Protein AF-0000000078946911 (afdb_homodimer)

Nearest PDB structures (foldseek):
  8tp8-assembly1_A  TM=5.395E-01  e=3.196E-12  Caulobacter vibrioides NA1000
  8tp8-assembly2_C  TM=5.364E-01  e=5.455E-12  Caulobacter vibrioides NA1000
  8tpk-assembly1_A  TM=5.394E-01  e=1.506E-11  Caulobacter vibrioides NA1000
  7u02-assembly1_M  TM=6.783E-01  e=4.127E-09  Caulobacter vibrioides CB15
  6sj9-assembly1_A  TM=2.594E-01  e=2.301E-10  Paenarthrobacter aurescens

Secondary structure (DSSP, 8-state):
--HHHHHHHHHHHHHHH-BTTB-EEHHHHHHHHHHHH-----HHHHHHHHHHHHHHSSS-EEEE-SSTTSPPEEEE---SS-HHHHHHHHHHHHH-TTS-HHHHHHHHHHHHTTS-HHHHGGG-S--B----S----HHHHHHHHHHHHHHHHHTEEEEEEEEEE-TT--EEEGGGGPPEEEEEEEEEEETTEEEEEEEETTT--EEEEEGGGEEEEEEEEEE-PPPTT--HHHHHHHH-SSS----EEEEEEEEGGGHHHHHHHH-SSSEEEE-SSSEEEEEEEE--SHHHHHHHHHHGGGEEEEE-HHHHHHHHHHHHHHHHHHHHHH-/--HHHHHHHHHHHHHHH-BTTB-EEHHHHHHHHHHHH-----HHHHHHHHHHHHHHSSS-EEEE-SSTTSPPEEEE---SS-HHHHHHHHHHHHH-TTS-HHHHHHHHHHHHTTS-HHHHGGG-S--B----S----HHHHHHHHHHHHHHHHHTEEEEEEEEEE-TT--EEEGGGGPPEEEEEEEEEEETTEEEEEEEETTT--EEEEEGGGEEEEEEEEEE-PPPTT--HHHHHHHH-SSS----EEEEEEEEGGGHHHHHHHH-SSSEEEE-SSSEEEEEEEE--SHHHHHHHHHHGGGEEEEESHHHHHHHHHHHHHHHHHHHHHH-

InterPro domains:
  IPR051534 CBASS antivirus and pafABC operon-associated protein [PTHR34580] (21-326)
  IPR057727 WCX domain [PF25583] (272-322)

Foldseek 3Di:
DDLVVLLVVLLVCQQAAFDPVRWAFLVRSQVVSCVVPVDGDDSVSSVVSVVCQCVVVPWNKDWDDPDVVGTITIHGPDQVDDLVRLLVVLQCLQAQLLHDPVRSVVVLVVSLSSGYVVSSVVNPDHDDDPDRPDRPPSPVLVVLVVVLVVCQVQQFKKKWWFWDADPVRDTDTPPRGDIWIWRWHDWDDDPSFIWTWTATPVPRDIDTGTSVRIHPIGTPPHGDDPDPPDDPLVCCLVPPLVNVPDWDKWKKKFFPVCVVVVCVVQNDPWDWADDDPTIIMIIDIDRPDVVVLVSVVVRPPGMATDPPVVSNVVNVVVVVVVVVVVVVVVD/DDLVVLLVVLLVCQQAAFEPVRWAFLVRSQVVSCVVPVDGDDSVSSVVSVVCQCVVVPFNKDWDDPDVPGTIIIHRYDQVDDLVRLLVVLQCLQAQLLHDPVRSVVVLVVSLSSGYVVSSVVNPDHDDDPDRPDNPPSPVLVVLVVVLVVCQVQQFKKKWWFWDADPVRDTDTPPNGDIWIWRWHDWDDDPSFIWTWTATPVPRDIDTGTSVRIHPIGTPPDGDDPDPPDDPLVCCLVPPLVNVPDWDKWKKKFFPVCVVVVCVVANDPWDWADDDPTIIMIIDIDRPDVVVLVSVVVRPPGMATDPPVVSNVVNVVVVVVVVVVVVVVVD

Radius of gyration: 29.5 Å; Cα contacts (8 Å, |Δi|>4): 1118; chains: 2; bounding box: 69×92×62 Å

pLDDT: mean 86.88, std 9.97, range [38.06, 97.88]

Solvent-accessible surface area (backbone atoms only — not comparable to full-atom values): 36090 Å² total; per-residue (Å²): 127,54,73,65,42,47,46,54,49,51,51,49,47,31,48,38,64,14,42,98,87,34,64,36,37,68,66,54,51,46,52,53,48,26,71,75,70,70,45,88,73,57,69,67,60,51,50,49,43,53,47,40,40,37,69,60,70,83,42,48,56,44,78,45,60,94,46,93,90,48,76,52,29,39,21,41,44,77,55,91,53,52,72,66,53,50,46,51,51,45,48,21,40,60,66,29,77,80,50,50,72,66,58,35,53,55,50,44,58,50,55,34,68,62,39,16,58,72,61,27,55,62,60,67,56,67,67,43,56,48,81,71,63,59,73,63,76,47,65,63,48,50,52,51,52,52,50,49,43,49,31,34,70,70,25,25,27,35,31,28,26,41,38,48,66,48,83,86,67,42,79,40,50,44,79,85,55,45,73,44,47,31,41,40,66,46,46,32,48,55,95,92,36,54,29,39,33,24,34,26,69,88,73,73,38,80,41,82,40,54,50,87,34,50,38,78,72,40,78,66,81,44,72,59,75,80,58,87,87,62,51,66,67,61,48,32,27,75,75,28,73,60,48,34,72,67,56,39,70,33,28,35,42,29,31,60,89,44,46,64,60,48,39,60,58,60,31,80,85,51,44,62,41,79,71,52,98,54,30,30,35,38,41,43,70,38,51,88,35,70,65,48,52,41,51,51,58,62,51,26,58,41,48,37,63,65,34,47,58,68,58,35,51,49,53,44,51,40,32,48,38,36,46,51,61,59,54,62,69,80,101,126,55,72,65,42,47,45,53,48,53,51,48,46,33,49,37,66,13,37,95,88,33,65,36,37,67,67,54,49,45,52,51,47,25,71,74,70,70,45,88,73,56,69,69,61,49,49,50,45,53,47,41,41,37,71,58,69,82,42,52,57,44,77,46,60,94,45,93,89,48,75,51,29,40,20,35,61,74,53,91,54,53,73,65,54,50,46,50,52,44,47,21,40,59,66,29,76,79,48,50,71,69,58,34,53,54,49,43,58,50,54,34,67,62,41,16,57,73,64,27,56,62,61,66,57,67,68,43,55,48,81,70,65,59,74,60,75,47,65,62,48,50,54,51,50,51,52,49,42,48,31,32,69,69,26,26,28,34,32,26,26,40,39,49,65,47,84,83,67,43,78,41,48,43,77,85,54,43,72,44,48,31,41,40,65,47,47,35,47,55,95,92,37,52,30,40,34,25,35,27,70,88,74,73,39,78,41,81,39,56,49,87,33,49,38,78,72,38,79,67,81,44,70,59,75,80,59,86,87,62,51,68,66,60,47,32,27,76,76,27,75,60,47,34,71,66,57,38,71,34,27,33,43,30,30,59,89,44,47,63,61,48,38,59,59,61,30,82,84,50,44,62,41,79,71,55,98,55,30,30,35,39,40,42,69,39,51,88,36,71,65,48,52,42,52,51,57,64,52,28,58,40,48,40,62,64,34,48,60,68,57,36,50,50,52,43,50,40,32,47,40,37,46,52,61,60,54,62,67,79,102

Organism: Halalkalibacterium halodurans (strain ATCC BAA-125 / DSM 18197 / FERM 7344 / JCM 9153 / C-125) (NCBI:txid272558)

Structure (mmCIF, N/CA/C/O backbone):
data_AF-0000000078946911-model_v1
#
loop_
_entity.id
_entity.type
_entity.pdbx_description
1 polymer 'BH1815 protein'
#
loop_
_atom_site.group_PDB
_atom_site.id
_atom_site.type_symbol
_atom_site.label_atom_id
_atom_site.label_alt_id
_atom_site.label_comp_id
_atom_site.label_asym_id
_atom_site.label_entity_id
_atom_site.label_seq_id
_atom_site.pdbx_PDB_ins_code
_atom_site.Cartn_x
_atom_site.Cartn_y
_atom_site.Cartn_z
_atom_site.occupancy
_atom_site.B_iso_or_equiv
_atom_site.auth_seq_id
_atom_site.auth_comp_id
_atom_site.auth_asym_id
_atom_site.auth_atom_id
_atom_site.pdbx_PDB_model_num
ATOM 1 N N . MET A 1 1 ? 8.594 -43.938 -9.258 1 67.06 1 MET A N 1
ATOM 2 C CA . MET A 1 1 ? 7.863 -42.719 -9.484 1 67.06 1 MET A CA 1
ATOM 3 C C . MET A 1 1 ? 7.109 -42.75 -10.812 1 67.06 1 MET A C 1
ATOM 5 O O . MET A 1 1 ? 7.656 -43.188 -11.82 1 67.06 1 MET A O 1
ATOM 9 N N . ASN A 1 2 ? 5.789 -42.5 -10.727 1 82.56 2 ASN A N 1
ATOM 10 C CA . ASN A 1 2 ? 5.02 -42.531 -11.961 1 82.56 2 ASN A CA 1
ATOM 11 C C . ASN A 1 2 ? 5.312 -41.312 -12.82 1 82.56 2 ASN A C 1
ATOM 13 O O . ASN A 1 2 ? 5.824 -40.312 -12.328 1 82.56 2 ASN A O 1
ATOM 17 N N . ASN A 1 3 ? 5.234 -41.531 -14.133 1 88.38 3 ASN A N 1
ATOM 18 C CA . ASN A 1 3 ? 5.547 -40.5 -15.141 1 88.38 3 ASN A CA 1
ATOM 19 C C . ASN A 1 3 ? 4.855 -39.188 -14.836 1 88.38 3 ASN A C 1
ATOM 21 O O . ASN A 1 3 ? 5.449 -38.125 -15.008 1 88.38 3 ASN A O 1
ATOM 25 N N . LYS A 1 4 ? 3.688 -39.281 -14.336 1 91.94 4 LYS A N 1
ATOM 26 C CA . LYS A 1 4 ? 2.912 -38.094 -14.039 1 91.94 4 LYS A CA 1
ATOM 27 C C . LYS A 1 4 ? 3.494 -37.344 -12.852 1 91.94 4 LYS A C 1
ATOM 29 O O . LYS A 1 4 ? 3.67 -36.125 -12.898 1 91.94 4 LYS A O 1
ATOM 34 N N . GLU A 1 5 ? 3.807 -38.031 -11.836 1 91.19 5 GLU A N 1
ATOM 35 C CA . GLU A 1 5 ? 4.395 -37.438 -10.641 1 91.19 5 GLU A CA 1
ATOM 36 C C . GLU A 1 5 ? 5.75 -36.812 -10.953 1 91.19 5 GLU A C 1
ATOM 38 O O . GLU A 1 5 ? 6.055 -35.719 -10.469 1 91.19 5 GLU A O 1
ATOM 43 N N . ARG A 1 6 ? 6.473 -37.531 -11.727 1 93.38 6 ARG A N 1
ATOM 44 C CA . ARG A 1 6 ? 7.793 -37.031 -12.094 1 93.38 6 ARG A CA 1
ATOM 45 C C . ARG A 1 6 ? 7.688 -35.719 -12.812 1 93.38 6 ARG A C 1
ATOM 47 O O . ARG A 1 6 ? 8.43 -34.781 -12.508 1 93.38 6 ARG A O 1
ATOM 54 N N . LEU A 1 7 ? 6.77 -35.625 -13.758 1 94.94 7 LEU A N 1
ATOM 55 C CA . LEU A 1 7 ? 6.559 -34.375 -14.508 1 94.94 7 LEU A CA 1
ATOM 56 C C . LEU A 1 7 ? 6.262 -33.219 -13.57 1 94.94 7 LEU A C 1
ATOM 58 O O . LEU A 1 7 ? 6.812 -32.125 -13.742 1 94.94 7 LEU A O 1
ATOM 62 N N . LEU A 1 8 ? 5.441 -33.469 -12.617 1 94.69 8 LEU A N 1
ATOM 63 C CA . LEU A 1 8 ? 5.043 -32.438 -11.664 1 94.69 8 LEU A CA 1
ATOM 64 C C . LEU A 1 8 ? 6.227 -32 -10.805 1 94.69 8 LEU A C 1
ATOM 66 O O . LEU A 1 8 ? 6.371 -30.828 -10.5 1 94.69 8 LEU A O 1
ATOM 70 N N . TYR A 1 9 ? 7.047 -32.938 -10.453 1 94.38 9 TYR A N 1
ATOM 71 C CA . TYR A 1 9 ? 8.211 -32.594 -9.633 1 94.38 9 TYR A CA 1
ATOM 72 C C . TYR A 1 9 ? 9.258 -31.859 -10.445 1 94.38 9 TYR A C 1
ATOM 74 O O . TYR A 1 9 ? 9.945 -30.969 -9.93 1 94.38 9 TYR A O 1
ATOM 82 N N . VAL A 1 10 ? 9.406 -32.25 -11.719 1 94.75 10 VAL A N 1
ATOM 83 C CA . VAL A 1 10 ? 10.305 -31.516 -12.594 1 94.75 10 VAL A CA 1
ATOM 84 C C . VAL A 1 10 ? 9.828 -30.062 -12.695 1 94.75 10 VAL A C 1
ATOM 86 O O . VAL A 1 10 ? 10.633 -29.141 -12.602 1 94.75 10 VAL A O 1
ATOM 89 N N . GLN A 1 11 ? 8.539 -29.938 -12.891 1 94.25 11 GLN A N 1
ATOM 90 C CA . GLN A 1 11 ? 7.938 -28.609 -12.922 1 94.25 11 GLN A CA 1
ATOM 91 C C . GLN A 1 11 ? 8.25 -27.844 -11.648 1 94.25 11 GLN A C 1
ATOM 93 O O . GLN A 1 11 ? 8.656 -26.672 -11.711 1 94.25 11 GLN A O 1
ATOM 98 N N . GLU A 1 12 ? 8.078 -28.469 -10.523 1 93.19 12 GLU A N 1
ATOM 99 C CA . GLU A 1 12 ? 8.32 -27.859 -9.219 1 93.19 12 GLU A CA 1
ATOM 100 C C . GLU A 1 12 ? 9.781 -27.453 -9.062 1 93.19 12 GLU A C 1
ATOM 102 O O . GLU A 1 12 ? 10.078 -26.359 -8.578 1 93.19 12 GLU A O 1
ATOM 107 N N . ILE A 1 13 ? 10.68 -28.297 -9.461 1 93.5 13 ILE A N 1
ATOM 108 C CA . ILE A 1 13 ? 12.109 -28.016 -9.352 1 93.5 13 ILE A CA 1
ATOM 109 C C . ILE A 1 13 ? 12.469 -26.797 -10.195 1 93.5 13 ILE A C 1
ATOM 111 O O . ILE A 1 13 ? 13.172 -25.906 -9.727 1 93.5 13 ILE A O 1
ATOM 115 N N . LEU A 1 14 ? 11.977 -26.766 -11.445 1 93.62 14 LEU A N 1
ATOM 116 C CA . LEU A 1 14 ? 12.289 -25.625 -12.305 1 93.62 14 LEU A CA 1
ATOM 117 C C . LEU A 1 14 ? 11.695 -24.344 -11.727 1 93.62 14 LEU A C 1
ATOM 119 O O . LEU A 1 14 ? 12.336 -23.281 -11.766 1 93.62 14 LEU A O 1
ATOM 123 N N . GLN A 1 15 ? 10.492 -24.469 -11.203 1 91.31 15 GLN A N 1
ATOM 124 C CA . GLN A 1 15 ? 9.82 -23.297 -10.641 1 91.31 15 GLN A CA 1
ATOM 125 C C . GLN A 1 15 ? 10.57 -22.766 -9.43 1 91.31 15 GLN A C 1
ATOM 127 O O . GLN A 1 15 ? 10.734 -21.547 -9.289 1 91.31 15 GLN A O 1
ATOM 132 N N . LYS A 1 16 ? 11.125 -23.641 -8.609 1 90.88 16 LYS A N 1
ATOM 133 C CA . LYS A 1 16 ? 11.688 -23.234 -7.324 1 90.88 16 LYS A CA 1
ATOM 134 C C . LYS A 1 16 ? 13.195 -23.031 -7.418 1 90.88 16 LYS A C 1
ATOM 136 O O . LYS A 1 16 ? 13.773 -22.297 -6.613 1 90.88 16 LYS A O 1
ATOM 141 N N . GLU A 1 17 ? 13.836 -23.625 -8.453 1 91.31 17 GLU A N 1
ATOM 142 C CA . GLU A 1 17 ? 15.289 -23.656 -8.43 1 91.31 17 GLU A CA 1
ATOM 143 C C . GLU A 1 17 ? 15.891 -22.922 -9.617 1 91.31 17 GLU A C 1
ATOM 145 O O . GLU A 1 17 ? 17.109 -22.812 -9.75 1 91.31 17 GLU A O 1
ATOM 150 N N . THR A 1 18 ? 15.148 -22.469 -10.516 1 91.75 18 THR A N 1
ATOM 151 C CA . THR A 1 18 ? 15.703 -21.719 -11.641 1 91.75 18 THR A CA 1
ATOM 152 C C . THR A 1 18 ? 15.078 -20.328 -11.734 1 91.75 18 THR A C 1
ATOM 154 O O . THR A 1 18 ? 13.992 -20.094 -11.203 1 91.75 18 THR A O 1
ATOM 157 N N . ASP A 1 19 ? 15.781 -19.406 -12.281 1 87.06 19 ASP A N 1
ATOM 158 C CA . ASP A 1 19 ? 15.352 -18.047 -12.562 1 87.06 19 ASP A CA 1
ATOM 159 C C . ASP A 1 19 ? 16.219 -17.406 -13.641 1 87.06 19 ASP A C 1
ATOM 161 O O . ASP A 1 19 ? 16.938 -18.094 -14.359 1 87.06 19 ASP A O 1
ATOM 165 N N . GLU A 1 20 ? 16.109 -16.141 -13.812 1 80.06 20 GLU A N 1
ATOM 166 C CA . GLU A 1 20 ? 16.781 -15.461 -14.914 1 80.06 20 GLU A CA 1
ATOM 167 C C . GLU A 1 20 ? 18.297 -15.594 -14.797 1 80.06 20 GLU A C 1
ATOM 169 O O . GLU A 1 20 ? 19 -15.539 -15.805 1 80.06 20 GLU A O 1
ATOM 174 N N . GLU A 1 21 ? 18.766 -15.82 -13.664 1 79.88 21 GLU A N 1
ATOM 175 C CA . GLU A 1 21 ? 20.203 -15.844 -13.461 1 79.88 21 GLU A CA 1
ATOM 176 C C . GLU A 1 21 ? 20.688 -17.234 -13.078 1 79.88 21 GLU A C 1
ATOM 178 O O . GLU A 1 21 ? 21.891 -17.469 -12.914 1 79.88 21 GLU A O 1
ATOM 183 N N . ASN A 1 22 ? 19.781 -18.109 -12.922 1 86.88 22 ASN A N 1
ATOM 184 C CA . ASN A 1 22 ? 20.141 -19.438 -12.461 1 86.88 22 ASN A CA 1
ATOM 185 C C . ASN A 1 22 ? 19.469 -20.531 -13.289 1 86.88 22 ASN A C 1
ATOM 187 O O . ASN A 1 22 ? 18.25 -20.734 -13.188 1 86.88 22 ASN A O 1
ATOM 191 N N . GLU A 1 23 ? 20.219 -21.172 -14.062 1 91.94 23 GLU A N 1
ATOM 192 C CA . GLU A 1 23 ? 19.734 -22.266 -14.891 1 91.94 23 GLU A CA 1
ATOM 193 C C . GLU A 1 23 ? 20.281 -23.609 -14.406 1 91.94 23 GLU A C 1
ATOM 195 O O . GLU A 1 23 ? 21.219 -23.656 -13.602 1 91.94 23 GLU A O 1
ATOM 200 N N . LEU A 1 24 ? 19.703 -24.688 -14.812 1 94.12 24 LEU A N 1
ATOM 201 C CA . LEU A 1 24 ? 20.141 -26.016 -14.414 1 94.12 24 LEU A CA 1
ATOM 202 C C . LEU A 1 24 ? 20.422 -26.891 -15.633 1 94.12 24 LEU A C 1
ATOM 204 O O . LEU A 1 24 ? 19.719 -26.812 -16.641 1 94.12 24 LEU A O 1
ATOM 208 N N . THR A 1 25 ? 21.422 -27.609 -15.492 1 94 25 THR A N 1
ATOM 209 C CA . THR A 1 25 ? 21.672 -28.625 -16.5 1 94 25 THR A CA 1
ATOM 210 C C . THR A 1 25 ? 20.781 -29.844 -16.281 1 94 25 THR A C 1
ATOM 212 O O . THR A 1 25 ? 20.125 -29.969 -15.242 1 94 25 THR A O 1
ATOM 215 N N . LEU A 1 26 ? 20.781 -30.719 -17.297 1 94.38 26 LEU A N 1
ATOM 216 C CA . LEU A 1 26 ? 20.016 -31.953 -17.172 1 94.38 26 LEU A CA 1
ATOM 217 C C . LEU A 1 26 ? 20.469 -32.781 -15.969 1 94.38 26 LEU A C 1
ATOM 219 O O . LEU A 1 26 ? 19.656 -33.312 -15.219 1 94.38 26 LEU A O 1
ATOM 223 N N . GLU A 1 27 ? 21.766 -32.812 -15.766 1 94 27 GLU A N 1
ATOM 224 C CA . GLU A 1 27 ? 22.344 -33.562 -14.664 1 94 27 GLU A CA 1
ATOM 225 C C . GLU A 1 27 ? 21.922 -32.969 -13.312 1 94 27 GLU A C 1
ATOM 227 O O . GLU A 1 27 ? 21.641 -33.719 -12.375 1 94 27 GLU A O 1
ATOM 232 N N . GLN A 1 28 ? 21.953 -31.703 -13.25 1 94.94 28 GLN A N 1
ATOM 233 C CA . GLN A 1 28 ? 21.562 -31.031 -12.016 1 94.94 28 GLN A CA 1
ATOM 234 C C . GLN A 1 28 ? 20.094 -31.281 -11.695 1 94.94 28 GLN A C 1
ATOM 236 O O . GLN A 1 28 ? 19.734 -31.484 -10.531 1 94.94 28 GLN A O 1
ATOM 241 N N . ILE A 1 29 ? 19.25 -31.25 -12.672 1 95.94 29 ILE A N 1
ATOM 242 C CA . ILE A 1 29 ? 17.828 -31.516 -12.477 1 95.94 29 ILE A CA 1
ATOM 243 C C . ILE A 1 29 ? 17.625 -32.938 -12.008 1 95.94 29 ILE A C 1
ATOM 245 O O . ILE A 1 29 ? 16.844 -33.219 -11.094 1 95.94 29 ILE A O 1
ATOM 249 N N . MET A 1 30 ? 18.391 -33.875 -12.57 1 95.06 30 MET A N 1
ATOM 250 C CA . MET A 1 30 ? 18.312 -35.281 -12.18 1 95.06 30 MET A CA 1
ATOM 251 C C . MET A 1 30 ? 18.703 -35.438 -10.719 1 95.06 30 MET A C 1
ATOM 253 O O . MET A 1 30 ? 18.062 -36.188 -9.984 1 95.06 30 MET A O 1
ATOM 257 N N . THR A 1 31 ? 19.75 -34.781 -10.359 1 94.88 31 THR A N 1
ATOM 258 C CA . THR A 1 31 ? 20.234 -34.844 -8.984 1 94.88 31 THR A CA 1
ATOM 259 C C . THR A 1 31 ? 19.172 -34.344 -8.008 1 94.88 31 THR A C 1
ATOM 261 O O . THR A 1 31 ? 18.906 -34.969 -6.984 1 94.88 31 THR A O 1
ATOM 264 N N . LYS A 1 32 ? 18.562 -33.281 -8.367 1 94.44 32 LYS A N 1
ATOM 265 C CA . LYS A 1 32 ? 17.547 -32.688 -7.5 1 94.44 32 LYS A CA 1
ATOM 266 C C . LYS A 1 32 ? 16.312 -33.594 -7.438 1 94.44 32 LYS A C 1
ATOM 268 O O . LYS A 1 32 ? 15.695 -33.719 -6.379 1 94.44 32 LYS A O 1
ATOM 273 N N . LEU A 1 33 ? 15.93 -34.156 -8.547 1 94.06 33 LEU A N 1
ATOM 274 C CA . LEU A 1 33 ? 14.797 -35.062 -8.586 1 94.06 33 LEU A CA 1
ATOM 275 C C . LEU A 1 33 ? 15.055 -36.281 -7.719 1 94.06 33 LEU A C 1
ATOM 277 O O . LEU A 1 33 ? 14.164 -36.75 -6.996 1 94.06 33 LEU A O 1
ATOM 281 N N . HIS A 1 34 ? 16.25 -36.75 -7.773 1 93.38 34 HIS A N 1
ATOM 282 C CA . HIS A 1 34 ? 16.641 -37.906 -6.961 1 93.38 34 HIS A CA 1
ATOM 283 C C . HIS A 1 34 ? 16.594 -37.594 -5.477 1 93.38 34 HIS A C 1
ATOM 285 O O . HIS A 1 34 ? 16.188 -38.406 -4.664 1 93.38 34 HIS A O 1
ATOM 291 N N . ALA A 1 35 ? 16.969 -36.406 -5.172 1 91.62 35 ALA A N 1
ATOM 292 C CA . ALA A 1 35 ? 17 -36 -3.775 1 91.62 35 ALA A CA 1
ATOM 293 C C . ALA A 1 35 ? 15.586 -35.906 -3.193 1 91.62 35 ALA A C 1
ATOM 295 O O . ALA A 1 35 ? 15.383 -36.219 -2.014 1 91.62 35 ALA A O 1
ATOM 296 N N . VAL A 1 36 ? 14.664 -35.562 -3.953 1 89 36 VAL A N 1
ATOM 297 C CA . VAL A 1 36 ? 13.305 -35.344 -3.457 1 89 36 VAL A CA 1
ATOM 298 C C . VAL A 1 36 ? 12.531 -36.656 -3.486 1 89 36 VAL A C 1
ATOM 300 O O . VAL A 1 36 ? 11.773 -36.969 -2.559 1 89 36 VAL A O 1
ATOM 303 N N . LYS A 1 37 ? 12.688 -37.5 -4.48 1 87.25 37 LYS A N 1
ATOM 304 C CA . LYS A 1 37 ? 11.805 -38.625 -4.656 1 87.25 37 LYS A CA 1
ATOM 305 C C . LYS A 1 37 ? 12.586 -39.938 -4.551 1 87.25 37 LYS A C 1
ATOM 307 O O . LYS A 1 37 ? 11.992 -41.031 -4.473 1 87.25 37 LYS A O 1
ATOM 312 N N . GLY A 1 38 ? 13.867 -39.875 -4.555 1 84.38 38 GLY A N 1
ATOM 313 C CA . GLY A 1 38 ? 14.695 -41.062 -4.398 1 84.38 38 GLY A CA 1
ATOM 314 C C . GLY A 1 38 ? 14.734 -41.938 -5.641 1 84.38 38 GLY A C 1
ATOM 315 O O . GLY A 1 38 ? 15.203 -43.062 -5.594 1 84.38 38 GLY A O 1
ATOM 316 N N . THR A 1 39 ? 14.195 -41.5 -6.656 1 81.5 39 THR A N 1
ATOM 317 C CA . THR A 1 39 ? 14.18 -42.312 -7.871 1 81.5 39 THR A CA 1
ATOM 318 C C . THR A 1 39 ? 15.148 -41.781 -8.906 1 81.5 39 THR A C 1
ATOM 320 O O . THR A 1 39 ? 15.352 -40.562 -8.992 1 81.5 39 THR A O 1
ATOM 323 N N . GLU A 1 40 ? 15.781 -42.719 -9.641 1 86.5 40 GLU A N 1
ATOM 324 C CA . GLU A 1 40 ? 16.672 -42.312 -10.727 1 86.5 40 GLU A CA 1
ATOM 325 C C . GLU A 1 40 ? 15.922 -42.25 -12.055 1 86.5 40 GLU A C 1
ATOM 327 O O . GLU A 1 40 ? 15.008 -43.031 -12.305 1 86.5 40 GLU A O 1
ATOM 332 N N . VAL A 1 41 ? 16.234 -41.188 -12.781 1 91 41 VAL A N 1
ATOM 333 C CA . VAL A 1 41 ? 15.648 -41 -14.102 1 91 41 VAL A CA 1
ATOM 334 C C . VAL A 1 41 ? 16.75 -40.844 -15.141 1 91 41 VAL A C 1
ATOM 336 O O . VAL A 1 41 ? 17.812 -40.281 -14.859 1 91 41 VAL A O 1
ATOM 339 N N . ASN A 1 42 ? 16.547 -41.469 -16.312 1 92.06 42 ASN A N 1
ATOM 340 C CA . ASN A 1 42 ? 17.562 -41.312 -17.344 1 92.06 42 ASN A CA 1
ATOM 341 C C . ASN A 1 42 ? 17.391 -39.969 -18.094 1 92.06 42 ASN A C 1
ATOM 343 O O . ASN A 1 42 ? 16.344 -39.344 -17.984 1 92.06 42 ASN A O 1
ATOM 347 N N . LYS A 1 43 ? 18.375 -39.594 -18.844 1 93.25 43 LYS A N 1
ATOM 348 C CA . LYS A 1 43 ? 18.438 -38.312 -19.516 1 93.25 43 LYS A CA 1
ATOM 349 C C . LYS A 1 43 ? 17.344 -38.188 -20.578 1 93.25 43 LYS A C 1
ATOM 351 O O . LYS A 1 43 ? 16.75 -37.125 -20.734 1 93.25 43 LYS A O 1
ATOM 356 N N . LYS A 1 44 ? 17.156 -39.219 -21.234 1 93.81 44 LYS A N 1
ATOM 357 C CA . LYS A 1 44 ? 16.156 -39.188 -22.297 1 93.81 44 LYS A CA 1
ATOM 358 C C . LYS A 1 44 ? 14.766 -38.906 -21.719 1 93.81 44 LYS A C 1
ATOM 360 O O . LYS A 1 44 ? 14.031 -38.062 -22.25 1 93.81 44 LYS A O 1
ATOM 365 N N . THR A 1 45 ? 14.398 -39.594 -20.703 1 93.44 45 THR A N 1
ATOM 366 C CA . THR A 1 45 ? 13.109 -39.438 -20.031 1 93.44 45 THR A CA 1
ATOM 367 C C . THR A 1 45 ? 12.945 -38 -19.516 1 93.44 45 THR A C 1
ATOM 369 O O . THR A 1 45 ? 11.875 -37.406 -19.672 1 93.44 45 THR A O 1
ATOM 372 N N . LEU A 1 46 ? 13.969 -37.531 -18.922 1 95.06 46 LEU A N 1
ATOM 373 C CA . LEU A 1 46 ? 13.914 -36.156 -18.391 1 95.06 46 LEU A CA 1
ATOM 374 C C . LEU A 1 46 ? 13.734 -35.156 -19.516 1 95.06 46 LEU A C 1
ATOM 376 O O . LEU A 1 46 ? 12.969 -34.188 -19.391 1 95.06 46 LEU A O 1
ATOM 380 N N . ARG A 1 47 ? 14.414 -35.312 -20.594 1 94.31 47 ARG A N 1
ATOM 381 C CA . ARG A 1 47 ? 14.273 -34.406 -21.734 1 94.31 47 ARG A CA 1
ATOM 382 C C . ARG A 1 47 ? 12.844 -34.438 -22.266 1 94.31 47 ARG A C 1
ATOM 384 O O . ARG A 1 47 ? 12.305 -33.406 -22.672 1 94.31 47 ARG A O 1
ATOM 391 N N . ASP A 1 48 ? 12.297 -35.594 -22.25 1 94.06 48 ASP A N 1
ATOM 392 C CA . ASP A 1 48 ? 10.914 -35.719 -22.703 1 94.06 48 ASP A CA 1
ATOM 393 C C . ASP A 1 48 ? 9.969 -34.938 -21.797 1 94.06 48 ASP A C 1
ATOM 395 O O . ASP A 1 48 ? 9.023 -34.312 -22.281 1 94.06 48 ASP A O 1
ATOM 399 N N . ASP A 1 49 ? 10.227 -35.062 -20.531 1 94.94 49 ASP A N 1
ATOM 400 C CA . ASP A 1 49 ? 9.414 -34.312 -19.594 1 94.94 49 ASP A CA 1
ATOM 401 C C . ASP A 1 49 ? 9.57 -32.812 -19.812 1 94.94 49 ASP A C 1
ATOM 403 O O . ASP A 1 49 ? 8.586 -32.062 -19.828 1 94.94 49 ASP A O 1
ATOM 407 N N . LEU A 1 50 ? 10.758 -32.344 -20 1 94.88 50 LEU A N 1
ATOM 408 C CA . LEU A 1 50 ? 11.039 -30.922 -20.234 1 94.88 50 LEU A CA 1
ATOM 409 C C . LEU A 1 50 ? 10.383 -30.422 -21.516 1 94.88 50 LEU A C 1
ATOM 411 O O . LEU A 1 50 ? 9.828 -29.328 -21.547 1 94.88 50 LEU A O 1
ATOM 415 N N . ASN A 1 51 ? 10.438 -31.25 -22.484 1 93.56 51 ASN A N 1
ATOM 416 C CA . ASN A 1 51 ? 9.789 -30.906 -23.75 1 93.56 51 ASN A CA 1
ATOM 417 C C . ASN A 1 51 ? 8.273 -30.844 -23.609 1 93.56 51 ASN A C 1
ATOM 419 O O . ASN A 1 51 ? 7.621 -29.984 -24.203 1 93.56 51 ASN A O 1
ATOM 423 N N . ALA A 1 52 ? 7.758 -31.797 -22.844 1 93.81 52 ALA A N 1
ATOM 424 C CA . ALA A 1 52 ? 6.316 -31.797 -22.594 1 93.81 52 ALA A CA 1
ATOM 425 C C . ALA A 1 52 ? 5.887 -30.5 -21.922 1 93.81 52 ALA A C 1
ATOM 427 O O . ALA A 1 52 ? 4.863 -29.906 -22.281 1 93.81 52 ALA A O 1
ATOM 428 N N . LEU A 1 53 ? 6.594 -30.109 -20.906 1 94.19 53 LEU A N 1
ATOM 429 C CA . LEU A 1 53 ? 6.316 -28.859 -20.219 1 94.19 53 LEU A CA 1
ATOM 430 C C . LEU A 1 53 ? 6.387 -27.688 -21.188 1 94.19 53 LEU A C 1
ATOM 432 O O . LEU A 1 53 ? 5.449 -26.875 -21.281 1 94.19 53 LEU A O 1
ATOM 436 N N . LYS A 1 54 ? 7.418 -27.562 -21.938 1 92 54 LYS A N 1
ATOM 437 C CA . LYS A 1 54 ? 7.656 -26.469 -22.891 1 92 54 LYS A CA 1
ATOM 438 C C . LYS A 1 54 ? 6.57 -26.438 -23.953 1 92 54 LYS A C 1
ATOM 440 O O . LYS A 1 54 ? 6.008 -25.375 -24.25 1 92 54 LYS A O 1
ATOM 445 N N . ASP A 1 55 ? 6.242 -27.578 -24.453 1 91.56 55 ASP A N 1
ATOM 446 C CA . ASP A 1 55 ? 5.336 -27.672 -25.609 1 91.56 55 ASP A CA 1
ATOM 447 C C . ASP A 1 55 ? 3.887 -27.453 -25.172 1 91.56 55 ASP A C 1
ATOM 449 O O . ASP A 1 55 ? 3.021 -27.188 -26.016 1 91.56 55 ASP A O 1
ATOM 453 N N . SER A 1 56 ? 3.6 -27.734 -23.875 1 90.38 56 SER A N 1
ATOM 454 C CA . SER A 1 56 ? 2.244 -27.516 -23.375 1 90.38 56 SER A CA 1
ATOM 455 C C . SER A 1 56 ? 1.81 -26.062 -23.562 1 90.38 56 SER A C 1
ATOM 457 O O . SER A 1 56 ? 0.614 -25.766 -23.625 1 90.38 56 SER A O 1
ATOM 459 N N . GLY A 1 57 ? 2.803 -25.109 -23.516 1 89.44 57 GLY A N 1
ATOM 460 C CA . GLY A 1 57 ? 2.49 -23.688 -23.562 1 89.44 57 GLY A CA 1
ATOM 461 C C . GLY A 1 57 ? 2.041 -23.125 -22.234 1 89.44 57 GLY A C 1
ATOM 462 O O . GLY A 1 57 ? 1.789 -21.922 -22.109 1 89.44 57 GLY A O 1
ATOM 463 N N . LEU A 1 58 ? 1.903 -24 -21.188 1 90.56 58 LEU A N 1
ATOM 464 C CA . LEU A 1 58 ? 1.407 -23.594 -19.891 1 90.56 58 LEU A CA 1
ATOM 465 C C . LEU A 1 58 ? 2.562 -23.297 -18.938 1 90.56 58 LEU A C 1
ATOM 467 O O . LEU A 1 58 ? 2.369 -22.656 -17.891 1 90.56 58 LEU A O 1
ATOM 471 N N . PHE A 1 59 ? 3.693 -23.75 -19.312 1 91.31 59 PHE A N 1
ATOM 472 C CA . PHE A 1 59 ? 4.898 -23.625 -18.5 1 91.31 59 PHE A CA 1
ATOM 473 C C . PHE A 1 59 ? 6.102 -23.281 -19.375 1 91.31 59 PHE A C 1
ATOM 475 O O . PHE A 1 59 ? 6.828 -24.172 -19.812 1 91.31 59 PHE A O 1
ATOM 482 N N . PRO A 1 60 ? 6.359 -22.047 -19.562 1 90.25 60 PRO A N 1
ATOM 483 C CA . PRO A 1 60 ? 7.441 -21.656 -20.469 1 90.25 60 PRO A CA 1
ATOM 484 C C . PRO A 1 60 ? 8.82 -22.031 -19.922 1 90.25 60 PRO A C 1
ATOM 486 O O . PRO A 1 60 ? 9.148 -21.719 -18.781 1 90.25 60 PRO A O 1
ATOM 489 N N . ILE A 1 61 ? 9.57 -22.703 -20.719 1 92.25 61 ILE A N 1
ATOM 490 C CA . ILE A 1 61 ? 10.938 -23.109 -20.391 1 92.25 61 ILE A CA 1
ATOM 491 C C . ILE A 1 61 ? 11.906 -22.531 -21.422 1 92.25 61 ILE A C 1
ATOM 493 O O . ILE A 1 61 ? 11.641 -22.594 -22.625 1 92.25 61 ILE A O 1
ATOM 497 N N . SER A 1 62 ? 12.953 -21.906 -20.984 1 91 62 SER A N 1
ATOM 498 C CA . SER A 1 62 ? 14.047 -21.469 -21.844 1 91 62 SER A CA 1
ATOM 499 C C . SER A 1 62 ? 15.18 -22.484 -21.859 1 91 62 SER A C 1
ATOM 501 O O . SER A 1 62 ? 15.602 -22.969 -20.797 1 91 62 SER A O 1
ATOM 503 N N . VAL A 1 63 ? 15.555 -22.812 -23.031 1 90.88 63 VAL A N 1
ATOM 504 C CA . VAL A 1 63 ? 16.688 -23.719 -23.203 1 90.88 63 VAL A CA 1
ATOM 505 C C . VAL A 1 63 ? 17.875 -22.953 -23.781 1 90.88 63 VAL A C 1
ATOM 507 O O . VAL A 1 63 ? 17.766 -22.297 -24.812 1 90.88 63 VAL A O 1
ATOM 510 N N . ASN A 1 64 ? 18.891 -22.938 -22.969 1 88.06 64 ASN A N 1
ATOM 511 C CA . ASN A 1 64 ? 20.078 -22.219 -23.406 1 88.06 64 ASN A CA 1
ATOM 512 C C . ASN A 1 64 ? 21.25 -23.172 -23.656 1 88.06 64 ASN A C 1
ATOM 514 O O . ASN A 1 64 ? 21.438 -24.141 -22.906 1 88.06 64 ASN A O 1
ATOM 518 N N . GLN A 1 65 ? 21.812 -22.938 -24.812 1 84.44 65 GLN A N 1
ATOM 519 C CA . GLN A 1 65 ? 23.047 -23.641 -25.141 1 84.44 65 GLN A CA 1
ATOM 520 C C . GLN A 1 65 ? 24.125 -22.688 -25.609 1 84.44 65 GLN A C 1
ATOM 522 O O . GLN A 1 65 ? 24.031 -22.094 -26.688 1 84.44 65 GLN A O 1
ATOM 527 N N . GLU A 1 66 ? 25.234 -22.359 -24.75 1 73.19 66 GLU A N 1
ATOM 528 C CA . GLU A 1 66 ? 26.266 -21.375 -25.047 1 73.19 66 GLU A CA 1
ATOM 529 C C . GLU A 1 66 ? 26.984 -21.703 -26.359 1 73.19 66 GLU A C 1
ATOM 531 O O . GLU A 1 66 ? 27.203 -20.812 -27.188 1 73.19 66 GLU A O 1
ATOM 536 N N . LYS A 1 67 ? 27.562 -23.031 -26.469 1 71.88 67 LYS A N 1
ATOM 537 C CA . LYS A 1 67 ? 28.25 -23.469 -27.672 1 71.88 67 LYS A CA 1
ATOM 538 C C . LYS A 1 67 ? 27.906 -24.922 -28.016 1 71.88 67 LYS A C 1
ATOM 540 O O . LYS A 1 67 ? 27.438 -25.672 -27.156 1 71.88 67 LYS A O 1
ATOM 545 N N . ASN A 1 68 ? 27.953 -25.125 -29.281 1 77.12 68 ASN A N 1
ATOM 546 C CA . ASN A 1 68 ? 27.766 -26.5 -29.688 1 77.12 68 ASN A CA 1
ATOM 547 C C . ASN A 1 68 ? 28.656 -27.453 -28.891 1 77.12 68 ASN A C 1
ATOM 549 O O . ASN A 1 68 ? 29.844 -27.203 -28.719 1 77.12 68 ASN A O 1
ATOM 553 N N . GLY A 1 69 ? 28.125 -28.516 -28.312 1 78 69 GLY A N 1
ATOM 554 C CA . GLY A 1 69 ? 28.875 -29.469 -27.516 1 78 69 GLY A CA 1
ATOM 555 C C . GLY A 1 69 ? 28.75 -29.219 -26.016 1 78 69 GLY A C 1
ATOM 556 O O . GLY A 1 69 ? 29.078 -30.078 -25.203 1 78 69 GLY A O 1
ATOM 557 N N . VAL A 1 70 ? 28.453 -27.953 -25.734 1 78.38 70 VAL A N 1
ATOM 558 C CA . VAL A 1 70 ? 28.297 -27.641 -24.328 1 78.38 70 VAL A CA 1
ATOM 559 C C . VAL A 1 70 ? 26.891 -28.047 -23.859 1 78.38 70 VAL A C 1
ATOM 561 O O . VAL A 1 70 ? 25.953 -28.047 -24.641 1 78.38 70 VAL A O 1
ATOM 564 N N . GLU A 1 71 ? 26.812 -28.5 -22.688 1 86.69 71 GLU A N 1
ATOM 565 C CA . GLU A 1 71 ? 25.578 -28.984 -22.094 1 86.69 71 GLU A CA 1
ATOM 566 C C . GLU A 1 71 ? 24.5 -27.906 -22.094 1 86.69 71 GLU A C 1
ATOM 568 O O . GLU A 1 71 ? 24.797 -26.734 -21.859 1 86.69 71 GLU A O 1
ATOM 573 N N . LYS A 1 72 ? 23.312 -28.312 -22.5 1 91.75 72 LYS A N 1
ATOM 574 C CA . LYS A 1 72 ? 22.172 -27.406 -22.469 1 91.75 72 LYS A CA 1
ATOM 575 C C . LYS A 1 72 ? 21.75 -27.109 -21.031 1 91.75 72 LYS A C 1
ATOM 577 O O . LYS A 1 72 ? 21.906 -27.953 -20.141 1 91.75 72 LYS A O 1
ATOM 582 N N . THR A 1 73 ? 21.328 -25.906 -20.812 1 93.31 73 THR A N 1
ATOM 583 C CA . THR A 1 73 ? 20.766 -25.516 -19.516 1 93.31 73 THR A CA 1
ATOM 584 C C . THR A 1 73 ? 19.297 -25.109 -19.672 1 93.31 73 THR A C 1
ATOM 586 O O . THR A 1 73 ? 18.875 -24.719 -20.75 1 93.31 73 THR A O 1
ATOM 589 N N . TYR A 1 74 ? 18.578 -25.359 -18.594 1 94.12 74 TYR A N 1
ATOM 590 C CA . TYR A 1 74 ? 17.141 -25.156 -18.594 1 94.12 74 TYR A CA 1
ATOM 591 C C . TYR A 1 74 ? 16.719 -24.203 -17.484 1 94.12 74 TYR A C 1
ATOM 593 O O . TYR A 1 74 ? 17.266 -24.266 -16.375 1 94.12 74 TYR A O 1
ATOM 601 N N . GLN A 1 75 ? 15.789 -23.328 -17.75 1 92.38 75 GLN A N 1
ATOM 602 C CA . GLN A 1 75 ? 15.195 -22.469 -16.734 1 92.38 75 GLN A CA 1
ATOM 603 C C . GLN A 1 75 ? 13.727 -22.188 -17.047 1 92.38 75 GLN A C 1
ATOM 605 O O . GLN A 1 75 ? 13.328 -22.172 -18.203 1 92.38 75 GLN A O 1
ATOM 610 N N . HIS A 1 76 ? 12.844 -22.266 -15.969 1 90.88 76 HIS A N 1
ATOM 611 C CA . HIS A 1 76 ? 11.477 -21.781 -16.141 1 90.88 76 HIS A CA 1
ATOM 612 C C . HIS A 1 76 ? 11.453 -20.281 -16.359 1 90.88 76 HIS A C 1
ATOM 614 O O . HIS A 1 76 ? 11.805 -19.5 -15.469 1 90.88 76 HIS A O 1
ATOM 620 N N . ARG A 1 77 ? 11.07 -19.969 -17.609 1 74.44 77 ARG A N 1
ATOM 621 C CA . ARG A 1 77 ? 11.047 -18.578 -18.062 1 74.44 77 ARG A CA 1
ATOM 622 C C . ARG A 1 77 ? 9.68 -17.953 -17.812 1 74.44 77 ARG A C 1
ATOM 624 O O . ARG A 1 77 ? 8.664 -18.641 -17.812 1 74.44 77 ARG A O 1
ATOM 631 N N . THR A 1 78 ? 9.758 -16.609 -17.312 1 68.44 78 THR A N 1
ATOM 632 C CA . THR A 1 78 ? 8.578 -15.75 -17.312 1 68.44 78 THR A CA 1
ATOM 633 C C . THR A 1 78 ? 7.688 -16.047 -16.109 1 68.44 78 THR A C 1
ATOM 635 O O . THR A 1 78 ? 6.543 -16.469 -16.281 1 68.44 78 THR A O 1
ATOM 638 N N . LYS A 1 79 ? 8.156 -15.984 -15.125 1 82.75 79 LYS A N 1
ATOM 639 C CA . LYS A 1 79 ? 7.289 -16.016 -13.953 1 82.75 79 LYS A CA 1
ATOM 640 C C . LYS A 1 79 ? 6.258 -14.898 -13.992 1 82.75 79 LYS A C 1
ATOM 642 O O . LYS A 1 79 ? 6.438 -13.906 -14.703 1 82.75 79 LYS A O 1
ATOM 647 N N . LEU A 1 80 ? 5.137 -15.281 -13.445 1 87.81 80 LEU A N 1
ATOM 648 C CA . LEU A 1 80 ? 4.031 -14.336 -13.445 1 87.81 80 LEU A CA 1
ATOM 649 C C . LEU A 1 80 ? 4.492 -12.961 -12.961 1 87.81 80 LEU A C 1
ATOM 651 O O . LEU A 1 80 ? 4.109 -11.938 -13.523 1 87.81 80 LEU A O 1
ATOM 655 N N . PHE A 1 81 ? 5.426 -12.961 -11.961 1 91.44 81 PHE A N 1
ATOM 656 C CA . PHE A 1 81 ? 5.988 -11.734 -11.406 1 91.44 81 PHE A CA 1
ATOM 657 C C . PHE A 1 81 ? 7.508 -11.734 -11.508 1 91.44 81 PHE A C 1
ATOM 659 O O . PHE A 1 81 ? 8.148 -12.766 -11.281 1 91.44 81 PHE A O 1
ATOM 666 N N . THR A 1 82 ? 8.102 -10.578 -11.906 1 87.56 82 THR A N 1
ATOM 667 C CA . THR A 1 82 ? 9.539 -10.391 -11.75 1 87.56 82 THR A CA 1
ATOM 668 C C . THR A 1 82 ? 9.898 -10.141 -10.281 1 87.56 82 THR A C 1
ATOM 670 O O . THR A 1 82 ? 9.016 -9.875 -9.461 1 87.56 82 THR A O 1
ATOM 673 N N . ILE A 1 83 ? 11.148 -10.281 -9.969 1 84.5 83 ILE A N 1
ATOM 674 C CA . ILE A 1 83 ? 11.57 -10.062 -8.594 1 84.5 83 ILE A CA 1
ATOM 675 C C . ILE A 1 83 ? 11.32 -8.609 -8.203 1 84.5 83 ILE A C 1
ATOM 677 O O . ILE A 1 83 ? 10.977 -8.32 -7.055 1 84.5 83 ILE A O 1
ATOM 681 N N . GLN A 1 84 ? 11.422 -7.672 -9.117 1 83.94 84 GLN A N 1
ATOM 682 C CA . GLN A 1 84 ? 11.141 -6.266 -8.859 1 83.94 84 GLN A CA 1
ATOM 683 C C . GLN A 1 84 ? 9.672 -6.047 -8.516 1 83.94 84 GLN A C 1
ATOM 685 O O . GLN A 1 84 ? 9.344 -5.281 -7.605 1 83.94 84 GLN A O 1
ATOM 690 N N . GLU A 1 85 ? 8.828 -6.758 -9.273 1 88.31 85 GLU A N 1
ATOM 691 C CA . GLU A 1 85 ? 7.395 -6.664 -9.008 1 88.31 85 GLU A CA 1
ATOM 692 C C . GLU A 1 85 ? 7.043 -7.242 -7.645 1 88.31 85 GLU A C 1
ATOM 694 O O . GLU A 1 85 ? 6.223 -6.68 -6.918 1 88.31 85 GLU A O 1
ATOM 699 N N . LEU A 1 86 ? 7.652 -8.383 -7.332 1 89.88 86 LEU A N 1
ATOM 700 C CA . LEU A 1 86 ? 7.422 -8.977 -6.023 1 89.88 86 LEU A CA 1
ATOM 701 C C . LEU A 1 86 ? 7.918 -8.055 -4.91 1 89.88 86 LEU A C 1
ATOM 703 O O . LEU A 1 86 ? 7.301 -7.969 -3.85 1 89.88 86 LEU A O 1
ATOM 707 N N . ARG A 1 87 ? 9 -7.352 -5.133 1 86.12 87 ARG A N 1
ATOM 708 C CA . ARG A 1 87 ? 9.516 -6.359 -4.195 1 86.12 87 ARG A CA 1
ATOM 709 C C . ARG A 1 87 ? 8.531 -5.207 -4.023 1 86.12 87 ARG A C 1
ATOM 711 O O . ARG A 1 87 ? 8.281 -4.762 -2.9 1 86.12 87 ARG A O 1
ATOM 718 N N . LEU A 1 88 ? 7.945 -4.754 -5.082 1 87.75 88 LEU A N 1
ATOM 719 C CA . LEU A 1 88 ? 6.949 -3.689 -5.027 1 87.75 88 LEU A CA 1
ATOM 720 C C . LEU A 1 88 ? 5.73 -4.129 -4.223 1 87.75 88 LEU A C 1
ATOM 722 O O . LEU A 1 88 ? 5.211 -3.361 -3.408 1 87.75 88 LEU A O 1
ATOM 726 N N . LEU A 1 89 ? 5.332 -5.379 -4.441 1 92.12 89 LEU A N 1
ATOM 727 C CA . LEU A 1 89 ? 4.215 -5.938 -3.686 1 92.12 89 LEU A CA 1
ATOM 728 C C . LEU A 1 89 ? 4.535 -5.98 -2.195 1 92.12 89 LEU A C 1
ATOM 730 O O . LEU A 1 89 ? 3.711 -5.582 -1.368 1 92.12 89 LEU A O 1
ATOM 734 N N . ALA A 1 90 ? 5.742 -6.434 -1.879 1 89.38 90 ALA A N 1
ATOM 735 C CA . ALA A 1 90 ? 6.168 -6.52 -0.484 1 89.38 90 ALA A CA 1
ATOM 736 C C . ALA A 1 90 ? 6.199 -5.141 0.166 1 89.38 90 ALA A C 1
ATOM 738 O O . ALA A 1 90 ? 5.727 -4.965 1.29 1 89.38 90 ALA A O 1
ATOM 739 N N . ASP A 1 91 ? 6.688 -4.145 -0.526 1 87.25 91 ASP A N 1
ATOM 740 C CA . ASP A 1 91 ? 6.746 -2.785 0.001 1 87.25 91 ASP A CA 1
ATOM 741 C C . ASP A 1 91 ? 5.344 -2.203 0.176 1 87.25 91 ASP A C 1
ATOM 743 O O . ASP A 1 91 ? 5.07 -1.521 1.164 1 87.25 91 ASP A O 1
ATOM 747 N N . ALA A 1 92 ? 4.508 -2.438 -0.837 1 89.88 92 ALA A N 1
ATOM 748 C CA . ALA A 1 92 ? 3.127 -1.97 -0.745 1 89.88 92 ALA A CA 1
ATOM 749 C C . ALA A 1 92 ? 2.434 -2.547 0.485 1 89.88 92 ALA A C 1
ATOM 751 O O . ALA A 1 92 ? 1.747 -1.827 1.214 1 89.88 92 ALA A O 1
ATOM 752 N N . LEU A 1 93 ? 2.623 -3.809 0.744 1 90.12 93 LEU A N 1
ATOM 753 C CA . LEU A 1 93 ? 2.055 -4.469 1.913 1 90.12 93 LEU A CA 1
ATOM 754 C C . LEU A 1 93 ? 2.596 -3.855 3.201 1 90.12 93 LEU A C 1
ATOM 756 O O . LEU A 1 93 ? 1.836 -3.598 4.137 1 90.12 93 LEU A O 1
ATOM 760 N N . THR A 1 94 ? 3.863 -3.623 3.221 1 84.88 94 THR A N 1
ATOM 761 C CA . THR A 1 94 ? 4.543 -3.146 4.422 1 84.88 94 THR A CA 1
ATOM 762 C C . THR A 1 94 ? 4.098 -1.73 4.77 1 84.88 94 THR A C 1
ATOM 764 O O . THR A 1 94 ? 3.967 -1.386 5.945 1 84.88 94 THR A O 1
ATOM 767 N N . THR A 1 95 ? 3.793 -0.984 3.76 1 85.62 95 THR A N 1
ATOM 768 C CA . THR A 1 95 ? 3.471 0.417 4.004 1 85.62 95 THR A CA 1
ATOM 769 C C . THR A 1 95 ? 1.965 0.604 4.172 1 85.62 95 THR A C 1
ATOM 771 O O . THR A 1 95 ? 1.513 1.645 4.652 1 85.62 95 THR A O 1
ATOM 774 N N . ALA A 1 96 ? 1.196 -0.414 3.719 1 84 96 ALA A N 1
ATOM 775 C CA . ALA A 1 96 ? -0.257 -0.33 3.84 1 84 96 ALA A CA 1
ATOM 776 C C . ALA A 1 96 ? -0.682 -0.262 5.305 1 84 96 ALA A C 1
ATOM 778 O O . ALA A 1 96 ? -0.41 -1.183 6.078 1 84 96 ALA A O 1
ATOM 779 N N . SER A 1 97 ? -1.403 0.73 5.711 1 78.19 97 SER A N 1
ATOM 780 C CA . SER A 1 97 ? -1.77 0.96 7.105 1 78.19 97 SER A CA 1
ATOM 781 C C . SER A 1 97 ? -2.914 0.048 7.535 1 78.19 97 SER A C 1
ATOM 783 O O . SER A 1 97 ? -3.158 -0.131 8.727 1 78.19 97 SER A O 1
ATOM 785 N N . PHE A 1 98 ? -3.596 -0.515 6.641 1 77.38 98 PHE A N 1
ATOM 786 C CA . PHE A 1 98 ? -4.777 -1.31 6.957 1 77.38 98 PHE A CA 1
ATOM 787 C C . PHE A 1 98 ? -4.422 -2.785 7.078 1 77.38 98 PHE A C 1
ATOM 789 O O . PHE A 1 98 ? -5.301 -3.629 7.27 1 77.38 98 PHE A O 1
ATOM 796 N N . ILE A 1 99 ? -3.209 -3.119 6.945 1 82.94 99 ILE A N 1
ATOM 797 C CA . ILE A 1 99 ? -2.754 -4.5 7.09 1 82.94 99 ILE A CA 1
ATOM 798 C C . ILE A 1 99 ? -1.845 -4.617 8.312 1 82.94 99 ILE A C 1
ATOM 800 O O . ILE A 1 99 ? -0.937 -3.803 8.5 1 82.94 99 ILE A O 1
ATOM 804 N N . SER A 1 100 ? -2.088 -5.543 9.195 1 82.94 100 SER A N 1
ATOM 805 C CA . SER A 1 100 ? -1.262 -5.746 10.375 1 82.94 100 SER A CA 1
ATOM 806 C C . SER A 1 100 ? 0.125 -6.258 10.008 1 82.94 100 SER A C 1
ATOM 808 O O . SER A 1 100 ? 0.321 -6.797 8.914 1 82.94 100 SER A O 1
ATOM 810 N N . LYS A 1 101 ? 1.004 -6.117 10.977 1 82.56 101 LYS A N 1
ATOM 811 C CA . LYS A 1 101 ? 2.363 -6.609 10.766 1 82.56 101 LYS A CA 1
ATOM 812 C C . LYS A 1 101 ? 2.375 -8.117 10.562 1 82.56 101 LYS A C 1
ATOM 814 O O . LYS A 1 101 ? 3.098 -8.625 9.703 1 82.56 101 LYS A O 1
ATOM 819 N N . GLU A 1 102 ? 1.606 -8.758 11.32 1 84.75 102 GLU A N 1
ATOM 820 C CA . GLU A 1 102 ? 1.54 -10.211 11.227 1 84.75 102 GLU A CA 1
ATOM 821 C C . GLU A 1 102 ? 1.023 -10.648 9.859 1 84.75 102 GLU A C 1
ATOM 823 O O . GLU A 1 102 ? 1.608 -11.531 9.227 1 84.75 102 GLU A O 1
ATOM 828 N N . GLU A 1 103 ? -0.043 -10.023 9.461 1 86.06 103 GLU A N 1
ATOM 829 C CA . GLU A 1 103 ? -0.608 -10.344 8.156 1 86.06 103 GLU A CA 1
ATOM 830 C C . GLU A 1 103 ? 0.374 -10.023 7.035 1 86.06 103 GLU A C 1
ATOM 832 O O . GLU A 1 103 ? 0.482 -10.766 6.062 1 86.06 103 GLU A O 1
ATOM 837 N N . THR A 1 104 ? 1.07 -8.938 7.184 1 88.38 104 THR A N 1
ATOM 838 C CA . THR A 1 104 ? 2.076 -8.531 6.207 1 88.38 104 THR A CA 1
ATOM 839 C C . THR A 1 104 ? 3.152 -9.602 6.062 1 88.38 104 THR A C 1
ATOM 841 O O . THR A 1 104 ? 3.49 -10.008 4.949 1 88.38 104 THR A O 1
ATOM 844 N N . GLU A 1 105 ? 3.654 -10.062 7.172 1 88.81 105 GLU A N 1
ATOM 845 C CA . GLU A 1 105 ? 4.691 -11.094 7.156 1 88.81 105 GLU A CA 1
ATOM 846 C C . GLU A 1 105 ? 4.191 -12.375 6.496 1 88.81 105 GLU A C 1
ATOM 848 O O . GLU A 1 105 ? 4.898 -12.984 5.695 1 88.81 105 GLU A O 1
ATOM 853 N N . GLN A 1 106 ? 2.994 -12.727 6.836 1 92.25 106 GLN A N 1
ATOM 854 C CA . GLN A 1 106 ? 2.412 -13.922 6.242 1 92.25 106 GLN A CA 1
ATOM 855 C C . GLN A 1 106 ? 2.271 -13.781 4.73 1 92.25 106 GLN A C 1
ATOM 857 O O . GLN A 1 106 ? 2.605 -14.703 3.98 1 92.25 106 GLN A O 1
ATOM 862 N N . MET A 1 107 ? 1.828 -12.664 4.336 1 92.94 107 MET A N 1
ATOM 863 C CA . MET A 1 107 ? 1.614 -12.422 2.914 1 92.94 107 MET A CA 1
ATOM 864 C C . MET A 1 107 ? 2.941 -12.391 2.162 1 92.94 107 MET A C 1
ATOM 866 O O . MET A 1 107 ? 3.041 -12.906 1.049 1 92.94 107 MET A O 1
ATOM 870 N N . ILE A 1 108 ? 3.955 -11.766 2.736 1 91.69 108 ILE A N 1
ATOM 871 C CA . ILE A 1 108 ? 5.266 -11.703 2.094 1 91.69 108 ILE A CA 1
ATOM 872 C C . ILE A 1 108 ? 5.844 -13.109 1.959 1 91.69 108 ILE A C 1
ATOM 874 O O . ILE A 1 108 ? 6.445 -13.438 0.935 1 91.69 108 ILE A O 1
ATOM 878 N N . ASN A 1 109 ? 5.668 -13.891 2.959 1 92.5 109 ASN A N 1
ATOM 879 C CA . ASN A 1 109 ? 6.125 -15.273 2.877 1 92.5 109 ASN A CA 1
ATOM 880 C C . ASN A 1 109 ? 5.43 -16.031 1.744 1 92.5 109 ASN A C 1
ATOM 882 O O . ASN A 1 109 ? 6.047 -16.859 1.078 1 92.5 109 ASN A O 1
ATOM 886 N N . LYS A 1 110 ? 4.188 -15.727 1.53 1 93.88 110 LYS A N 1
ATOM 887 C CA . LYS A 1 110 ? 3.471 -16.328 0.409 1 93.88 110 LYS A CA 1
ATOM 888 C C . LYS A 1 110 ? 4 -15.812 -0.924 1 93.88 110 LYS A C 1
ATOM 890 O O . LYS A 1 110 ? 4.125 -16.578 -1.886 1 93.88 110 LYS A O 1
ATOM 895 N N . LEU A 1 111 ? 4.32 -14.531 -0.991 1 93.31 111 LEU A N 1
ATOM 896 C CA . LEU A 1 111 ? 4.887 -13.953 -2.205 1 93.31 111 LEU A CA 1
ATOM 897 C C . LEU A 1 111 ? 6.203 -14.633 -2.57 1 93.31 111 LEU A C 1
ATOM 899 O O . LEU A 1 111 ? 6.496 -14.836 -3.75 1 93.31 111 LEU A O 1
ATOM 903 N N . LYS A 1 112 ? 6.988 -14.945 -1.543 1 90.12 112 LYS A N 1
ATOM 904 C CA . LYS A 1 112 ? 8.273 -15.602 -1.755 1 90.12 112 LYS A CA 1
ATOM 905 C C . LYS A 1 112 ? 8.109 -16.922 -2.506 1 90.12 112 LYS A C 1
ATOM 907 O O . LYS A 1 112 ? 9.008 -17.359 -3.225 1 90.12 112 LYS A O 1
ATOM 912 N N . LYS A 1 113 ? 6.93 -17.484 -2.441 1 90.75 113 LYS A N 1
ATOM 913 C CA . LYS A 1 113 ? 6.672 -18.781 -3.068 1 90.75 113 LYS A CA 1
ATOM 914 C C . LYS A 1 113 ? 6.359 -18.625 -4.555 1 90.75 113 LYS A C 1
ATOM 916 O O . LYS A 1 113 ? 6.258 -19.609 -5.285 1 90.75 113 LYS A O 1
ATOM 921 N N . LEU A 1 114 ? 6.262 -17.406 -4.996 1 90.06 114 LEU A N 1
ATOM 922 C CA . LEU A 1 114 ? 5.926 -17.141 -6.395 1 90.06 114 LEU A CA 1
ATOM 923 C C . LEU A 1 114 ? 7.188 -17.031 -7.242 1 90.06 114 LEU A C 1
ATOM 925 O O . LEU A 1 114 ? 7.109 -16.734 -8.438 1 90.06 114 LEU A O 1
ATOM 929 N N . THR A 1 115 ? 8.383 -17.188 -6.637 1 87 115 THR A N 1
ATOM 930 C CA . THR A 1 115 ? 9.656 -17.125 -7.348 1 87 115 THR A CA 1
ATOM 931 C C . THR A 1 115 ? 10.609 -18.203 -6.859 1 87 115 THR A C 1
ATOM 933 O O . THR A 1 115 ? 10.219 -19.094 -6.094 1 87 115 THR A O 1
ATOM 936 N N . SER A 1 116 ? 11.789 -18.234 -7.438 1 86.25 116 SER A N 1
ATOM 937 C CA . SER A 1 116 ? 12.789 -19.234 -7.047 1 86.25 116 SER A CA 1
ATOM 938 C C . SER A 1 116 ? 13.273 -18.984 -5.625 1 86.25 116 SER A C 1
ATOM 940 O O . SER A 1 116 ? 13.141 -17.891 -5.094 1 86.25 116 SER A O 1
ATOM 942 N N . HIS A 1 117 ? 13.828 -20.031 -5.035 1 83.75 117 HIS A N 1
ATOM 943 C CA . HIS A 1 117 ? 14.383 -19.922 -3.689 1 83.75 117 HIS A CA 1
ATOM 944 C C . HIS A 1 117 ? 15.438 -18.812 -3.617 1 83.75 117 HIS A C 1
ATOM 946 O O . HIS A 1 117 ? 15.469 -18.047 -2.662 1 83.75 117 HIS A O 1
ATOM 952 N N . ARG A 1 118 ? 16.188 -18.75 -4.617 1 79.62 118 ARG A N 1
ATOM 953 C CA . ARG A 1 118 ? 17.25 -17.75 -4.66 1 79.62 118 ARG A CA 1
ATOM 954 C C . ARG A 1 118 ? 16.688 -16.344 -4.652 1 79.62 118 ARG A C 1
ATOM 956 O O . ARG A 1 118 ? 17.109 -15.5 -3.844 1 79.62 118 ARG A O 1
ATOM 963 N N . LEU A 1 119 ? 15.781 -16.109 -5.527 1 79 119 LEU A N 1
ATOM 964 C CA . LEU A 1 119 ? 15.219 -14.773 -5.652 1 79 119 LEU A CA 1
ATOM 965 C C . LEU A 1 119 ? 14.336 -14.445 -4.453 1 79 119 LEU A C 1
ATOM 967 O O . LEU A 1 119 ? 14.242 -13.281 -4.051 1 79 119 LEU A O 1
ATOM 971 N N . ALA A 1 120 ? 13.703 -15.453 -3.836 1 82.62 120 ALA A N 1
ATOM 972 C CA . ALA A 1 120 ? 12.859 -15.258 -2.66 1 82.62 120 ALA A CA 1
ATOM 973 C C . ALA A 1 120 ? 13.648 -14.625 -1.519 1 82.62 120 ALA A C 1
ATOM 975 O O . ALA A 1 120 ? 13.109 -13.812 -0.758 1 82.62 120 ALA A O 1
ATOM 976 N N . ASP A 1 121 ? 14.867 -14.93 -1.487 1 79.19 121 ASP A N 1
ATOM 977 C CA . ASP A 1 121 ? 15.742 -14.398 -0.446 1 79.19 121 ASP A CA 1
ATOM 978 C C . ASP A 1 121 ? 15.875 -12.883 -0.557 1 79.19 121 ASP A C 1
ATOM 980 O O . ASP A 1 121 ? 16.078 -12.195 0.446 1 79.19 121 ASP A O 1
ATOM 984 N N . HIS A 1 122 ? 15.734 -12.383 -1.693 1 76.81 122 HIS A N 1
ATOM 985 C CA . HIS A 1 122 ? 15.836 -10.945 -1.918 1 76.81 122 HIS A CA 1
ATOM 986 C C . HIS A 1 122 ? 14.68 -10.203 -1.258 1 76.81 122 HIS A C 1
ATOM 988 O O . HIS A 1 122 ? 14.727 -8.984 -1.099 1 76.81 122 HIS A O 1
ATOM 994 N N . LEU A 1 123 ? 13.617 -10.953 -0.86 1 78.62 123 LEU A N 1
ATOM 995 C CA . LEU A 1 123 ? 12.438 -10.328 -0.261 1 78.62 123 LEU A CA 1
ATOM 996 C C . LEU A 1 123 ? 12.539 -10.328 1.261 1 78.62 123 LEU A C 1
ATOM 998 O O . LEU A 1 123 ? 11.641 -9.836 1.946 1 78.62 123 LEU A O 1
ATOM 1002 N N . ASP A 1 124 ? 13.672 -10.797 1.748 1 76.62 124 ASP A N 1
ATOM 1003 C CA . ASP A 1 124 ? 13.82 -10.906 3.195 1 76.62 124 ASP A CA 1
ATOM 1004 C C . ASP A 1 124 ? 14.016 -9.531 3.834 1 76.62 124 ASP A C 1
ATOM 1006 O O . ASP A 1 124 ? 13.594 -9.305 4.969 1 76.62 124 ASP A O 1
ATOM 1010 N N . ASN A 1 125 ? 14.695 -8.633 3.049 1 75.69 125 ASN A N 1
ATOM 1011 C CA . ASN A 1 125 ? 14.82 -7.285 3.588 1 75.69 125 ASN A CA 1
ATOM 1012 C C . ASN A 1 125 ? 13.477 -6.562 3.613 1 75.69 125 ASN A C 1
ATOM 1014 O O . ASN A 1 125 ? 12.742 -6.574 2.623 1 75.69 125 ASN A O 1
ATOM 1018 N N . ARG A 1 126 ? 13.25 -6.016 4.809 1 75.88 126 ARG A N 1
ATOM 1019 C CA . ARG A 1 126 ? 11.953 -5.363 4.961 1 75.88 126 ARG A CA 1
ATOM 1020 C C . ARG A 1 126 ? 12.117 -3.85 5.059 1 75.88 126 ARG A C 1
ATOM 1022 O O . ARG A 1 126 ? 13.094 -3.357 5.629 1 75.88 126 ARG A O 1
ATOM 1029 N N . LEU A 1 127 ? 11.234 -3.213 4.328 1 75.88 127 LEU A N 1
ATOM 1030 C CA . LEU A 1 127 ? 11.094 -1.771 4.488 1 75.88 127 LEU A CA 1
ATOM 1031 C C . LEU A 1 127 ? 10.656 -1.425 5.91 1 75.88 127 LEU A C 1
ATOM 1033 O O . LEU A 1 127 ? 9.727 -2.041 6.445 1 75.88 127 LEU A O 1
ATOM 1037 N N . LEU A 1 128 ? 11.406 -0.565 6.609 1 75.38 128 LEU A N 1
ATOM 1038 C CA . LEU A 1 128 ? 11.016 -0.11 7.941 1 75.38 128 LEU A CA 1
ATOM 1039 C C . LEU A 1 128 ? 9.953 0.981 7.848 1 75.38 128 LEU A C 1
ATOM 1041 O O . LEU A 1 128 ? 10.062 1.893 7.023 1 75.38 128 LEU A O 1
ATOM 1045 N N . VAL A 1 129 ? 8.883 0.769 8.609 1 73.56 129 VAL A N 1
ATOM 1046 C CA . VAL A 1 129 ? 7.793 1.744 8.641 1 73.56 129 VAL A CA 1
ATOM 1047 C C . VAL A 1 129 ? 7.531 2.184 10.078 1 73.56 129 VAL A C 1
ATOM 1049 O O . VAL A 1 129 ? 7.656 1.385 11.008 1 73.56 129 VAL A O 1
ATOM 1052 N N . PRO A 1 130 ? 7.25 3.498 10.234 1 64.69 130 PRO A N 1
ATOM 1053 C CA . PRO A 1 130 ? 6.875 3.949 11.57 1 64.69 130 PRO A CA 1
ATOM 1054 C C . PRO A 1 130 ? 5.691 3.17 12.148 1 64.69 130 PRO A C 1
ATOM 1056 O O . PRO A 1 130 ? 4.832 2.703 11.391 1 64.69 130 PRO A O 1
ATOM 1059 N N . PRO A 1 131 ? 5.879 2.775 13.414 1 58.19 131 PRO A N 1
ATOM 1060 C CA . PRO A 1 131 ? 4.758 2.055 14.031 1 58.19 131 PRO A CA 1
ATOM 1061 C C . PRO A 1 131 ? 3.428 2.787 13.867 1 58.19 131 PRO A C 1
ATOM 1063 O O . PRO A 1 131 ? 3.387 4.02 13.922 1 58.19 131 PRO A O 1
ATOM 1066 N N . ASP A 1 132 ? 2.553 2.223 13.039 1 55.38 132 ASP A N 1
ATOM 1067 C CA . ASP A 1 132 ? 1.242 2.824 12.812 1 55.38 132 ASP A CA 1
ATOM 1068 C C . ASP A 1 132 ? 0.436 2.891 14.102 1 55.38 132 ASP A C 1
ATOM 1070 O O . ASP A 1 132 ? 0.461 1.954 14.906 1 55.38 132 ASP A O 1
ATOM 1074 N N . ARG A 1 133 ? 0.078 4.109 14.57 1 48.09 133 ARG A N 1
ATOM 1075 C CA . ARG A 1 133 ? -0.684 4.395 15.781 1 48.09 133 ARG A CA 1
ATOM 1076 C C . ARG A 1 133 ? -1.967 3.574 15.828 1 48.09 133 ARG A C 1
ATOM 1078 O O . ARG A 1 133 ? -2.559 3.396 16.891 1 48.09 133 ARG A O 1
ATOM 1085 N N . GLY A 1 134 ? -2.594 2.936 14.828 1 49.91 134 GLY A N 1
ATOM 1086 C CA . GLY A 1 134 ? -3.988 2.572 15.023 1 49.91 134 GLY A CA 1
ATOM 1087 C C . GLY A 1 134 ? -4.309 1.166 14.555 1 49.91 134 GLY A C 1
ATOM 1088 O O . GLY A 1 134 ? -5.141 0.978 13.664 1 49.91 134 GLY A O 1
ATOM 1089 N N . ASN A 1 135 ? -3.5 0.202 14.867 1 49.53 135 ASN A N 1
ATOM 1090 C CA . ASN A 1 135 ? -3.734 -1.068 14.188 1 49.53 135 ASN A CA 1
ATOM 1091 C C . ASN A 1 135 ? -4.961 -1.785 14.75 1 49.53 135 ASN A C 1
ATOM 1093 O O . ASN A 1 135 ? -4.832 -2.688 15.578 1 49.53 135 ASN A O 1
ATOM 1097 N N . ARG A 1 136 ? -6.016 -1.096 15.234 1 48.66 136 ARG A N 1
ATOM 1098 C CA . ARG A 1 136 ? -7.035 -1.917 15.883 1 48.66 136 ARG A CA 1
ATOM 1099 C C . ARG A 1 136 ? -7.355 -3.152 15.047 1 48.66 136 ARG A C 1
ATOM 1101 O O . ARG A 1 136 ? -6.738 -3.383 14.008 1 48.66 136 ARG A O 1
ATOM 1108 N N . GLU A 1 137 ? -8.789 -3.434 15.102 1 57.53 137 GLU A N 1
ATOM 1109 C CA . GLU A 1 137 ? -9.453 -4.688 14.773 1 57.53 137 GLU A CA 1
ATOM 1110 C C . GLU A 1 137 ? -9.445 -4.938 13.266 1 57.53 137 GLU A C 1
ATOM 1112 O O . GLU A 1 137 ? -10.461 -4.742 12.594 1 57.53 137 GLU A O 1
ATOM 1117 N N . VAL A 1 138 ? -8.266 -5.348 12.812 1 64 138 VAL A N 1
ATOM 1118 C CA . VAL A 1 138 ? -7.848 -5.477 11.422 1 64 138 VAL A CA 1
ATOM 1119 C C . VAL A 1 138 ? -8.625 -6.605 10.742 1 64 138 VAL A C 1
ATOM 1121 O O . VAL A 1 138 ? -9.094 -6.453 9.609 1 64 138 VAL A O 1
ATOM 1124 N N . GLN A 1 139 ? -9.117 -7.566 11.508 1 71.25 139 GLN A N 1
ATOM 1125 C CA . GLN A 1 139 ? -9.711 -8.711 10.828 1 71.25 139 GLN A CA 1
ATOM 1126 C C . GLN A 1 139 ? -11.141 -8.414 10.391 1 71.25 139 GLN A C 1
ATOM 1128 O O . GLN A 1 139 ? -11.531 -8.727 9.266 1 71.25 139 GLN A O 1
ATOM 1133 N N . GLU A 1 140 ? -11.875 -7.793 11.305 1 77.44 140 GLU A N 1
ATOM 1134 C CA . GLU A 1 140 ? -13.25 -7.457 10.969 1 77.44 140 GLU A CA 1
ATOM 1135 C C . GLU A 1 140 ? -13.312 -6.438 9.836 1 77.44 140 GLU A C 1
ATOM 1137 O O . GLU A 1 140 ? -14.18 -6.512 8.969 1 77.44 140 GLU A O 1
ATOM 1142 N N . LEU A 1 141 ? -12.414 -5.551 9.898 1 84.62 141 LEU A N 1
ATOM 1143 C CA . LEU A 1 141 ? -12.359 -4.539 8.852 1 84.62 141 LEU A CA 1
ATOM 1144 C C . LEU A 1 141 ? -12.07 -5.172 7.496 1 84.62 141 LEU A C 1
ATOM 1146 O O . LEU A 1 141 ? -12.695 -4.812 6.492 1 84.62 141 LEU A O 1
ATOM 1150 N N . ILE A 1 142 ? -11.25 -6.156 7.5 1 80.12 142 ILE A N 1
ATOM 1151 C CA . ILE A 1 142 ? -10.875 -6.836 6.266 1 80.12 142 ILE A CA 1
ATOM 1152 C C . ILE A 1 142 ? -12.094 -7.527 5.66 1 80.12 142 ILE A C 1
ATOM 1154 O O . ILE A 1 142 ? -12.344 -7.418 4.457 1 80.12 142 ILE A O 1
ATOM 1158 N N . LYS A 1 143 ? -12.844 -8.164 6.473 1 82.62 143 LYS A N 1
ATOM 1159 C CA . LYS A 1 143 ? -14.055 -8.859 6.027 1 82.62 143 LYS A CA 1
ATOM 1160 C C . LYS A 1 143 ? -15.07 -7.875 5.461 1 82.62 143 LYS A C 1
ATOM 1162 O O . LYS A 1 143 ? -15.672 -8.125 4.418 1 82.62 143 LYS A O 1
ATOM 1167 N N . THR A 1 144 ? -15.203 -6.805 6.215 1 88.94 144 THR A N 1
ATOM 1168 C CA . THR A 1 144 ? -16.156 -5.789 5.785 1 88.94 144 THR A CA 1
ATOM 1169 C C . THR A 1 144 ? -15.766 -5.199 4.438 1 88.94 144 THR A C 1
ATOM 1171 O O . THR A 1 144 ? -16.594 -5.059 3.543 1 88.94 144 THR A O 1
ATOM 1174 N N . VAL A 1 145 ? -14.531 -4.922 4.277 1 87.56 145 VAL A N 1
ATOM 1175 C CA . VAL A 1 145 ? -14.031 -4.328 3.043 1 87.56 145 VAL A CA 1
ATOM 1176 C C . VAL A 1 145 ? -14.227 -5.301 1.882 1 87.56 145 VAL A C 1
ATOM 1178 O O . VAL A 1 145 ? -14.648 -4.902 0.794 1 87.56 145 VAL A O 1
ATOM 1181 N N . HIS A 1 146 ? -13.969 -6.539 2.115 1 82.94 146 HIS A N 1
ATOM 1182 C CA . HIS A 1 146 ? -14.188 -7.562 1.1 1 82.94 146 HIS A CA 1
ATOM 1183 C C . HIS A 1 146 ? -15.656 -7.605 0.675 1 82.94 146 HIS A C 1
ATOM 1185 O O . HIS A 1 146 ? -15.961 -7.617 -0.52 1 82.94 146 HIS A O 1
ATOM 1191 N N . LEU A 1 147 ? -16.484 -7.637 1.634 1 88 147 LEU A N 1
ATOM 1192 C CA . LEU A 1 147 ? -17.922 -7.656 1.374 1 88 147 LEU A CA 1
ATOM 1193 C C . LEU A 1 147 ? -18.344 -6.434 0.562 1 88 147 LEU A C 1
ATOM 1195 O O . LEU A 1 147 ? -19.094 -6.559 -0.412 1 88 147 LEU A O 1
ATOM 1199 N N . LEU A 1 148 ? -17.828 -5.316 0.953 1 92.25 148 LEU A N 1
ATOM 1200 C CA . LEU A 1 148 ? -18.219 -4.066 0.302 1 92.25 148 LEU A CA 1
ATOM 1201 C C . LEU A 1 148 ? -17.766 -4.051 -1.152 1 92.25 148 LEU A C 1
ATOM 1203 O O . LEU A 1 148 ? -18.484 -3.58 -2.031 1 92.25 148 LEU A O 1
ATOM 1207 N N . HIS A 1 149 ? -16.594 -4.535 -1.396 1 86.25 149 HIS A N 1
ATOM 1208 C CA . HIS A 1 149 ? -16.125 -4.629 -2.775 1 86.25 149 HIS A CA 1
ATOM 1209 C C . HIS A 1 149 ? -17.078 -5.473 -3.617 1 86.25 149 HIS A C 1
ATOM 1211 O O . HIS A 1 149 ? -17.391 -5.113 -4.754 1 86.25 149 HIS A O 1
ATOM 1217 N N . ASP A 1 150 ? -17.484 -6.555 -3.053 1 84.62 150 ASP A N 1
ATOM 1218 C CA . ASP A 1 150 ? -18.359 -7.477 -3.77 1 84.62 150 ASP A CA 1
ATOM 1219 C C . ASP A 1 150 ? -19.734 -6.848 -4.035 1 84.62 150 ASP A C 1
ATOM 1221 O O . ASP A 1 150 ? -20.266 -6.961 -5.137 1 84.62 150 ASP A O 1
ATOM 1225 N N . VAL A 1 151 ? -20.266 -6.195 -3.055 1 90.5 151 VAL A N 1
ATOM 1226 C CA . VAL A 1 151 ? -21.594 -5.617 -3.182 1 90.5 151 VAL A CA 1
ATOM 1227 C C . VAL A 1 151 ? -21.578 -4.469 -4.191 1 90.5 151 VAL A C 1
ATOM 1229 O O . VAL A 1 151 ? -22.531 -4.266 -4.934 1 90.5 151 VAL A O 1
ATOM 1232 N N . ILE A 1 152 ? -20.562 -3.711 -4.219 1 90.38 152 ILE A N 1
ATOM 1233 C CA . ILE A 1 152 ? -20.422 -2.611 -5.168 1 90.38 152 ILE A CA 1
ATOM 1234 C C . ILE A 1 152 ? -20.344 -3.164 -6.59 1 90.38 152 ILE A C 1
ATOM 1236 O O . ILE A 1 152 ? -21.016 -2.66 -7.496 1 90.38 152 ILE A O 1
ATOM 1240 N N . LYS A 1 153 ? -19.547 -4.164 -6.777 1 82.25 153 LYS A N 1
ATOM 1241 C CA . LYS A 1 153 ? -19.375 -4.793 -8.086 1 82.25 153 LYS A CA 1
ATOM 1242 C C . LYS A 1 153 ? -20.719 -5.277 -8.633 1 82.25 153 LYS A C 1
ATOM 1244 O O . LYS A 1 153 ? -20.969 -5.168 -9.836 1 82.25 153 LYS A O 1
ATOM 1249 N N . HIS A 1 154 ? -21.578 -5.789 -7.766 1 85.12 154 HIS A N 1
ATOM 1250 C CA . HIS A 1 154 ? -22.828 -6.426 -8.203 1 85.12 154 HIS A CA 1
ATOM 1251 C C . HIS A 1 154 ? -24 -5.465 -8.094 1 85.12 154 HIS A C 1
ATOM 1253 O O . HIS A 1 154 ? -25.125 -5.812 -8.469 1 85.12 154 HIS A O 1
ATOM 1259 N N . GLY A 1 155 ? -23.734 -4.309 -7.555 1 88.75 155 GLY A N 1
ATOM 1260 C CA . GLY A 1 155 ? -24.812 -3.338 -7.418 1 88.75 155 GLY A CA 1
ATOM 1261 C C . GLY A 1 155 ? -25.828 -3.721 -6.363 1 88.75 155 GLY A C 1
ATOM 1262 O O . GLY A 1 155 ?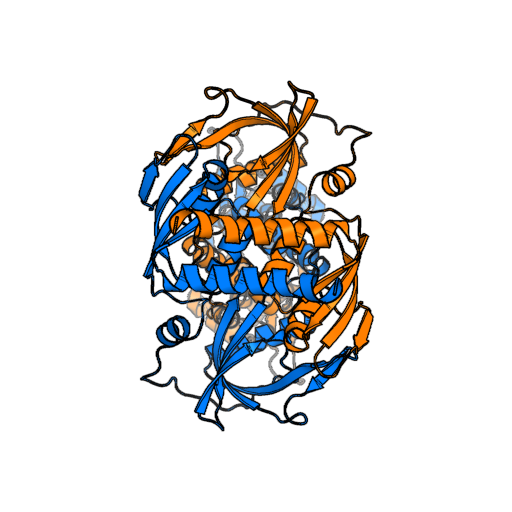 -27.047 -3.65 -6.609 1 88.75 155 GLY A O 1
ATOM 1263 N N . GLU A 1 156 ? -25.359 -4.137 -5.219 1 91.44 156 GLU A N 1
ATOM 1264 C CA . GLU A 1 156 ? -26.234 -4.613 -4.145 1 91.44 156 GLU A CA 1
ATOM 1265 C C . GLU A 1 156 ? -26.406 -3.549 -3.064 1 91.44 156 GLU A C 1
ATOM 1267 O O . GLU A 1 156 ? -25.547 -2.676 -2.902 1 91.44 156 GLU A O 1
ATOM 1272 N N . VAL A 1 157 ? -27.484 -3.686 -2.377 1 94.75 157 VAL A N 1
ATOM 1273 C CA . VAL A 1 157 ? -27.781 -2.826 -1.236 1 94.75 157 VAL A CA 1
ATOM 1274 C C . VAL A 1 157 ? -27.328 -3.5 0.054 1 94.75 157 VAL A C 1
ATOM 1276 O O . VAL A 1 157 ? -27.516 -4.703 0.237 1 94.75 157 VAL A O 1
ATOM 1279 N N . ILE A 1 158 ? -26.719 -2.686 0.911 1 96.31 158 ILE A N 1
ATOM 1280 C CA . ILE A 1 158 ? -26.297 -3.242 2.189 1 96.31 158 ILE A CA 1
ATOM 1281 C C . ILE A 1 158 ? -27.078 -2.594 3.324 1 96.31 158 ILE A C 1
ATOM 1283 O O . ILE A 1 158 ? -27.719 -1.551 3.135 1 96.31 158 ILE A O 1
ATOM 1287 N N . ARG A 1 159 ? -27.062 -3.242 4.449 1 96.69 159 ARG A N 1
ATOM 1288 C CA . ARG A 1 159 ? -27.516 -2.646 5.699 1 96.69 159 ARG A CA 1
ATOM 1289 C C . ARG A 1 159 ? -26.406 -2.666 6.75 1 96.69 159 ARG A C 1
ATOM 1291 O O . ARG A 1 159 ? -25.594 -3.59 6.785 1 96.69 159 ARG A O 1
ATOM 1298 N N . TYR A 1 160 ? -26.406 -1.721 7.555 1 95.75 160 TYR A N 1
ATOM 1299 C CA . TYR A 1 160 ? -25.359 -1.602 8.555 1 95.75 160 TYR A CA 1
ATOM 1300 C C . TYR A 1 160 ? -25.797 -0.688 9.695 1 95.75 160 TYR A C 1
ATOM 1302 O O . TYR A 1 160 ? -26.797 0.023 9.586 1 95.75 160 TYR A O 1
ATOM 1310 N N . GLN A 1 161 ? -25.156 -0.833 10.758 1 94.88 161 GLN A N 1
ATOM 1311 C CA . GLN A 1 161 ? -25.219 0.131 11.852 1 94.88 161 GLN A CA 1
ATOM 1312 C C . GLN A 1 161 ? -23.969 0.996 11.891 1 94.88 161 GLN A C 1
ATOM 1314 O O . GLN A 1 161 ? -22.938 0.634 11.312 1 94.88 161 GLN A O 1
ATOM 1319 N N . TYR A 1 162 ? -24.141 2.236 12.406 1 93.12 162 TYR A N 1
ATOM 1320 C CA . TYR A 1 162 ? -23.031 3.188 12.422 1 93.12 162 TYR A CA 1
ATOM 1321 C C . TYR A 1 162 ? -22.797 3.738 13.82 1 93.12 162 TYR A C 1
ATOM 1323 O O . TYR A 1 162 ? -23.766 4.016 14.547 1 93.12 162 TYR A O 1
ATOM 1331 N N . GLY A 1 163 ? -21.516 3.754 14.164 1 90.56 163 GLY A N 1
ATOM 1332 C CA . GLY A 1 163 ? -21.25 4.227 15.508 1 90.56 163 GLY A CA 1
ATOM 1333 C C . GLY A 1 163 ? -19.875 4.879 15.641 1 90.56 163 GLY A C 1
ATOM 1334 O O . GLY A 1 163 ? -19.109 4.918 14.68 1 90.56 163 GLY A O 1
ATOM 1335 N N . GLN A 1 164 ? -19.703 5.496 16.734 1 88.5 164 GLN A N 1
ATOM 1336 C CA . GLN A 1 164 ? -18.438 6.129 17.109 1 88.5 164 GLN A CA 1
ATOM 1337 C C . GLN A 1 164 ? -18.188 5.996 18.609 1 88.5 164 GLN A C 1
ATOM 1339 O O . GLN A 1 164 ? -19.094 5.68 19.375 1 88.5 164 GLN A O 1
ATOM 1344 N N . TYR A 1 165 ? -16.984 6.176 18.953 1 86.31 165 TYR A N 1
ATOM 1345 C CA . TYR A 1 165 ? -16.641 6.133 20.375 1 86.31 165 TYR A CA 1
ATOM 1346 C C . TYR A 1 165 ? -17 7.441 21.062 1 86.31 165 TYR A C 1
ATOM 1348 O O . TYR A 1 165 ? -16.859 8.523 20.484 1 86.31 165 TYR A O 1
ATOM 1356 N N . ASN A 1 166 ? -17.484 7.305 22.281 1 87 166 ASN A N 1
ATOM 1357 C CA . ASN A 1 166 ? -17.844 8.484 23.062 1 87 166 ASN A CA 1
ATOM 1358 C C . ASN A 1 166 ? -16.75 8.828 24.078 1 87 166 ASN A C 1
ATOM 1360 O O . ASN A 1 166 ? -15.648 8.281 24.031 1 87 166 ASN A O 1
ATOM 1364 N N . LEU A 1 167 ? -16.953 9.766 24.938 1 87.75 167 LEU A N 1
ATOM 1365 C CA . LEU A 1 167 ? -15.969 10.281 25.875 1 87.75 167 LEU A CA 1
ATOM 1366 C C . LEU A 1 167 ? -15.508 9.188 26.844 1 87.75 167 LEU A C 1
ATOM 1368 O O . LEU A 1 167 ? -14.391 9.234 27.359 1 87.75 167 LEU A O 1
ATOM 1372 N N . THR A 1 168 ? -16.375 8.172 27.062 1 86.94 168 THR A N 1
ATOM 1373 C CA . THR A 1 168 ? -16.031 7.062 27.953 1 86.94 168 THR A CA 1
ATOM 1374 C C . THR A 1 168 ? -15.391 5.926 27.156 1 86.94 168 THR A C 1
ATOM 1376 O O . THR A 1 168 ? -15.164 4.836 27.688 1 86.94 168 THR A O 1
ATOM 1379 N N . LYS A 1 169 ? -15.203 6.133 25.844 1 86.38 169 LYS A N 1
ATOM 1380 C CA . LYS A 1 169 ? -14.531 5.195 24.953 1 86.38 169 LYS A CA 1
ATOM 1381 C C . LYS A 1 169 ? -15.391 3.951 24.719 1 86.38 169 LYS A C 1
ATOM 1383 O O . LYS A 1 169 ? -14.867 2.84 24.625 1 86.38 169 LYS A O 1
ATOM 1388 N N . GLU A 1 170 ? -16.609 4.191 24.891 1 87.19 170 GLU A N 1
ATOM 1389 C CA . GLU A 1 170 ? -17.562 3.156 24.531 1 87.19 170 GLU A CA 1
ATOM 1390 C C . GLU A 1 170 ? -18.109 3.379 23.109 1 87.19 170 GLU A C 1
ATOM 1392 O O . GLU A 1 170 ? -18.438 4.504 22.75 1 87.19 170 GLU A O 1
ATOM 1397 N N . PHE A 1 171 ? -18.078 2.33 22.469 1 85.31 171 PHE A N 1
ATOM 1398 C CA . PHE A 1 171 ? -18.625 2.422 21.109 1 85.31 171 PHE A CA 1
ATOM 1399 C C . PHE A 1 171 ? -20.141 2.578 21.156 1 85.31 171 PHE A C 1
ATOM 1401 O O . PHE A 1 171 ? -20.844 1.707 21.672 1 85.31 171 PHE A O 1
ATOM 1408 N N . THR A 1 172 ? -20.594 3.744 20.703 1 90.12 172 THR A N 1
ATOM 1409 C CA . THR A 1 172 ? -22.016 4.051 20.734 1 90.12 172 THR A CA 1
ATOM 1410 C C . THR A 1 172 ? -22.594 4.098 19.312 1 90.12 172 THR A C 1
ATOM 1412 O O . THR A 1 172 ? -22.062 4.785 18.438 1 90.12 172 THR A O 1
ATOM 1415 N N . LEU A 1 173 ? -23.672 3.424 19.156 1 91.94 173 LEU A N 1
ATOM 1416 C CA . LEU A 1 173 ? -24.312 3.352 17.844 1 91.94 173 LEU A CA 1
ATOM 1417 C C . LEU A 1 173 ? -25.172 4.59 17.594 1 91.94 173 LEU A C 1
ATOM 1419 O O . LEU A 1 173 ? -25.828 5.09 18.516 1 91.94 173 LEU A O 1
ATOM 1423 N N . ARG A 1 174 ? -25.094 5 16.375 1 88.88 174 ARG A N 1
ATOM 1424 C CA . ARG A 1 174 ? -25.875 6.148 15.93 1 88.88 174 ARG A CA 1
ATOM 1425 C C . ARG A 1 174 ? -27.375 5.828 15.945 1 88.88 174 ARG A C 1
ATOM 1427 O O . ARG A 1 174 ? -27.781 4.734 15.547 1 88.88 174 ARG A O 1
ATOM 1434 N N . GLU A 1 175 ? -28.172 6.781 16.438 1 90.38 175 GLU A N 1
ATOM 1435 C CA . GLU A 1 175 ? -29.641 6.695 16.391 1 90.38 175 GLU A CA 1
ATOM 1436 C C . GLU A 1 175 ? -30.141 5.406 17.031 1 90.38 175 GLU A C 1
ATOM 1438 O O . GLU A 1 175 ? -30.922 4.668 16.422 1 90.38 175 GLU A O 1
ATOM 1443 N N . ASN A 1 176 ? -29.641 5.086 18.156 1 90.25 176 ASN A N 1
ATOM 1444 C CA . ASN A 1 176 ? -30.062 3.961 18.984 1 90.25 176 ASN A CA 1
ATOM 1445 C C . ASN A 1 176 ? -29.906 2.633 18.25 1 90.25 176 ASN A C 1
ATOM 1447 O O . ASN A 1 176 ? -30.766 1.762 18.344 1 90.25 176 ASN A O 1
ATOM 1451 N N . GLY A 1 177 ? -28.938 2.619 17.391 1 90.75 177 GLY A N 1
ATOM 1452 C CA . GLY A 1 177 ? -28.594 1.363 16.75 1 90.75 177 GLY A CA 1
ATOM 1453 C C . GLY A 1 177 ? -29.469 1.052 15.539 1 90.75 177 GLY A C 1
ATOM 1454 O O . GLY A 1 177 ? -29.594 -0.108 15.148 1 90.75 177 GLY A O 1
ATOM 1455 N N . ARG A 1 178 ? -30.031 2.008 15.016 1 92.38 178 ARG A N 1
ATOM 1456 C CA . ARG A 1 178 ? -30.844 1.811 13.812 1 92.38 178 ARG A CA 1
ATOM 1457 C C . ARG A 1 178 ? -29.969 1.327 12.656 1 92.38 178 ARG A C 1
ATOM 1459 O O . ARG A 1 178 ? -28.828 1.767 12.5 1 92.38 178 ARG A O 1
ATOM 1466 N N . PHE A 1 179 ? -30.625 0.441 11.883 1 94.31 179 PHE A N 1
ATOM 1467 C CA . PHE A 1 179 ? -29.938 -0.013 10.68 1 94.31 179 PHE A CA 1
ATOM 1468 C C . PHE A 1 179 ? -30.156 0.961 9.523 1 94.31 179 PHE A C 1
ATOM 1470 O O . PHE A 1 179 ? -31.266 1.45 9.328 1 94.31 179 PHE A O 1
ATOM 1477 N N . TYR A 1 180 ? -29.156 1.183 8.859 1 93.88 180 TYR A N 1
ATOM 1478 C CA . TYR A 1 180 ? -29.203 1.972 7.633 1 93.88 180 TYR A CA 1
ATOM 1479 C C . TYR A 1 180 ? -29.125 1.075 6.402 1 93.88 180 TYR A C 1
ATOM 1481 O O . TYR A 1 180 ? -28.5 0.01 6.441 1 93.88 180 TYR A O 1
ATOM 1489 N N . THR A 1 181 ? -29.828 1.486 5.398 1 95.5 181 THR A N 1
ATOM 1490 C CA . THR A 1 181 ? -29.719 0.816 4.105 1 95.5 181 THR A CA 1
ATOM 1491 C C . THR A 1 181 ? -29.062 1.726 3.078 1 95.5 181 THR A C 1
ATOM 1493 O O . THR A 1 181 ? -29.406 2.904 2.967 1 95.5 181 THR A O 1
ATOM 1496 N N . LEU A 1 182 ? -28.125 1.135 2.346 1 95.25 182 LEU A N 1
ATOM 1497 C CA . LEU A 1 182 ? -27.312 1.969 1.474 1 95.25 182 LEU A CA 1
ATOM 1498 C C . LEU A 1 182 ? -27.078 1.284 0.132 1 95.25 182 LEU A C 1
ATOM 1500 O O . LEU A 1 182 ? -26.672 0.119 0.087 1 95.25 182 LEU A O 1
ATOM 1504 N N . LYS A 1 183 ? -27.453 2.006 -0.932 1 94.44 183 LYS A N 1
ATOM 1505 C CA . LYS A 1 183 ? -26.938 1.62 -2.246 1 94.44 183 LYS A CA 1
ATOM 1506 C C . LYS A 1 183 ? -25.453 1.896 -2.359 1 94.44 183 LYS A C 1
ATOM 1508 O O . LYS A 1 183 ? -25.016 3.053 -2.322 1 94.44 183 LYS A O 1
ATOM 1513 N N . SER A 1 184 ? -24.672 0.91 -2.49 1 92.19 184 SER A N 1
ATOM 1514 C CA . SER A 1 184 ? -23.219 1.038 -2.428 1 92.19 184 SER A CA 1
ATOM 1515 C C . SER A 1 184 ? -22.641 1.456 -3.775 1 92.19 184 SER A C 1
ATOM 1517 O O . SER A 1 184 ? -22.719 0.7 -4.746 1 92.19 184 SER A O 1
ATOM 1519 N N . TYR A 1 185 ? -22 2.598 -3.811 1 89.19 185 TYR A N 1
ATOM 1520 C CA . TYR A 1 185 ? -21.516 3.131 -5.078 1 89.19 185 TYR A CA 1
ATOM 1521 C C . TYR A 1 185 ? -20.016 2.857 -5.246 1 89.19 185 TYR A C 1
ATOM 1523 O O . TYR A 1 185 ? -19.594 2.385 -6.301 1 89.19 185 TYR A O 1
ATOM 1531 N N . ALA A 1 186 ? -19.266 3.23 -4.234 1 89.94 186 ALA A N 1
ATOM 1532 C CA . ALA A 1 186 ? -17.828 3.1 -4.387 1 89.94 186 ALA A CA 1
ATOM 1533 C C . ALA A 1 186 ? -17.141 3.049 -3.027 1 89.94 186 ALA A C 1
ATOM 1535 O O . ALA A 1 186 ? -17.656 3.578 -2.039 1 89.94 186 ALA A O 1
ATOM 1536 N N . LEU A 1 187 ? -16.062 2.375 -2.994 1 89.5 187 LEU A N 1
ATOM 1537 C CA . LEU A 1 187 ? -15.133 2.383 -1.865 1 89.5 187 LEU A CA 1
ATOM 1538 C C . LEU A 1 187 ? -13.953 3.312 -2.135 1 89.5 187 LEU A C 1
ATOM 1540 O O . LEU A 1 187 ? -13.344 3.254 -3.205 1 89.5 187 LEU A O 1
ATOM 1544 N N . ILE A 1 188 ? -13.625 4.215 -1.169 1 85.81 188 ILE A N 1
ATOM 1545 C CA . ILE A 1 188 ? -12.586 5.227 -1.334 1 85.81 188 ILE A CA 1
ATOM 1546 C C . ILE A 1 188 ? -11.547 5.086 -0.225 1 85.81 188 ILE A C 1
ATOM 1548 O O . ILE A 1 188 ? -11.891 4.777 0.919 1 85.81 188 ILE A O 1
ATOM 1552 N N . TRP A 1 189 ? -10.336 5.188 -0.646 1 83.5 189 TRP A N 1
ATOM 1553 C CA . TRP A 1 189 ? -9.25 5.332 0.323 1 83.5 189 TRP A CA 1
ATOM 1554 C C . TRP A 1 189 ? -8.844 6.793 0.471 1 83.5 189 TRP A C 1
ATOM 1556 O O . TRP A 1 189 ? -8.414 7.426 -0.498 1 83.5 189 TRP A O 1
ATOM 1566 N N . ASP A 1 190 ? -9.039 7.285 1.672 1 79.44 190 ASP A N 1
ATOM 1567 C CA . ASP A 1 190 ? -8.742 8.688 1.945 1 79.44 190 ASP A CA 1
ATOM 1568 C C . ASP A 1 190 ? -8.227 8.867 3.373 1 79.44 190 ASP A C 1
ATOM 1570 O O . ASP A 1 190 ? -8.859 8.406 4.328 1 79.44 190 ASP A O 1
ATOM 1574 N N . ASP A 1 191 ? -7.035 9.547 3.393 1 77.5 191 ASP A N 1
ATOM 1575 C CA . ASP A 1 191 ? -6.449 9.867 4.691 1 77.5 191 ASP A CA 1
ATOM 1576 C C . ASP A 1 191 ? -6.246 8.602 5.523 1 77.5 191 ASP A C 1
ATOM 1578 O O . ASP A 1 191 ? -6.707 8.531 6.668 1 77.5 191 ASP A O 1
ATOM 1582 N N . GLN A 1 192 ? -5.863 7.527 4.922 1 79.12 192 GLN A N 1
ATOM 1583 C CA . GLN A 1 192 ? -5.422 6.273 5.531 1 79.12 192 GLN A CA 1
ATOM 1584 C C . GLN A 1 192 ? -6.609 5.465 6.043 1 79.12 192 GLN A C 1
ATOM 1586 O O . GLN A 1 192 ? -6.469 4.664 6.973 1 79.12 192 GLN A O 1
ATOM 1591 N N . ARG A 1 193 ? -7.816 5.758 5.43 1 84.12 193 ARG A N 1
ATOM 1592 C CA . ARG A 1 193 ? -9.008 5.02 5.844 1 84.12 193 ARG A CA 1
ATOM 1593 C C . ARG A 1 193 ? -9.883 4.676 4.645 1 84.12 193 ARG A C 1
ATOM 1595 O O . ARG A 1 193 ? -9.852 5.371 3.625 1 84.12 193 ARG A O 1
ATOM 1602 N N . TYR A 1 194 ? -10.703 3.635 4.891 1 86.62 194 TYR A N 1
ATOM 1603 C CA . TYR A 1 194 ? -11.711 3.264 3.9 1 86.62 194 TYR A CA 1
ATOM 1604 C C . TYR A 1 194 ? -13 4.043 4.117 1 86.62 194 TYR A C 1
ATOM 1606 O O . TYR A 1 194 ? -13.477 4.168 5.246 1 86.62 194 TYR A O 1
ATOM 1614 N N . TYR A 1 195 ? -13.547 4.531 3.031 1 88.62 195 TYR A N 1
ATOM 1615 C CA . TYR A 1 195 ? -14.859 5.164 3.049 1 88.62 195 TYR A CA 1
ATOM 1616 C C . TYR A 1 195 ? -15.789 4.52 2.023 1 88.62 195 TYR A C 1
ATOM 1618 O O . TYR A 1 195 ? -15.336 4.082 0.96 1 88.62 195 TYR A O 1
ATOM 1626 N N . LEU A 1 196 ? -17.016 4.469 2.393 1 92.5 196 LEU A N 1
ATOM 1627 C CA . LEU A 1 196 ? -18.047 4.004 1.477 1 92.5 196 LEU A CA 1
ATOM 1628 C C . LEU A 1 196 ? -18.969 5.152 1.056 1 92.5 196 LEU A C 1
ATOM 1630 O O . LEU A 1 196 ? -19.438 5.914 1.9 1 92.5 196 LEU A O 1
ATOM 1634 N N . ILE A 1 197 ? -19.109 5.332 -0.221 1 90.56 197 ILE A N 1
ATOM 1635 C CA . ILE A 1 197 ? -20.078 6.285 -0.754 1 90.56 197 ILE A CA 1
ATOM 1636 C C . ILE A 1 197 ? -21.297 5.543 -1.281 1 90.56 197 ILE A C 1
ATOM 1638 O O . ILE A 1 197 ? -21.172 4.531 -1.975 1 90.56 197 ILE A O 1
ATOM 1642 N N . GLY A 1 198 ? -22.359 5.973 -0.933 1 92.31 198 GLY A N 1
ATOM 1643 C CA . GLY A 1 198 ? -23.609 5.375 -1.389 1 92.31 198 GLY A CA 1
ATOM 1644 C C . GLY A 1 198 ? -24.812 6.262 -1.149 1 92.31 198 GLY A C 1
ATOM 1645 O O . GLY A 1 198 ? -24.672 7.379 -0.651 1 92.31 198 GLY A O 1
ATOM 1646 N N . GLU A 1 199 ? -25.875 5.758 -1.579 1 93.44 199 GLU A N 1
ATOM 1647 C CA . GLU A 1 199 ? -27.141 6.484 -1.427 1 93.44 199 GLU A CA 1
ATOM 1648 C C . GLU A 1 199 ? -28.047 5.797 -0.412 1 93.44 199 GLU A C 1
ATOM 1650 O O . GLU A 1 199 ? -28.328 4.605 -0.528 1 93.44 199 GLU A O 1
ATOM 1655 N N . ASP A 1 200 ? -28.375 6.605 0.602 1 91.38 200 ASP A N 1
ATOM 1656 C CA . ASP A 1 200 ? -29.312 6.102 1.592 1 91.38 200 ASP A CA 1
ATOM 1657 C C . ASP A 1 200 ? -30.703 5.906 0.979 1 91.38 200 ASP A C 1
ATOM 1659 O O . ASP A 1 200 ? -31.281 6.844 0.429 1 91.38 200 ASP A O 1
ATOM 1663 N N . GLU A 1 201 ? -31.219 4.809 1.124 1 84.38 201 GLU A N 1
ATOM 1664 C CA . GLU A 1 201 ? -32.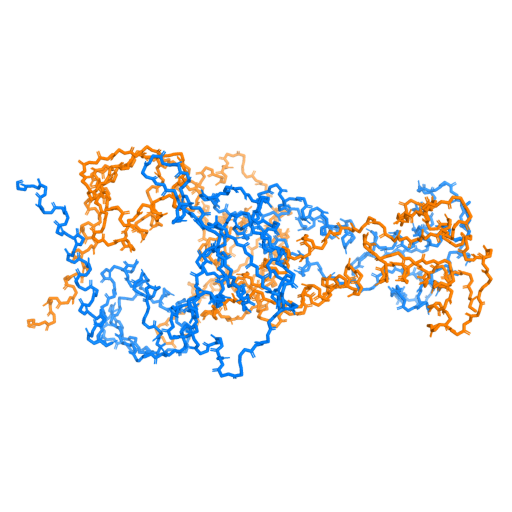5 4.477 0.494 1 84.38 201 GLU A CA 1
ATOM 1665 C C . GLU A 1 201 ? -33.656 5.195 1.181 1 84.38 201 GLU A C 1
ATOM 1667 O O . GLU A 1 201 ? -34.625 5.562 0.532 1 84.38 201 GLU A O 1
ATOM 1672 N N . ASP A 1 202 ? -33.531 5.383 2.465 1 84 202 ASP A N 1
ATOM 1673 C CA . ASP A 1 202 ? -34.625 5.98 3.236 1 84 202 ASP A CA 1
ATOM 1674 C C . ASP A 1 202 ? -34.625 7.5 3.078 1 84 202 ASP A C 1
ATOM 1676 O O . ASP A 1 202 ? -35.688 8.109 3.004 1 84 202 ASP A O 1
ATOM 1680 N N . GLU A 1 203 ? -33.5 8.117 2.922 1 84.81 203 GLU A N 1
ATOM 1681 C CA . GLU A 1 203 ? -33.406 9.57 2.939 1 84.81 203 GLU A CA 1
ATOM 1682 C C . GLU A 1 203 ? -33.031 10.117 1.57 1 84.81 203 GLU A C 1
ATOM 1684 O O . GLU A 1 203 ? -33.031 11.336 1.356 1 84.81 203 GLU A O 1
ATOM 1689 N N . ASP A 1 204 ? -32.719 9.297 0.636 1 80.81 204 ASP A N 1
ATOM 1690 C CA . ASP A 1 204 ? -32.281 9.672 -0.71 1 80.81 204 ASP A CA 1
ATOM 1691 C C . ASP A 1 204 ? -31.109 10.648 -0.667 1 80.81 204 ASP A C 1
ATOM 1693 O O . ASP A 1 204 ? -31.094 11.641 -1.391 1 80.81 204 ASP A O 1
ATOM 1697 N N . LEU A 1 205 ? -30.266 10.469 0.254 1 88.25 205 LEU A N 1
ATOM 1698 C CA . LEU A 1 205 ? -29.078 11.297 0.427 1 88.25 205 LEU A CA 1
ATOM 1699 C C . LEU A 1 205 ? -27.812 10.469 0.219 1 88.25 205 LEU A C 1
ATOM 1701 O O . LEU A 1 205 ? -27.75 9.297 0.605 1 88.25 205 LEU A O 1
ATOM 1705 N N . ILE A 1 206 ? -26.875 11.102 -0.411 1 90 206 ILE A N 1
ATOM 1706 C CA . ILE A 1 206 ? -25.562 10.461 -0.583 1 90 206 ILE A CA 1
ATOM 1707 C C . ILE A 1 206 ? -24.797 10.492 0.735 1 90 206 ILE A C 1
ATOM 1709 O O . ILE A 1 206 ? -24.734 11.531 1.396 1 90 206 ILE A O 1
ATOM 1713 N N . ARG A 1 207 ? -24.359 9.367 1.038 1 89.62 207 ARG A N 1
ATOM 1714 C CA . ARG A 1 207 ? -23.609 9.25 2.283 1 89.62 207 ARG A CA 1
ATOM 1715 C C . ARG A 1 207 ? -22.125 8.953 2.01 1 89.62 207 ARG A C 1
ATOM 1717 O O . ARG A 1 207 ? -21.812 8.234 1.06 1 89.62 207 ARG A O 1
ATOM 1724 N N . TYR A 1 208 ? -21.281 9.539 2.754 1 88.31 208 TYR A N 1
ATOM 1725 C CA . TYR A 1 208 ? -19.844 9.312 2.82 1 88.31 208 TYR A CA 1
ATOM 1726 C C . TYR A 1 208 ? -19.438 8.82 4.203 1 88.31 208 TYR A C 1
ATOM 1728 O O . TYR A 1 208 ? -19.234 9.625 5.121 1 88.31 208 TYR A O 1
ATOM 1736 N N . GLU A 1 209 ? -19.297 7.484 4.309 1 91.19 209 GLU A N 1
ATOM 1737 C CA . GLU A 1 209 ? -19.203 6.879 5.633 1 91.19 209 GLU A CA 1
ATOM 1738 C C . GLU A 1 209 ? -17.875 6.152 5.809 1 91.19 209 GLU A C 1
ATOM 1740 O O . GLU A 1 209 ? -17.406 5.473 4.891 1 91.19 209 GLU A O 1
ATOM 1745 N N . ARG A 1 210 ? -17.328 6.359 7.008 1 91.5 210 ARG A N 1
ATOM 1746 C CA . ARG A 1 210 ? -16.156 5.574 7.359 1 91.5 210 ARG A CA 1
ATOM 1747 C C . ARG A 1 210 ? -16.5 4.102 7.543 1 91.5 210 ARG A C 1
ATOM 1749 O O . ARG A 1 210 ? -17.422 3.77 8.289 1 91.5 210 ARG A O 1
ATOM 1756 N N . VAL A 1 211 ? -15.75 3.291 6.91 1 91.25 211 VAL A N 1
ATOM 1757 C CA . VAL A 1 211 ? -16.062 1.866 6.953 1 91.25 211 VAL A CA 1
ATOM 1758 C C . VAL A 1 211 ? -15.75 1.313 8.344 1 91.25 211 VAL A C 1
ATOM 1760 O O . VAL A 1 211 ? -16.453 0.426 8.836 1 91.25 211 VAL A O 1
ATOM 1763 N N . ASP A 1 212 ? -14.672 1.799 9.023 1 87.44 212 ASP A N 1
ATOM 1764 C CA . ASP A 1 212 ? -14.273 1.285 10.328 1 87.44 212 ASP A CA 1
ATOM 1765 C C . ASP A 1 212 ? -15.305 1.648 11.398 1 87.44 212 ASP A C 1
ATOM 1767 O O . ASP A 1 212 ? -15.242 1.152 12.523 1 87.44 212 ASP A O 1
ATOM 1771 N N . GLN A 1 213 ? -16.281 2.457 11.078 1 91.38 213 GLN A N 1
ATOM 1772 C CA . GLN A 1 213 ? -17.328 2.836 12.016 1 91.38 213 GLN A CA 1
ATOM 1773 C C . GLN A 1 213 ? -18.656 2.139 11.688 1 91.38 213 GLN A C 1
ATOM 1775 O O . GLN A 1 213 ? -19.688 2.432 12.289 1 91.38 213 GLN A O 1
ATOM 1780 N N . MET A 1 214 ? -18.594 1.324 10.711 1 91.94 214 MET A N 1
ATOM 1781 C CA . MET A 1 214 ? -19.75 0.506 10.359 1 91.94 214 MET A CA 1
ATOM 1782 C C . MET A 1 214 ? -19.75 -0.802 11.141 1 91.94 214 MET A C 1
ATOM 1784 O O . MET A 1 214 ? -18.703 -1.432 11.305 1 91.94 214 MET A O 1
ATOM 1788 N N . TYR A 1 215 ? -20.922 -1.159 11.562 1 89.25 215 TYR A N 1
ATOM 1789 C CA . TYR A 1 215 ? -21.094 -2.4 12.312 1 89.25 215 TYR A CA 1
ATOM 1790 C C . TYR A 1 215 ? -22.219 -3.242 11.727 1 89.25 215 TYR A C 1
ATOM 1792 O O . TYR A 1 215 ? -23.203 -2.703 11.188 1 89.25 215 TYR A O 1
ATOM 1800 N N . HIS A 1 216 ? -22.031 -4.586 11.844 1 92 216 HIS A N 1
ATOM 1801 C CA . HIS A 1 216 ? -23.031 -5.539 11.375 1 92 216 HIS A CA 1
ATOM 1802 C C . HIS A 1 216 ? -23.406 -5.277 9.922 1 92 216 HIS A C 1
ATOM 1804 O O . HIS A 1 216 ? -24.594 -5.152 9.602 1 92 216 HIS A O 1
ATOM 1810 N N .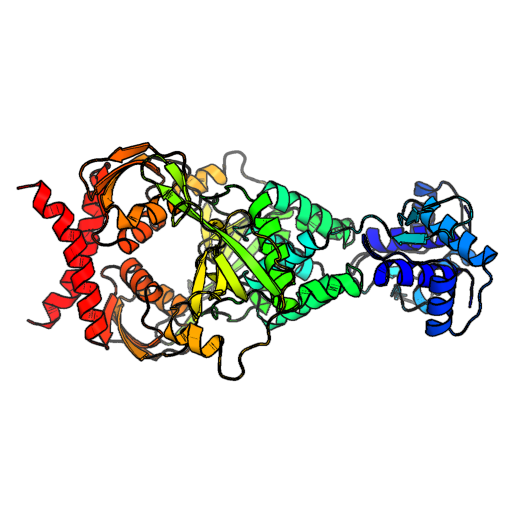 VAL A 1 217 ? -22.422 -5.16 9.148 1 94.12 217 VAL A N 1
ATOM 1811 C CA . VAL A 1 217 ? -22.641 -4.926 7.727 1 94.12 217 VAL A CA 1
ATOM 1812 C C . VAL A 1 217 ? -23.125 -6.207 7.059 1 94.12 217 VAL A C 1
ATOM 1814 O O . VAL A 1 217 ? -22.484 -7.258 7.168 1 94.12 217 VAL A O 1
ATOM 1817 N N . GLU A 1 218 ? -24.25 -6.09 6.434 1 94.38 218 GLU A N 1
ATOM 1818 C CA . GLU A 1 218 ? -24.844 -7.273 5.82 1 94.38 218 GLU A CA 1
ATOM 1819 C C . GLU A 1 218 ? -25.422 -6.953 4.441 1 94.38 218 GLU A C 1
ATOM 1821 O O . GLU A 1 218 ? -25.844 -5.824 4.188 1 94.38 218 GLU A O 1
ATOM 1826 N N . ARG A 1 219 ? -25.453 -8 3.652 1 93.69 219 ARG A N 1
ATOM 1827 C CA . ARG A 1 219 ? -26.172 -7.918 2.385 1 93.69 219 ARG A CA 1
ATOM 1828 C C . ARG A 1 219 ? -27.672 -7.984 2.607 1 93.69 219 ARG A C 1
ATOM 1830 O O . ARG A 1 219 ? -28.156 -8.75 3.451 1 93.69 219 ARG A O 1
ATOM 1837 N N . THR A 1 220 ? -28.344 -7.203 1.87 1 94.38 220 THR A N 1
ATOM 1838 C CA . THR A 1 220 ? -29.797 -7.266 2.006 1 94.38 220 THR A CA 1
ATOM 1839 C C . THR A 1 220 ? -30.391 -8.211 0.967 1 94.38 220 THR A C 1
ATOM 1841 O O . THR A 1 220 ? -31.531 -8.648 1.105 1 94.38 220 THR A O 1
ATOM 1844 N N . GLY A 1 221 ? -29.641 -8.445 -0.098 1 91.75 221 GLY A N 1
ATOM 1845 C CA . GLY A 1 221 ? -30.156 -9.219 -1.216 1 91.75 221 GLY A CA 1
ATOM 1846 C C . GLY A 1 221 ? -30.812 -8.359 -2.281 1 91.75 221 GLY A C 1
ATOM 1847 O O . GLY A 1 221 ? -31.078 -8.836 -3.387 1 91.75 221 GLY A O 1
ATOM 1848 N N . ALA A 1 222 ? -31 -7.148 -1.967 1 93.5 222 ALA A N 1
ATOM 1849 C CA . ALA A 1 222 ? -31.594 -6.23 -2.941 1 93.5 222 ALA A CA 1
ATOM 1850 C C . ALA A 1 222 ? -30.516 -5.645 -3.857 1 93.5 222 ALA A C 1
ATOM 1852 O O . ALA A 1 222 ? -29.375 -5.457 -3.441 1 93.5 222 ALA A O 1
ATOM 1853 N N . PHE A 1 223 ? -30.938 -5.402 -5.082 1 93.06 223 PHE A N 1
ATOM 1854 C CA . PHE A 1 223 ? -30.047 -4.801 -6.074 1 93.06 223 PHE A CA 1
ATOM 1855 C C . PHE A 1 223 ? -30.547 -3.414 -6.473 1 93.06 223 PHE A C 1
ATOM 1857 O O . PHE A 1 223 ? -31.719 -3.086 -6.266 1 93.06 223 PHE A O 1
ATOM 1864 N N . PHE A 1 224 ? -29.656 -2.629 -6.906 1 92 224 PHE A N 1
ATOM 1865 C CA . PHE A 1 224 ? -30.047 -1.321 -7.418 1 92 224 PHE A CA 1
ATOM 1866 C C . PHE A 1 224 ? -29.422 -1.075 -8.797 1 92 224 PHE A C 1
ATOM 1868 O O . PHE A 1 224 ? -28.5 -1.773 -9.203 1 92 224 PHE A O 1
ATOM 1875 N N . THR A 1 225 ? -30.109 -0.177 -9.477 1 87.19 225 THR A N 1
ATOM 1876 C CA . THR A 1 225 ? -29.562 0.312 -10.734 1 87.19 225 THR A CA 1
ATOM 1877 C C . THR A 1 225 ? -28.922 1.685 -10.555 1 87.19 225 THR A C 1
ATOM 1879 O O . THR A 1 225 ? -29.484 2.551 -9.883 1 87.19 225 THR A O 1
ATOM 1882 N N . TRP A 1 226 ? -27.75 1.789 -11.07 1 84.62 226 TRP A N 1
ATOM 1883 C CA . TRP A 1 226 ? -27.047 3.059 -10.969 1 84.62 226 TRP A CA 1
ATOM 1884 C C . TRP A 1 226 ? -27.891 4.203 -11.508 1 84.62 226 TRP A C 1
ATOM 1886 O O . TRP A 1 226 ? -28.484 4.098 -12.586 1 84.62 226 TRP A O 1
ATOM 1896 N N . PRO A 1 227 ? -27.938 5.156 -10.719 1 83.81 227 PRO A N 1
ATOM 1897 C CA . PRO A 1 227 ? -28.75 6.285 -11.188 1 83.81 227 PRO A CA 1
ATOM 1898 C C . PRO A 1 227 ? -28.141 6.961 -12.422 1 83.81 227 PRO A C 1
ATOM 1900 O O . PRO A 1 227 ? -26.953 7.25 -12.453 1 83.81 227 PRO A O 1
ATOM 1903 N N . GLU A 1 228 ? -28.828 7.105 -13.461 1 78.94 228 GLU A N 1
ATOM 1904 C CA . GLU A 1 228 ? -28.375 7.641 -14.742 1 78.94 228 GLU A CA 1
ATOM 1905 C C . GLU A 1 228 ? -27.781 9.031 -14.57 1 78.94 228 GLU A C 1
ATOM 1907 O O . GLU A 1 228 ? -26.781 9.367 -15.219 1 78.94 228 GLU A O 1
ATOM 1912 N N . LYS A 1 229 ? -28.297 9.82 -13.648 1 81.12 229 LYS A N 1
ATOM 1913 C CA . LYS A 1 229 ? -27.875 11.219 -13.562 1 81.12 229 LYS A CA 1
ATOM 1914 C C . LYS A 1 229 ? -26.828 11.406 -12.477 1 81.12 229 LYS A C 1
ATOM 1916 O O . LYS A 1 229 ? -26.375 12.531 -12.242 1 81.12 229 LYS A O 1
ATOM 1921 N N . PHE A 1 230 ? -26.547 10.352 -11.953 1 82.31 230 PHE A N 1
ATOM 1922 C CA . PHE A 1 230 ? -25.594 10.531 -10.859 1 82.31 230 PHE A CA 1
ATOM 1923 C C . PHE A 1 230 ? -24.172 10.258 -11.336 1 82.31 230 PHE A C 1
ATOM 1925 O O . PHE A 1 230 ? -23.875 9.172 -11.836 1 82.31 230 PHE A O 1
ATOM 1932 N N . ASP A 1 231 ? -23.344 11.273 -11.227 1 82.69 231 ASP A N 1
ATOM 1933 C CA . ASP A 1 231 ? -21.906 11.164 -11.516 1 82.69 231 ASP A CA 1
ATOM 1934 C C . ASP A 1 231 ? -21.094 11.164 -10.227 1 82.69 231 ASP A C 1
ATOM 1936 O O . ASP A 1 231 ? -20.906 12.203 -9.602 1 82.69 231 ASP A O 1
ATOM 1940 N N . LEU A 1 232 ? -20.609 10.023 -9.898 1 82.56 232 LEU A N 1
ATOM 1941 C CA . LEU A 1 232 ? -19.891 9.844 -8.648 1 82.56 232 LEU A CA 1
ATOM 1942 C C . LEU A 1 232 ? -18.656 10.75 -8.594 1 82.56 232 LEU A C 1
ATOM 1944 O O . LEU A 1 232 ? -18.406 11.398 -7.578 1 82.56 232 LEU A O 1
ATOM 1948 N N . MET A 1 233 ? -17.922 10.82 -9.656 1 76.06 233 MET A N 1
ATOM 1949 C CA . MET A 1 233 ? -16.688 11.602 -9.688 1 76.06 233 MET A CA 1
ATOM 1950 C C . MET A 1 233 ? -16.984 13.094 -9.539 1 76.06 233 MET A C 1
ATOM 1952 O O . MET A 1 233 ? -16.266 13.805 -8.844 1 76.06 233 MET A O 1
ATOM 1956 N N . GLU A 1 234 ? -17.984 13.484 -10.203 1 75.94 234 GLU A N 1
ATOM 1957 C CA . GLU A 1 234 ? -18.406 14.875 -10.062 1 75.94 234 GLU A CA 1
ATOM 1958 C C . GLU A 1 234 ? -18.844 15.172 -8.625 1 75.94 234 GLU A C 1
ATOM 1960 O O . GLU A 1 234 ? -18.484 16.219 -8.078 1 75.94 234 GLU A O 1
ATOM 1965 N N . TRP A 1 235 ? -19.609 14.266 -8.078 1 79.38 235 TRP A N 1
ATOM 1966 C CA . TRP A 1 235 ? -20.047 14.445 -6.699 1 79.38 235 TRP A CA 1
ATOM 1967 C C . TRP A 1 235 ? -18.859 14.516 -5.75 1 79.38 235 TRP A C 1
ATOM 1969 O O . TRP A 1 235 ? -18.812 15.375 -4.863 1 79.38 235 TRP A O 1
ATOM 1979 N N . LEU A 1 236 ? -17.938 13.648 -5.91 1 75.88 236 LEU A N 1
ATOM 1980 C CA . LEU A 1 236 ? -16.75 13.617 -5.066 1 75.88 236 LEU A CA 1
ATOM 1981 C C . LEU A 1 236 ? -15.961 14.914 -5.191 1 75.88 236 LEU A C 1
ATOM 1983 O O . LEU A 1 236 ? -15.461 15.438 -4.191 1 75.88 236 LEU A O 1
ATOM 1987 N N . ARG A 1 237 ? -15.898 15.398 -6.305 1 71.19 237 ARG A N 1
ATOM 1988 C CA . ARG A 1 237 ? -15.164 16.625 -6.559 1 71.19 237 ARG A CA 1
ATOM 1989 C C . ARG A 1 237 ? -15.781 17.812 -5.809 1 71.19 237 ARG A C 1
ATOM 1991 O O . ARG A 1 237 ? -15.07 18.703 -5.367 1 71.19 237 ARG A O 1
ATOM 1998 N N . THR A 1 238 ? -17.062 17.719 -5.656 1 70.81 238 THR A N 1
ATOM 1999 C CA . THR A 1 238 ? -17.766 18.859 -5.094 1 70.81 238 THR A CA 1
ATOM 2000 C C . THR A 1 238 ? -17.953 18.688 -3.588 1 70.81 238 THR A C 1
ATOM 2002 O O . THR A 1 238 ? -18.078 19.688 -2.859 1 70.81 238 THR A O 1
ATOM 2005 N N . HIS A 1 239 ? -17.938 17.438 -3.184 1 68.62 239 HIS A N 1
ATOM 2006 C CA . HIS A 1 239 ? -18.328 17.219 -1.798 1 68.62 239 HIS A CA 1
ATOM 2007 C C . HIS A 1 239 ? -17.172 16.672 -0.967 1 68.62 239 HIS A C 1
ATOM 2009 O O . HIS A 1 239 ? -17.266 16.609 0.261 1 68.62 239 HIS A O 1
ATOM 2015 N N . SER A 1 240 ? -16.188 16.312 -1.771 1 63.69 240 SER A N 1
ATOM 2016 C CA . SER A 1 240 ? -15.062 15.75 -1.045 1 63.69 240 SER A CA 1
ATOM 2017 C C . SER A 1 240 ? -13.75 16.391 -1.484 1 63.69 240 SER A C 1
ATOM 2019 O O . SER A 1 240 ? -13.586 16.734 -2.654 1 63.69 240 SER A O 1
ATOM 2021 N N . SER A 1 241 ? -13.008 16.766 -0.496 1 59.84 241 SER A N 1
ATOM 2022 C CA . SER A 1 241 ? -11.695 17.328 -0.826 1 59.84 241 SER A CA 1
ATOM 2023 C C . SER A 1 241 ? -10.797 16.281 -1.479 1 59.84 241 SER A C 1
ATOM 2025 O O . SER A 1 241 ? -9.773 16.625 -2.078 1 59.84 241 SER A O 1
ATOM 2027 N N . VAL A 1 242 ? -11.32 15.133 -1.358 1 59.97 242 VAL A N 1
ATOM 2028 C CA . VAL A 1 242 ? -10.438 14.039 -1.759 1 59.97 242 VAL A CA 1
ATOM 2029 C C . VAL A 1 242 ? -10.328 13.992 -3.281 1 59.97 242 VAL A C 1
ATOM 2031 O O . VAL A 1 242 ? -9.266 13.695 -3.83 1 59.97 242 VAL A O 1
ATOM 2034 N N . MET A 1 243 ? -11.445 14.25 -3.918 1 60.56 243 MET A N 1
ATOM 2035 C CA . MET A 1 243 ? -11.43 14.117 -5.375 1 60.56 243 MET A CA 1
ATOM 2036 C C . MET A 1 243 ? -11.672 15.461 -6.043 1 60.56 243 MET A C 1
ATOM 2038 O O . MET A 1 243 ? -12.031 15.523 -7.223 1 60.56 243 MET A O 1
ATOM 2042 N N . THR A 1 244 ? -11.555 16.484 -5.266 1 59.59 244 THR A N 1
ATOM 2043 C CA . THR A 1 244 ? -11.867 17.766 -5.91 1 59.59 244 THR A CA 1
ATOM 2044 C C . THR A 1 244 ? -10.859 18.062 -7.012 1 59.59 244 THR A C 1
ATOM 2046 O O . THR A 1 244 ? -9.656 17.906 -6.82 1 59.59 244 THR A O 1
ATOM 2049 N N . GLU A 1 245 ? -11.352 18.062 -8.195 1 61.38 245 GLU A N 1
ATOM 2050 C CA . GLU A 1 245 ? -10.516 18.422 -9.344 1 61.38 245 GLU A CA 1
ATOM 2051 C C . GLU A 1 245 ? -10.586 19.906 -9.633 1 61.38 245 GLU A C 1
ATOM 2053 O O . GLU A 1 245 ? -9.906 20.406 -10.531 1 61.38 245 GLU A O 1
ATOM 2058 N N . GLN A 1 246 ? -11.531 20.625 -8.883 1 72.75 246 GLN A N 1
ATOM 2059 C CA . GLN A 1 246 ? -11.586 22.031 -9.234 1 72.75 246 GLN A CA 1
ATOM 2060 C C . GLN A 1 246 ? -10.398 22.797 -8.648 1 72.75 246 GLN A C 1
ATOM 2062 O O . GLN A 1 246 ? -10.336 23.031 -7.441 1 72.75 246 GLN A O 1
ATOM 2067 N N . LYS A 1 247 ? -9.562 23.047 -9.523 1 81.31 247 LYS A N 1
ATOM 2068 C CA . LYS A 1 247 ? -8.359 23.781 -9.133 1 81.31 247 LYS A CA 1
ATOM 2069 C C . LYS A 1 247 ? -8.562 25.281 -9.25 1 81.31 247 LYS A C 1
ATOM 2071 O O . LYS A 1 247 ? -9.25 25.75 -10.148 1 81.31 247 LYS A O 1
ATOM 2076 N N . GLU A 1 248 ? -8.242 25.906 -8.25 1 89.88 248 GLU A N 1
ATOM 2077 C CA . GLU A 1 248 ? -8.219 27.375 -8.25 1 89.88 248 GLU A CA 1
ATOM 2078 C C . GLU A 1 248 ? -6.793 27.906 -8.328 1 89.88 248 GLU A C 1
ATOM 2080 O O . GLU A 1 248 ? -5.84 27.188 -8.008 1 89.88 248 GLU A O 1
ATOM 2085 N N . ASP A 1 249 ? -6.754 29.094 -8.812 1 95.19 249 ASP A N 1
ATOM 2086 C CA . ASP A 1 249 ? -5.445 29.734 -8.859 1 95.19 249 ASP A CA 1
ATOM 2087 C C . ASP A 1 249 ? -4.891 29.953 -7.453 1 95.19 249 ASP A C 1
ATOM 2089 O O . ASP A 1 249 ? -5.605 30.422 -6.562 1 95.19 249 ASP A O 1
ATOM 2093 N N . LEU A 1 250 ? -3.689 29.578 -7.293 1 96.81 250 LEU A N 1
ATOM 2094 C CA . LEU A 1 250 ? -3.004 29.688 -6.012 1 96.81 250 LEU A CA 1
ATOM 2095 C C . LEU A 1 250 ? -1.671 30.406 -6.168 1 96.81 250 LEU A C 1
ATOM 2097 O O . LEU A 1 250 ? -0.871 30.062 -7.039 1 96.81 250 LEU A O 1
ATOM 2101 N N . GLN A 1 251 ? -1.506 31.422 -5.402 1 97.81 251 GLN A N 1
ATOM 2102 C CA . GLN A 1 251 ? -0.23 32.125 -5.355 1 97.81 251 GLN A CA 1
ATOM 2103 C C . GLN A 1 251 ? 0.305 32.219 -3.928 1 97.81 251 GLN A C 1
ATOM 2105 O O . GLN A 1 251 ? -0.403 32.625 -3.014 1 97.81 251 GLN A O 1
ATOM 2110 N N . LEU A 1 252 ? 1.514 31.828 -3.793 1 97.88 252 LEU A N 1
ATOM 2111 C CA . LEU A 1 252 ? 2.16 31.812 -2.486 1 97.88 252 LEU A CA 1
ATOM 2112 C C . LEU A 1 252 ? 3.5 32.531 -2.529 1 97.88 252 LEU A C 1
ATOM 2114 O O . LEU A 1 252 ? 4.219 32.469 -3.527 1 97.88 252 LEU A O 1
ATOM 2118 N N . GLU A 1 253 ? 3.783 33.281 -1.521 1 97.75 253 GLU A N 1
ATOM 2119 C CA . GLU A 1 253 ? 5.145 33.75 -1.248 1 97.75 253 GLU A CA 1
ATOM 2120 C C . GLU A 1 253 ? 5.855 32.812 -0.276 1 97.75 253 GLU A C 1
ATOM 2122 O O . GLU A 1 253 ? 5.383 32.594 0.841 1 97.75 253 GLU A O 1
ATOM 2127 N N . CYS A 1 254 ? 6.977 32.281 -0.651 1 97.06 254 CYS A N 1
ATOM 2128 C CA . CYS A 1 254 ? 7.605 31.203 0.113 1 97.06 254 CYS A CA 1
ATOM 2129 C C . CYS A 1 254 ? 9.062 31.516 0.404 1 97.06 254 CYS A C 1
ATOM 2131 O O . CYS A 1 254 ? 9.734 32.188 -0.399 1 97.06 254 CYS A O 1
ATOM 2133 N N . HIS A 1 255 ? 9.5 31.109 1.567 1 95.81 255 HIS A N 1
ATOM 2134 C CA . HIS A 1 255 ? 10.93 31.125 1.856 1 95.81 255 HIS A CA 1
ATOM 2135 C C . HIS A 1 255 ? 11.664 30.062 1.039 1 95.81 255 HIS A C 1
ATOM 2137 O O . HIS A 1 255 ? 11.109 29 0.748 1 95.81 255 HIS A O 1
ATOM 2143 N N . LEU A 1 256 ? 12.938 30.266 0.78 1 93.75 256 LEU A N 1
ATOM 2144 C CA . LEU A 1 256 ? 13.727 29.359 -0.041 1 93.75 256 LEU A CA 1
ATOM 2145 C C . LEU A 1 256 ? 13.828 27.984 0.609 1 93.75 256 LEU A C 1
ATOM 2147 O O . LEU A 1 256 ? 13.906 26.969 -0.087 1 93.75 256 LEU A O 1
ATOM 2151 N N . ASP A 1 257 ? 13.719 28.016 1.927 1 92.38 257 ASP A N 1
ATOM 2152 C CA . ASP A 1 257 ? 13.844 26.781 2.684 1 92.38 257 ASP A CA 1
ATOM 2153 C C . ASP A 1 257 ? 12.648 25.859 2.43 1 92.38 257 ASP A C 1
ATOM 2155 O O . ASP A 1 257 ? 12.695 24.672 2.752 1 92.38 257 ASP A O 1
ATOM 2159 N N . SER A 1 258 ? 11.609 26.344 1.828 1 94.62 258 SER A N 1
ATOM 2160 C CA . SER A 1 258 ? 10.406 25.547 1.614 1 94.62 258 SER A CA 1
ATOM 2161 C C . SER A 1 258 ? 10.305 25.078 0.166 1 94.62 258 SER A C 1
ATOM 2163 O O . SER A 1 258 ? 9.305 24.484 -0.226 1 94.62 258 SER A O 1
ATOM 2165 N N . LEU A 1 259 ? 11.312 25.344 -0.623 1 92.75 259 LEU A N 1
ATOM 2166 C CA . LEU A 1 259 ? 11.242 25.047 -2.051 1 92.75 259 LEU A CA 1
ATOM 2167 C C . LEU A 1 259 ? 10.977 23.562 -2.287 1 92.75 259 LEU A C 1
ATOM 2169 O O . LEU A 1 259 ? 10.086 23.203 -3.064 1 92.75 259 LEU A O 1
ATOM 2173 N N . GLN A 1 260 ? 11.68 22.766 -1.607 1 88.5 260 GLN A N 1
ATOM 2174 C CA . GLN A 1 260 ? 11.508 21.328 -1.789 1 88.5 260 GLN A CA 1
ATOM 2175 C C . GLN A 1 260 ? 10.094 20.891 -1.41 1 88.5 260 GLN A C 1
ATOM 2177 O O . GLN A 1 260 ? 9.492 20.062 -2.098 1 88.5 260 GLN A O 1
ATOM 2182 N N . ASP A 1 261 ? 9.594 21.406 -0.296 1 90.31 261 ASP A N 1
ATOM 2183 C CA . ASP A 1 261 ? 8.234 21.094 0.13 1 90.31 261 ASP A CA 1
ATOM 2184 C C . ASP A 1 261 ? 7.219 21.484 -0.94 1 90.31 261 ASP A C 1
ATOM 2186 O O . ASP A 1 261 ? 6.25 20.766 -1.182 1 90.31 261 ASP A O 1
ATOM 2190 N N . VAL A 1 262 ? 7.512 22.609 -1.528 1 91.75 262 VAL A N 1
ATOM 2191 C CA . VAL A 1 262 ? 6.629 23.141 -2.561 1 91.75 262 VAL A CA 1
ATOM 2192 C C . VAL A 1 262 ? 6.641 22.203 -3.777 1 91.75 262 VAL A C 1
ATOM 2194 O O . VAL A 1 262 ? 5.582 21.828 -4.281 1 91.75 262 VAL A O 1
ATOM 2197 N N . LEU A 1 263 ? 7.77 21.844 -4.148 1 88.5 263 LEU A N 1
ATOM 2198 C CA . LEU A 1 263 ? 7.902 21 -5.328 1 88.5 263 LEU A CA 1
ATOM 2199 C C . LEU A 1 263 ? 7.363 19.594 -5.055 1 88.5 263 LEU A C 1
ATOM 2201 O O . LEU A 1 263 ? 6.812 18.953 -5.949 1 88.5 263 LEU A O 1
ATOM 2205 N N . ASP A 1 264 ? 7.547 19.219 -3.844 1 85.12 264 ASP A N 1
ATOM 2206 C CA . ASP A 1 264 ? 7.008 17.922 -3.455 1 85.12 264 ASP A CA 1
ATOM 2207 C C . ASP A 1 264 ? 5.48 17.938 -3.471 1 85.12 264 ASP A C 1
ATOM 2209 O O . ASP A 1 264 ? 4.848 16.922 -3.793 1 85.12 264 ASP A O 1
ATOM 2213 N N . CYS A 1 265 ? 4.91 18.969 -3.168 1 86.5 265 CYS A N 1
ATOM 2214 C CA . CYS A 1 265 ? 3.461 19.094 -3.039 1 86.5 265 CYS A CA 1
ATOM 2215 C C . CYS A 1 265 ? 2.811 19.344 -4.395 1 86.5 265 CYS A C 1
ATOM 2217 O O . CYS A 1 265 ? 1.788 18.734 -4.719 1 86.5 265 CYS A O 1
ATOM 2219 N N . PHE A 1 266 ? 3.467 20.188 -5.223 1 87.44 266 PHE A N 1
ATOM 2220 C CA . PHE A 1 266 ? 2.768 20.656 -6.414 1 87.44 266 PHE A CA 1
ATOM 2221 C C . PHE A 1 266 ? 3.43 20.125 -7.676 1 87.44 266 PHE A C 1
ATOM 2223 O O . PHE A 1 266 ? 2.883 20.25 -8.773 1 87.44 266 PHE A O 1
ATOM 2230 N N . GLY A 1 267 ? 4.586 19.562 -7.523 1 84.88 267 GLY A N 1
ATOM 2231 C CA . GLY A 1 267 ? 5.309 19.078 -8.688 1 84.88 267 GLY A CA 1
ATOM 2232 C C . GLY A 1 267 ? 6.133 20.141 -9.367 1 84.88 267 GLY A C 1
ATOM 2233 O O . GLY A 1 267 ? 6.301 21.25 -8.836 1 84.88 267 GLY A O 1
ATOM 2234 N N . LEU A 1 268 ? 6.566 19.75 -10.555 1 86.06 268 LEU A N 1
ATOM 2235 C CA . LEU A 1 268 ? 7.473 20.641 -11.273 1 86.06 268 LEU A CA 1
ATOM 2236 C C . LEU A 1 268 ? 6.699 21.578 -12.203 1 86.06 268 LEU A C 1
ATOM 2238 O O . LEU A 1 268 ? 7.246 22.562 -12.703 1 86.06 268 LEU A O 1
ATOM 2242 N N . ASP A 1 269 ? 5.484 21.219 -12.422 1 85.56 269 ASP A N 1
ATOM 2243 C CA . ASP A 1 269 ? 4.664 22.031 -13.32 1 85.56 269 ASP A CA 1
ATOM 2244 C C . ASP A 1 269 ? 4.066 23.234 -12.578 1 85.56 269 ASP A C 1
ATOM 2246 O O . ASP A 1 269 ? 2.844 23.359 -12.477 1 85.56 269 ASP A O 1
ATOM 2250 N N . VAL A 1 270 ? 4.859 24 -12.047 1 92.62 270 VAL A N 1
ATOM 2251 C CA . VAL A 1 270 ? 4.484 25.203 -11.328 1 92.62 270 VAL A CA 1
ATOM 2252 C C . VAL A 1 270 ? 5.328 26.375 -11.82 1 92.62 270 VAL A C 1
ATOM 2254 O O . VAL A 1 270 ? 6.34 26.188 -12.5 1 92.62 270 VAL A O 1
ATOM 2257 N N . THR A 1 271 ? 4.82 27.516 -11.586 1 94.62 271 THR A N 1
ATOM 2258 C CA . THR A 1 271 ? 5.578 28.719 -11.922 1 94.62 271 THR A CA 1
ATOM 2259 C C . THR A 1 271 ? 6.242 29.297 -10.68 1 94.62 271 THR A C 1
ATOM 2261 O O . THR A 1 271 ? 5.566 29.594 -9.688 1 94.62 271 THR A O 1
ATOM 2264 N N . ILE A 1 272 ? 7.516 29.422 -10.781 1 95.38 272 ILE A N 1
ATOM 2265 C CA . ILE A 1 272 ? 8.297 29.953 -9.672 1 95.38 272 ILE A CA 1
ATOM 2266 C C . ILE A 1 272 ? 9.039 31.219 -10.117 1 95.38 272 ILE A C 1
ATOM 2268 O O . ILE A 1 272 ? 9.656 31.234 -11.18 1 95.38 272 ILE A O 1
ATOM 2272 N N . GLN A 1 273 ? 8.875 32.219 -9.383 1 94.88 273 GLN A N 1
ATOM 2273 C CA . GLN A 1 273 ? 9.594 33.469 -9.641 1 94.88 273 GLN A CA 1
ATOM 2274 C C . GLN A 1 273 ? 10.344 33.938 -8.398 1 94.88 273 GLN A C 1
ATOM 2276 O O . GLN A 1 273 ? 9.758 34.031 -7.316 1 94.88 273 GLN A O 1
ATOM 2281 N N . SER A 1 274 ? 11.57 34.219 -8.586 1 93.56 274 SER A N 1
ATOM 2282 C CA . SER A 1 274 ? 12.352 34.75 -7.469 1 93.56 274 SER A CA 1
ATOM 2283 C C . SER A 1 274 ? 11.859 36.156 -7.07 1 93.56 274 SER A C 1
ATOM 2285 O O . SER A 1 274 ? 11.641 37 -7.926 1 93.56 274 SER A O 1
ATOM 2287 N N . LEU A 1 275 ? 11.664 36.375 -5.848 1 92.81 275 LEU A N 1
ATOM 2288 C CA . LEU A 1 275 ? 11.266 37.688 -5.32 1 92.81 275 LEU A CA 1
ATOM 2289 C C . LEU A 1 275 ? 12.445 38.406 -4.684 1 92.81 275 LEU A C 1
ATOM 2291 O O . LEU A 1 275 ? 12.703 39.562 -4.973 1 92.81 275 LEU A O 1
ATOM 2295 N N . THR A 1 276 ? 13.039 37.781 -3.732 1 92.44 276 THR A N 1
ATOM 2296 C CA . THR A 1 276 ? 14.25 38.25 -3.072 1 92.44 276 THR A CA 1
ATOM 2297 C C . THR A 1 276 ? 15.297 37.156 -3.016 1 92.44 276 THR A C 1
ATOM 2299 O O . THR A 1 276 ? 15.148 36.094 -3.66 1 92.44 276 THR A O 1
ATOM 2302 N N . ASP A 1 277 ? 16.328 37.406 -2.252 1 91.75 277 ASP A N 1
ATOM 2303 C CA . ASP A 1 277 ? 17.375 36.406 -2.098 1 91.75 277 ASP A CA 1
ATOM 2304 C C . ASP A 1 277 ? 16.891 35.219 -1.241 1 91.75 277 ASP A C 1
ATOM 2306 O O . ASP A 1 277 ? 17.453 34.125 -1.304 1 91.75 277 ASP A O 1
ATOM 2310 N N . GLU A 1 278 ? 15.812 35.5 -0.559 1 94.06 278 GLU A N 1
ATOM 2311 C CA . GLU A 1 278 ? 15.422 34.469 0.388 1 94.06 278 GLU A CA 1
ATOM 2312 C C . GLU A 1 278 ? 13.992 34 0.133 1 94.06 278 GLU A C 1
ATOM 2314 O O . GLU A 1 278 ? 13.508 33.062 0.792 1 94.06 278 GLU A O 1
ATOM 2319 N N . ARG A 1 279 ? 13.367 34.625 -0.797 1 95.62 279 ARG A N 1
ATOM 2320 C CA . ARG A 1 279 ? 11.961 34.312 -0.982 1 95.62 279 ARG A CA 1
ATOM 2321 C C . ARG A 1 279 ? 11.617 34.156 -2.463 1 95.62 279 ARG A C 1
ATOM 2323 O O . ARG A 1 279 ? 12.305 34.719 -3.318 1 95.62 279 ARG A O 1
ATOM 2330 N N . PHE A 1 280 ? 10.617 33.375 -2.756 1 96.69 280 PHE A N 1
ATOM 2331 C CA . PHE A 1 280 ? 10.141 33.188 -4.121 1 96.69 280 PHE A CA 1
ATOM 2332 C C . PHE A 1 280 ? 8.617 33.156 -4.16 1 96.69 280 PHE A C 1
ATOM 2334 O O . PHE A 1 280 ? 7.965 32.906 -3.141 1 96.69 280 PHE A O 1
ATOM 2341 N N . LEU A 1 281 ? 8.086 33.5 -5.328 1 97.38 281 LEU A N 1
ATOM 2342 C CA . LEU A 1 281 ? 6.648 33.438 -5.582 1 97.38 281 LEU A CA 1
ATOM 2343 C C . LEU A 1 281 ? 6.277 32.156 -6.312 1 97.38 281 LEU A C 1
ATOM 2345 O O . LEU A 1 281 ? 6.926 31.781 -7.293 1 97.38 281 LEU A O 1
ATOM 2349 N N . LEU A 1 282 ? 5.316 31.5 -5.812 1 97.12 282 LEU A N 1
ATOM 2350 C CA . LEU A 1 282 ? 4.754 30.328 -6.457 1 97.12 282 LEU A CA 1
ATOM 2351 C C . LEU A 1 282 ? 3.381 30.625 -7.051 1 97.12 282 LEU A C 1
ATOM 2353 O O . LEU A 1 282 ? 2.521 31.203 -6.375 1 97.12 282 LEU A O 1
ATOM 2357 N N . ALA A 1 283 ? 3.236 30.281 -8.266 1 96.88 283 ALA A N 1
ATOM 2358 C CA . ALA A 1 283 ? 1.925 30.328 -8.906 1 96.88 283 ALA A CA 1
ATOM 2359 C C . ALA A 1 283 ? 1.547 28.969 -9.484 1 96.88 283 ALA A C 1
ATOM 2361 O O . ALA A 1 283 ? 2.305 28.375 -10.258 1 96.88 283 ALA A O 1
ATOM 2362 N N . THR A 1 284 ? 0.418 28.547 -9.078 1 94.94 284 THR A N 1
ATOM 2363 C CA . THR A 1 284 ? -0.051 27.25 -9.555 1 94.94 284 THR A CA 1
ATOM 2364 C C . THR A 1 284 ? -1.565 27.125 -9.398 1 94.94 284 THR A C 1
ATOM 2366 O O . THR A 1 284 ? -2.24 28.109 -9.086 1 94.94 284 THR A O 1
ATOM 2369 N N . LYS A 1 285 ? -2.049 26.031 -9.797 1 91.12 285 LYS A N 1
ATOM 2370 C CA . LYS A 1 285 ? -3.447 25.688 -9.547 1 91.12 285 LYS A CA 1
ATOM 2371 C C . LYS A 1 285 ? -3.562 24.562 -8.531 1 91.12 285 LYS A C 1
ATOM 2373 O O . LYS A 1 285 ? -2.768 23.625 -8.555 1 91.12 285 LYS A O 1
ATOM 2378 N N . ALA A 1 286 ? -4.438 24.812 -7.59 1 87.69 286 ALA A N 1
ATOM 2379 C CA . ALA A 1 286 ? -4.59 23.781 -6.566 1 87.69 286 ALA A CA 1
ATOM 2380 C C . ALA A 1 286 ? -6.027 23.719 -6.059 1 87.69 286 ALA A C 1
ATOM 2382 O O . ALA A 1 286 ? -6.777 24.688 -6.18 1 87.69 286 ALA A O 1
ATOM 2383 N N . VAL A 1 287 ? -6.371 22.562 -5.602 1 83.25 287 VAL A N 1
ATOM 2384 C CA . VAL A 1 287 ? -7.633 22.422 -4.883 1 83.25 287 VAL A CA 1
ATOM 2385 C C . VAL A 1 287 ? -7.504 23.016 -3.482 1 83.25 287 VAL A C 1
ATOM 2387 O O . VAL A 1 287 ? -6.602 22.656 -2.727 1 83.25 287 VAL A O 1
ATOM 2390 N N . ILE A 1 288 ? -8.359 23.938 -3.178 1 86.62 288 ILE A N 1
ATOM 2391 C CA . ILE A 1 288 ? -8.336 24.547 -1.854 1 86.62 288 ILE A CA 1
ATOM 2392 C C . ILE A 1 288 ? -9.188 23.734 -0.891 1 86.62 288 ILE A C 1
ATOM 2394 O O . ILE A 1 288 ? -10.414 23.906 -0.829 1 86.62 288 ILE A O 1
ATOM 2398 N N . ASP A 1 289 ? -8.578 22.891 -0.219 1 82.62 289 ASP A N 1
ATOM 2399 C CA . ASP A 1 289 ? -9.258 22 0.716 1 82.62 289 ASP A CA 1
ATOM 2400 C C . ASP A 1 289 ? -8.492 21.906 2.035 1 82.62 289 ASP A C 1
ATOM 2402 O O . ASP A 1 289 ? -7.562 22.672 2.279 1 82.62 289 ASP A O 1
ATOM 2406 N N . LYS A 1 290 ? -9 21.078 2.928 1 82.06 290 LYS A N 1
ATOM 2407 C CA . LYS A 1 290 ? -8.383 20.922 4.238 1 82.06 290 LYS A CA 1
ATOM 2408 C C . LYS A 1 290 ? -6.941 20.438 4.113 1 82.06 290 LYS A C 1
ATOM 2410 O O . LYS A 1 290 ? -6.078 20.812 4.906 1 82.06 290 LYS A O 1
ATOM 2415 N N . GLY A 1 291 ? -6.695 19.609 3.145 1 83 291 GLY A N 1
ATOM 2416 C CA . GLY A 1 291 ? -5.344 19.125 2.924 1 83 291 GLY A CA 1
ATOM 2417 C C . GLY A 1 291 ? -4.352 20.234 2.619 1 83 291 GLY A C 1
ATOM 2418 O O . GLY A 1 291 ? -3.25 20.266 3.172 1 83 291 GLY A O 1
ATOM 2419 N N . LEU A 1 292 ? -4.758 21.062 1.748 1 88.5 292 LEU A N 1
ATOM 2420 C CA . LEU A 1 292 ? -3.898 22.203 1.437 1 88.5 292 LEU A CA 1
ATOM 2421 C C . LEU A 1 292 ? -3.684 23.078 2.668 1 88.5 292 LEU A C 1
ATOM 2423 O O . LEU A 1 292 ? -2.566 23.531 2.928 1 88.5 292 LEU A O 1
ATOM 2427 N N . MET A 1 293 ? -4.777 23.297 3.355 1 89.19 293 MET A N 1
ATOM 2428 C CA . MET A 1 293 ? -4.688 24.078 4.582 1 89.19 293 MET A CA 1
ATOM 2429 C C . MET A 1 293 ? -3.689 23.453 5.555 1 89.19 293 MET A C 1
ATOM 2431 O O . MET A 1 293 ? -2.85 24.156 6.121 1 89.19 293 MET A O 1
ATOM 2435 N N . ASP A 1 294 ? -3.791 22.203 5.695 1 88.69 294 ASP A N 1
ATOM 2436 C CA . ASP A 1 294 ? -2.883 21.484 6.582 1 88.69 294 ASP A CA 1
ATOM 2437 C C . ASP A 1 294 ? -1.437 21.609 6.105 1 88.69 294 ASP A C 1
ATOM 2439 O O . ASP A 1 294 ? -0.522 21.766 6.918 1 88.69 294 ASP A O 1
ATOM 2443 N N . TRP A 1 295 ? -1.308 21.5 4.895 1 90.38 295 TRP A N 1
ATOM 2444 C CA . TRP A 1 295 ? 0.029 21.609 4.32 1 90.38 295 TRP A CA 1
ATOM 2445 C C . TRP A 1 295 ? 0.615 23 4.562 1 90.38 295 TRP A C 1
ATOM 2447 O O . TRP A 1 295 ? 1.777 23.125 4.949 1 90.38 295 TRP A O 1
ATOM 2457 N N . LEU A 1 296 ? -0.163 24.016 4.34 1 94.06 296 LEU A N 1
ATOM 2458 C CA . LEU A 1 296 ? 0.267 25.375 4.578 1 94.06 296 LEU A CA 1
ATOM 2459 C C . LEU A 1 296 ? 0.667 25.578 6.039 1 94.06 296 LEU A C 1
ATOM 2461 O O . LEU A 1 296 ? 1.695 26.203 6.324 1 94.06 296 LEU A O 1
ATOM 2465 N N . PHE A 1 297 ? -0.087 25.016 6.91 1 91.44 297 PHE A N 1
ATOM 2466 C CA . PHE A 1 297 ? 0.202 25.125 8.336 1 91.44 297 PHE A CA 1
ATOM 2467 C C . PHE A 1 297 ? 1.501 24.406 8.688 1 91.44 297 PHE A C 1
ATOM 2469 O O . PHE A 1 297 ? 2.244 24.859 9.562 1 91.44 297 PHE A O 1
ATOM 2476 N N . SER A 1 298 ? 1.682 23.391 8 1 90.81 298 SER A N 1
ATOM 2477 C CA . SER A 1 298 ? 2.885 22.625 8.289 1 90.81 298 SER A CA 1
ATOM 2478 C C . SER A 1 298 ? 4.145 23.406 7.941 1 90.81 298 SER A C 1
ATOM 2480 O O . SER A 1 298 ? 5.223 23.125 8.469 1 90.81 298 SER A O 1
ATOM 2482 N N . LEU A 1 299 ? 4.031 24.375 7.039 1 93.31 299 LEU A N 1
ATOM 2483 C CA . LEU A 1 299 ? 5.18 25.172 6.625 1 93.31 299 LEU A CA 1
ATOM 2484 C C . LEU A 1 299 ? 5.352 26.391 7.52 1 93.31 299 LEU A C 1
ATOM 2486 O O . LEU A 1 299 ? 6.391 27.047 7.484 1 93.31 299 LEU A O 1
ATOM 2490 N N . GLY A 1 300 ? 4.328 26.609 8.297 1 90.81 300 GLY A N 1
ATOM 2491 C CA . GLY A 1 300 ? 4.406 27.703 9.266 1 90.81 300 GLY A CA 1
ATOM 2492 C C . GLY A 1 300 ? 4.637 29.047 8.633 1 90.81 300 GLY A C 1
ATOM 2493 O O . GLY A 1 300 ? 3.941 29.422 7.684 1 90.81 300 GLY A O 1
ATOM 2494 N N . GLY A 1 301 ? 5.652 29.734 9.188 1 92.25 301 GLY A N 1
ATOM 2495 C CA . GLY A 1 301 ? 5.93 31.094 8.75 1 92.25 301 GLY A CA 1
ATOM 2496 C C . GLY A 1 301 ? 6.742 31.156 7.469 1 92.25 301 GLY A C 1
ATOM 2497 O O . GLY A 1 301 ? 7.078 32.25 6.988 1 92.25 301 GLY A O 1
ATOM 2498 N N . LYS A 1 302 ? 6.941 30.094 6.867 1 94.75 302 LYS A N 1
ATOM 2499 C CA . LYS A 1 302 ? 7.77 30.047 5.664 1 94.75 302 LYS A CA 1
ATOM 2500 C C . LYS A 1 302 ? 6.941 30.344 4.418 1 94.75 302 LYS A C 1
ATOM 2502 O O . LYS A 1 302 ? 7.492 30.578 3.338 1 94.75 302 LYS A O 1
ATOM 2507 N N . VAL A 1 303 ? 5.645 30.359 4.625 1 96.25 303 VAL A N 1
ATOM 2508 C CA . VAL A 1 303 ? 4.789 30.547 3.455 1 96.25 303 VAL A CA 1
ATOM 2509 C C . VAL A 1 303 ? 3.703 31.562 3.764 1 96.25 303 VAL A C 1
ATOM 2511 O O . VAL A 1 303 ? 3.195 31.625 4.887 1 96.25 303 VAL A O 1
ATOM 2514 N N . LYS A 1 304 ? 3.361 32.344 2.811 1 96.69 304 LYS A N 1
ATOM 2515 C CA . LYS A 1 304 ? 2.279 33.344 2.867 1 96.69 304 LYS A CA 1
ATOM 2516 C C . LYS A 1 304 ? 1.361 33.219 1.655 1 96.69 304 LYS A C 1
ATOM 2518 O O . LYS A 1 304 ? 1.827 33.219 0.514 1 96.69 304 LYS A O 1
ATOM 2523 N N . VAL A 1 305 ? 0.101 33.125 1.911 1 97.38 305 VAL A N 1
ATOM 2524 C CA . VAL A 1 305 ? -0.862 33.062 0.818 1 97.38 305 VAL A CA 1
ATOM 2525 C C . VAL A 1 305 ? -1.134 34.438 0.269 1 97.38 305 VAL A C 1
ATOM 2527 O O . VAL A 1 305 ? -1.532 35.344 1.013 1 97.38 305 VAL A O 1
ATOM 2530 N N . ILE A 1 306 ? -0.926 34.562 -1.012 1 96.38 306 ILE A N 1
ATOM 2531 C CA . ILE A 1 306 ? -1.176 35.844 -1.688 1 96.38 306 ILE A CA 1
ATOM 2532 C C . ILE A 1 306 ? -2.541 35.812 -2.371 1 96.38 306 ILE A C 1
ATOM 2534 O O . ILE A 1 306 ? -3.299 36.781 -2.314 1 96.38 306 ILE A O 1
ATOM 2538 N N . HIS A 1 307 ? -2.793 34.719 -3.059 1 96.12 307 HIS A N 1
ATOM 2539 C CA . HIS A 1 307 ? -4.039 34.469 -3.779 1 96.12 307 HIS A CA 1
ATOM 2540 C C . HIS A 1 307 ? -4.477 33.031 -3.637 1 96.12 307 HIS A C 1
ATOM 2542 O O . HIS A 1 307 ? -3.654 32.125 -3.74 1 96.12 307 HIS A O 1
ATOM 2548 N N . PRO A 1 308 ? -5.797 32.812 -3.393 1 96.38 308 PRO A N 1
ATOM 2549 C CA . PRO A 1 308 ? -6.922 33.719 -3.234 1 96.38 308 PRO A CA 1
ATOM 2550 C C . PRO A 1 308 ? -6.969 34.375 -1.849 1 96.38 308 PRO A C 1
ATOM 2552 O O . PRO A 1 308 ? -6.539 33.75 -0.868 1 96.38 308 PRO A O 1
ATOM 2555 N N . PRO A 1 309 ? -7.559 35.562 -1.739 1 95.19 309 PRO A N 1
ATOM 2556 C CA . PRO A 1 309 ? -7.621 36.25 -0.455 1 95.19 309 PRO A CA 1
ATOM 2557 C C . PRO A 1 309 ? -8.422 35.5 0.597 1 95.19 309 PRO A C 1
ATOM 2559 O O . PRO A 1 309 ? -8.117 35.562 1.789 1 95.19 309 PRO A O 1
ATOM 2562 N N . LYS A 1 310 ? -9.445 34.844 0.137 1 95 310 LYS A N 1
ATOM 2563 C CA . LYS A 1 310 ? -10.273 34.062 1.066 1 95 310 LYS A CA 1
ATOM 2564 C C . LYS A 1 310 ? -9.438 33.031 1.822 1 95 310 LYS A C 1
ATOM 2566 O O . LYS A 1 310 ? -9.656 32.812 3.014 1 95 310 LYS A O 1
ATOM 2571 N N . LEU A 1 311 ? -8.586 32.406 1.118 1 94.94 311 LEU A N 1
ATOM 2572 C CA . LEU A 1 311 ? -7.711 31.422 1.741 1 94.94 311 LEU A CA 1
ATOM 2573 C C . LEU A 1 311 ? -6.766 32.094 2.738 1 94.94 311 LEU A C 1
ATOM 2575 O O . LEU A 1 311 ? -6.516 31.547 3.818 1 94.94 311 LEU A O 1
ATOM 2579 N N . ALA A 1 312 ? -6.234 33.188 2.412 1 95.44 312 ALA A N 1
ATOM 2580 C CA . ALA A 1 312 ? -5.375 33.969 3.316 1 95.44 312 ALA A CA 1
ATOM 2581 C C . ALA A 1 312 ? -6.109 34.312 4.605 1 95.44 312 ALA A C 1
ATOM 2583 O O . ALA A 1 312 ? -5.555 34.156 5.699 1 95.44 312 ALA A O 1
ATOM 2584 N N . GLU A 1 313 ? -7.309 34.719 4.465 1 95 313 GLU A N 1
ATOM 2585 C CA . GLU A 1 313 ? -8.133 35.094 5.617 1 95 313 GLU A CA 1
ATOM 2586 C C . GLU A 1 313 ? -8.391 33.875 6.5 1 95 313 GLU A C 1
ATOM 2588 O O . GLU A 1 313 ? -8.352 33.969 7.727 1 95 313 GLU A O 1
ATOM 2593 N N . GLU A 1 314 ? -8.656 32.812 5.852 1 94.38 314 GLU A N 1
ATOM 2594 C CA . GLU A 1 314 ? -8.953 31.578 6.582 1 94.38 314 GLU A CA 1
ATOM 2595 C C . GLU A 1 314 ? -7.742 31.109 7.395 1 94.38 314 GLU A C 1
ATOM 2597 O O . GLU A 1 314 ? -7.887 30.688 8.539 1 94.38 314 GLU A O 1
ATOM 2602 N N . IL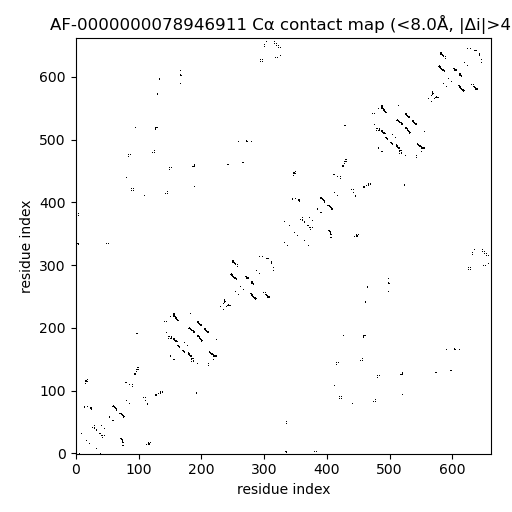E A 1 315 ? -6.598 31.172 6.809 1 94.19 315 ILE A N 1
ATOM 2603 C CA . ILE A 1 315 ? -5.367 30.781 7.484 1 94.19 315 ILE A CA 1
ATOM 2604 C C . ILE A 1 315 ? -5.141 31.656 8.711 1 94.19 315 ILE A C 1
ATOM 2606 O O . ILE A 1 315 ? -4.809 31.172 9.789 1 94.19 315 ILE A O 1
ATOM 2610 N N . GLN A 1 316 ? -5.332 32.906 8.547 1 94.19 316 GLN A N 1
ATOM 2611 C CA . GLN A 1 316 ? -5.16 33.844 9.648 1 94.19 316 GLN A CA 1
ATOM 2612 C C . GLN A 1 316 ? -6.172 33.594 10.758 1 94.19 316 GLN A C 1
ATOM 2614 O O . GLN A 1 316 ? -5.824 33.625 11.945 1 94.19 316 GLN A O 1
ATOM 2619 N N . ARG A 1 317 ? -7.344 33.375 10.359 1 94.5 317 ARG A N 1
ATOM 2620 C CA . ARG A 1 317 ? -8.398 33.094 11.328 1 94.5 317 ARG A CA 1
ATOM 2621 C C . ARG A 1 317 ? -8.078 31.859 12.156 1 94.5 317 ARG A C 1
ATOM 2623 O O . ARG A 1 317 ? -8.227 31.875 13.375 1 94.5 317 ARG A O 1
ATOM 2630 N N . GLU A 1 318 ? -7.641 30.875 11.477 1 93.44 318 GLU A N 1
ATOM 2631 C CA . GLU A 1 318 ? -7.324 29.625 12.156 1 93.44 318 GLU A CA 1
ATOM 2632 C C . GLU A 1 318 ? -6.113 29.781 13.07 1 93.44 318 GLU A C 1
ATOM 2634 O O . GLU A 1 318 ? -6.094 29.266 14.188 1 93.44 318 GLU A O 1
ATOM 2639 N N . ALA A 1 319 ? -5.133 30.438 12.594 1 94.5 319 ALA A N 1
ATOM 2640 C CA . ALA A 1 319 ? -3.947 30.688 13.414 1 94.5 319 ALA A CA 1
ATOM 2641 C C . ALA A 1 319 ? -4.297 31.516 14.648 1 94.5 319 ALA A C 1
ATOM 2643 O O . ALA A 1 319 ? -3.797 31.234 15.742 1 94.5 319 ALA A O 1
ATOM 2644 N N . THR A 1 320 ? -5.129 32.5 14.453 1 94 320 THR A N 1
ATOM 2645 C CA . THR A 1 320 ? -5.578 33.344 15.57 1 94 320 THR A CA 1
ATOM 2646 C C . THR A 1 320 ? -6.367 32.5 16.578 1 94 320 THR A C 1
ATOM 2648 O O . THR A 1 320 ? -6.211 32.688 17.781 1 94 320 THR A O 1
ATOM 2651 N N . ALA A 1 321 ? -7.18 31.688 16.078 1 93.62 321 ALA A N 1
ATOM 2652 C CA . ALA A 1 321 ? -7.961 30.812 16.938 1 93.62 321 ALA A CA 1
ATOM 2653 C C . ALA A 1 321 ? -7.055 29.953 17.828 1 93.62 321 ALA A C 1
ATOM 2655 O O . ALA A 1 321 ? -7.367 29.719 18.984 1 93.62 321 ALA A O 1
ATOM 2656 N N . ILE A 1 322 ? -5.992 29.531 17.281 1 93.81 322 ILE A N 1
ATOM 2657 C CA . ILE A 1 322 ? -5.027 28.734 18.031 1 93.81 322 ILE A CA 1
ATOM 2658 C C . ILE A 1 322 ? -4.414 29.562 19.156 1 93.81 322 ILE A C 1
ATOM 2660 O O . ILE A 1 322 ? -4.387 29.141 20.312 1 93.81 322 ILE A O 1
ATOM 2664 N N . ILE A 1 323 ? -3.984 30.75 18.828 1 93 323 ILE A N 1
ATOM 2665 C CA . ILE A 1 323 ? -3.336 31.641 19.797 1 93 323 ILE A CA 1
ATOM 2666 C C . ILE A 1 323 ? -4.32 32 20.906 1 93 323 ILE A C 1
ATOM 2668 O O . ILE A 1 323 ? -3.941 32.094 22.078 1 93 323 ILE A O 1
ATOM 2672 N N . ASP A 1 324 ? -5.508 32.188 20.562 1 93.06 324 ASP A N 1
ATOM 2673 C CA . ASP A 1 324 ? -6.543 32.594 21.516 1 93.06 324 ASP A CA 1
ATOM 2674 C C . ASP A 1 324 ? -6.754 31.547 22.594 1 93.06 324 ASP A C 1
ATOM 2676 O O . ASP A 1 324 ? -7.148 31.875 23.719 1 93.06 324 ASP A O 1
ATOM 2680 N N . GLN A 1 325 ? -6.508 30.344 22.281 1 91.44 325 GLN A N 1
ATOM 2681 C CA . GLN A 1 325 ? -6.668 29.281 23.266 1 91.44 325 GLN A CA 1
ATOM 2682 C C . GLN A 1 325 ? -5.668 29.422 24.406 1 91.44 325 GLN A C 1
ATOM 2684 O O . GLN A 1 325 ? -5.922 28.969 25.531 1 91.44 325 GLN A O 1
ATOM 2689 N N . TYR A 1 326 ? -4.578 30.016 24.188 1 89.69 326 TYR A N 1
ATOM 2690 C CA . TYR A 1 326 ? -3.516 30.125 25.188 1 89.69 326 TYR A CA 1
ATOM 2691 C C . TYR A 1 326 ? -3.562 31.469 25.891 1 89.69 326 TYR A C 1
ATOM 2693 O O . TYR A 1 326 ? -2.922 31.641 26.938 1 89.69 326 TYR A O 1
ATOM 2701 N N . ARG A 1 327 ? -4.004 32.469 25.312 1 79.88 327 ARG A N 1
ATOM 2702 C CA . ARG A 1 327 ? -4.148 33.781 25.938 1 79.88 327 ARG A CA 1
ATOM 2703 C C . ARG A 1 327 ? -5.16 33.719 27.078 1 79.88 327 ARG A C 1
ATOM 2705 O O . ARG A 1 327 ? -4.961 34.344 28.125 1 79.88 327 ARG A O 1
ATOM 2712 N N . LEU A 1 328 ? -6.281 33.188 26.859 1 61.28 328 LEU A N 1
ATOM 2713 C CA . LEU A 1 328 ? -7.312 33.156 27.891 1 61.28 328 LEU A CA 1
ATOM 2714 C C . LEU A 1 328 ? -6.816 32.469 29.141 1 61.28 328 LEU A C 1
ATOM 2716 O O . LEU A 1 328 ? -7.332 32.688 30.234 1 61.28 328 LEU A O 1
ATOM 2720 N N . ALA A 1 329 ? -5.918 31.578 29.219 1 53.56 329 ALA A N 1
ATOM 2721 C CA . ALA A 1 329 ? -5.434 30.906 30.422 1 53.56 329 ALA A CA 1
ATOM 2722 C C . ALA A 1 329 ? -4.598 31.859 31.281 1 53.56 329 ALA A C 1
ATOM 2724 O O . ALA A 1 329 ? -4.578 31.75 32.5 1 53.56 329 ALA A O 1
ATOM 2725 N N . ASN A 1 330 ? -3.76 32.719 30.75 1 45.34 330 ASN A N 1
ATOM 2726 C CA . ASN A 1 330 ? -3.002 33.656 31.578 1 45.34 330 ASN A CA 1
ATOM 2727 C C . ASN A 1 330 ? -3.896 34.75 32.156 1 45.34 330 ASN A C 1
ATOM 2729 O O . ASN A 1 330 ? -3.436 35.594 32.938 1 45.34 330 ASN A O 1
ATOM 2733 N N . SER A 1 331 ? -5.129 34.969 31.719 1 38.06 331 SER A N 1
ATOM 2734 C CA . SER A 1 331 ? -5.883 35.938 32.5 1 38.06 331 SER A CA 1
ATOM 2735 C C . SER A 1 331 ? -6.586 35.281 33.688 1 38.06 331 SER A C 1
ATOM 2737 O O . SER A 1 331 ? -7.078 34.156 33.562 1 38.06 331 SER A O 1
ATOM 2739 N N . MET B 1 1 ? -3.564 -36.156 -27.625 1 67.19 1 MET B N 1
ATOM 2740 C CA . MET B 1 1 ? -2.941 -35.438 -26.516 1 67.19 1 MET B CA 1
ATOM 2741 C C . MET B 1 1 ? -2.123 -36.406 -25.656 1 67.19 1 MET B C 1
ATOM 2743 O O . MET B 1 1 ? -2.576 -37.5 -25.328 1 67.19 1 MET B O 1
ATOM 2747 N N . ASN B 1 2 ? -0.833 -36.062 -25.484 1 82.69 2 ASN B N 1
ATOM 2748 C CA . ASN B 1 2 ? 0.001 -36.938 -24.656 1 82.69 2 ASN B CA 1
ATOM 2749 C C . ASN B 1 2 ? -0.37 -36.844 -23.188 1 82.69 2 ASN B C 1
ATOM 2751 O O . ASN B 1 2 ? -1.006 -35.844 -22.766 1 82.69 2 ASN B O 1
ATOM 2755 N N . ASN B 1 3 ? -0.208 -37.969 -22.5 1 88.38 3 ASN B N 1
ATOM 2756 C CA . ASN B 1 3 ? -0.567 -38.094 -21.094 1 88.38 3 ASN B CA 1
ATOM 2757 C C . ASN B 1 3 ? -0.014 -36.969 -20.25 1 88.38 3 ASN B C 1
ATOM 2759 O O . ASN B 1 3 ? -0.695 -36.438 -19.359 1 88.38 3 ASN B O 1
ATOM 2763 N N . LYS B 1 4 ? 1.138 -36.531 -20.609 1 91.88 4 LYS B N 1
ATOM 2764 C CA . LYS B 1 4 ? 1.787 -35.469 -19.859 1 91.88 4 LYS B CA 1
ATOM 2765 C C . LYS B 1 4 ? 1.089 -34.125 -20.078 1 91.88 4 LYS B C 1
ATOM 2767 O O . LYS B 1 4 ? 0.808 -33.406 -19.125 1 91.88 4 LYS B O 1
ATOM 2772 N N . GLU B 1 5 ? 0.795 -33.844 -21.281 1 91.19 5 GLU B N 1
ATOM 2773 C CA . GLU B 1 5 ? 0.104 -32.594 -21.625 1 91.19 5 GLU B CA 1
ATOM 2774 C C . GLU B 1 5 ? -1.288 -32.562 -21 1 91.19 5 GLU B C 1
ATOM 2776 O O . GLU B 1 5 ? -1.714 -31.516 -20.5 1 91.19 5 GLU B O 1
ATOM 2781 N N . ARG B 1 6 ? -1.902 -33.688 -21.094 1 93.31 6 ARG B N 1
ATOM 2782 C CA . ARG B 1 6 ? -3.246 -33.75 -20.531 1 93.31 6 ARG B CA 1
ATOM 2783 C C . ARG B 1 6 ? -3.232 -33.438 -19.047 1 93.31 6 ARG B C 1
ATOM 2785 O O . ARG B 1 6 ? -4.074 -32.688 -18.562 1 93.31 6 ARG B O 1
ATOM 2792 N N . LEU B 1 7 ? -2.285 -34.031 -18.328 1 94.88 7 LEU B N 1
ATOM 2793 C CA . LEU B 1 7 ? -2.154 -33.781 -16.891 1 94.88 7 LEU B CA 1
ATOM 2794 C C . LEU B 1 7 ? -2.004 -32.281 -16.609 1 94.88 7 LEU B C 1
ATOM 2796 O O . LEU B 1 7 ? -2.645 -31.766 -15.695 1 94.88 7 LEU B O 1
ATOM 2800 N N . LEU B 1 8 ? -1.202 -31.641 -17.391 1 94.62 8 LEU B N 1
ATOM 2801 C CA . LEU B 1 8 ? -0.94 -30.219 -17.203 1 94.62 8 LEU B CA 1
ATOM 2802 C C . LEU B 1 8 ? -2.197 -29.406 -17.469 1 94.62 8 LEU B C 1
ATOM 2804 O O . LEU B 1 8 ? -2.461 -28.422 -16.781 1 94.62 8 LEU B O 1
ATOM 2808 N N . TYR B 1 9 ? -2.943 -29.797 -18.438 1 94.38 9 TYR B N 1
ATOM 2809 C CA . TYR B 1 9 ? -4.164 -29.062 -18.766 1 94.38 9 TYR B CA 1
ATOM 2810 C C . TYR B 1 9 ? -5.238 -29.297 -17.719 1 94.38 9 TYR B C 1
ATOM 2812 O O . TYR B 1 9 ? -6.031 -28.406 -17.406 1 94.38 9 TYR B O 1
ATOM 2820 N N . VAL B 1 10 ? -5.293 -30.547 -17.203 1 94.75 10 VAL B N 1
ATOM 2821 C CA . VAL B 1 10 ? -6.215 -30.812 -16.094 1 94.75 10 VAL B CA 1
ATOM 2822 C C . VAL B 1 10 ? -5.871 -29.906 -14.914 1 94.75 10 VAL B C 1
ATOM 2824 O O . VAL B 1 10 ? -6.762 -29.312 -14.305 1 94.75 10 VAL B O 1
ATOM 2827 N N . GLN B 1 11 ? -4.602 -29.859 -14.648 1 94.25 11 GLN B N 1
ATOM 2828 C CA . GLN B 1 11 ? -4.121 -28.969 -13.594 1 94.25 11 GLN B CA 1
ATOM 2829 C C . GLN B 1 11 ? -4.562 -27.531 -13.844 1 94.25 11 GLN B C 1
ATOM 2831 O O . GLN B 1 11 ? -5.066 -26.859 -12.938 1 94.25 11 GLN B O 1
ATOM 2836 N N . GLU B 1 12 ? -4.371 -27.078 -15.047 1 93.19 12 GLU B N 1
ATOM 2837 C CA . GLU B 1 12 ? -4.723 -25.719 -15.438 1 93.19 12 GLU B CA 1
ATOM 2838 C C . GLU B 1 12 ? -6.219 -25.469 -15.289 1 93.19 12 GLU B C 1
ATOM 2840 O O . GLU B 1 12 ? -6.637 -24.422 -14.789 1 93.19 12 GLU B O 1
ATOM 2845 N N . ILE B 1 13 ? -7.016 -26.391 -15.711 1 93.5 13 ILE B N 1
ATOM 2846 C CA . ILE B 1 13 ? -8.469 -26.266 -15.641 1 93.5 13 ILE B CA 1
ATOM 2847 C C . ILE B 1 13 ? -8.906 -26.141 -14.18 1 93.5 13 ILE B C 1
ATOM 2849 O O . ILE B 1 13 ? -9.703 -25.266 -13.828 1 93.5 13 ILE B O 1
ATOM 2853 N N . LEU B 1 14 ? -8.375 -27.031 -13.32 1 93.62 14 LEU B N 1
ATOM 2854 C CA . LEU B 1 14 ? -8.75 -26.969 -11.914 1 93.62 14 LEU B CA 1
ATOM 2855 C C . LEU B 1 14 ? -8.305 -25.656 -11.289 1 93.62 14 LEU B C 1
ATOM 2857 O O . LEU B 1 14 ? -9.039 -25.062 -10.492 1 93.62 14 LEU B O 1
ATOM 2861 N N . GLN B 1 15 ? -7.113 -25.234 -11.672 1 91.25 15 GLN B N 1
ATOM 2862 C CA . GLN B 1 15 ? -6.57 -24 -11.125 1 91.25 15 GLN B CA 1
ATOM 2863 C C . GLN B 1 15 ? -7.426 -22.797 -11.531 1 91.25 15 GLN B C 1
ATOM 2865 O O . GLN B 1 15 ? -7.707 -21.922 -10.711 1 91.25 15 GLN B O 1
ATOM 2870 N N . LYS B 1 16 ? -7.934 -22.781 -12.75 1 90.75 16 LYS B N 1
ATOM 2871 C CA . LYS B 1 16 ? -8.578 -21.609 -13.312 1 90.75 16 LYS B CA 1
ATOM 2872 C C . LYS B 1 16 ? -10.094 -21.672 -13.148 1 90.75 16 LYS B C 1
ATOM 2874 O O . LYS B 1 16 ? -10.773 -20.656 -13.141 1 90.75 16 LYS B O 1
ATOM 2879 N N . GLU B 1 17 ? -10.625 -22.906 -12.953 1 91.25 17 GLU B N 1
ATOM 2880 C CA . GLU B 1 17 ? -12.07 -23.047 -13.062 1 91.25 17 GLU B CA 1
ATOM 2881 C C . GLU B 1 17 ? -12.68 -23.531 -11.75 1 91.25 17 GLU B C 1
ATOM 2883 O O . GLU B 1 17 ? -13.898 -23.672 -11.641 1 91.25 17 GLU B O 1
ATOM 2888 N N . THR B 1 18 ? -11.953 -23.859 -10.797 1 91.69 18 THR B N 1
ATOM 2889 C CA . THR B 1 18 ? -12.523 -24.281 -9.523 1 91.69 18 THR B CA 1
ATOM 2890 C C . THR B 1 18 ? -12.023 -23.391 -8.383 1 91.69 18 THR B C 1
ATOM 2892 O O . THR B 1 18 ? -10.984 -22.75 -8.5 1 91.69 18 THR B O 1
ATOM 2895 N N . ASP B 1 19 ? -12.773 -23.281 -7.344 1 87.25 19 ASP B N 1
ATOM 2896 C CA . ASP B 1 19 ? -12.453 -22.578 -6.109 1 87.25 19 ASP B CA 1
ATOM 2897 C C . ASP B 1 19 ? -13.336 -23.062 -4.957 1 87.25 19 ASP B C 1
ATOM 2899 O O . ASP B 1 19 ? -13.969 -24.109 -5.051 1 87.25 19 ASP B O 1
ATOM 2903 N N . GLU B 1 20 ? -13.328 -22.375 -3.885 1 80 20 GLU B N 1
ATOM 2904 C CA . GLU B 1 20 ? -14.008 -22.828 -2.678 1 80 20 GLU B CA 1
ATOM 2905 C C . GLU B 1 20 ? -15.516 -22.953 -2.912 1 80 20 GLU B C 1
ATOM 2907 O O . GLU B 1 20 ? -16.188 -23.75 -2.246 1 80 20 GLU B O 1
ATOM 2912 N N . GLU B 1 21 ? -16 -22.281 -3.848 1 79.69 21 GLU B N 1
ATOM 2913 C CA . GLU B 1 21 ? -17.453 -22.281 -4.055 1 79.69 21 GLU B CA 1
ATOM 2914 C C . GLU B 1 21 ? -17.828 -22.922 -5.387 1 79.69 21 GLU B C 1
ATOM 2916 O O . GLU B 1 21 ? -19 -23.047 -5.715 1 79.69 21 GLU B O 1
ATOM 2921 N N . ASN B 1 22 ? -16.844 -23.281 -6.109 1 86.88 22 ASN B N 1
ATOM 2922 C CA . ASN B 1 22 ? -17.109 -23.828 -7.438 1 86.88 22 ASN B CA 1
ATOM 2923 C C . ASN B 1 22 ? -16.297 -25.109 -7.688 1 86.88 22 ASN B C 1
ATOM 2925 O O . ASN B 1 22 ? -15.078 -25.047 -7.852 1 86.88 22 ASN B O 1
ATOM 2929 N N . GLU B 1 23 ? -16.953 -26.172 -7.719 1 91.88 23 GLU B N 1
ATOM 2930 C CA . GLU B 1 23 ? -16.344 -27.469 -7.992 1 91.88 23 GLU B CA 1
ATOM 2931 C C . GLU B 1 23 ? -16.781 -28.016 -9.352 1 91.88 23 GLU B C 1
ATOM 2933 O O . GLU B 1 23 ? -17.75 -27.516 -9.945 1 91.88 23 GLU B O 1
ATOM 2938 N N . LEU B 1 24 ? -16.094 -28.953 -9.875 1 94.12 24 LEU B N 1
ATOM 2939 C CA . LEU B 1 24 ? -16.422 -29.547 -11.164 1 94.12 24 LEU B CA 1
ATOM 2940 C C . LEU B 1 24 ? -16.578 -31.062 -11.039 1 94.12 24 LEU B C 1
ATOM 2942 O O . LEU B 1 24 ? -15.836 -31.719 -10.305 1 94.12 24 LEU B O 1
ATOM 2946 N N . THR B 1 25 ? -17.5 -31.5 -11.711 1 93.94 25 THR B N 1
ATOM 2947 C CA . THR B 1 25 ? -17.625 -32.938 -11.844 1 93.94 25 THR B CA 1
ATOM 2948 C C . THR B 1 25 ? -16.625 -33.5 -12.867 1 93.94 25 THR B C 1
ATOM 2950 O O . THR B 1 25 ? -16.031 -32.719 -13.617 1 93.94 25 THR B O 1
ATOM 2953 N N . LEU B 1 26 ? -16.516 -34.844 -12.875 1 94.38 26 LEU B N 1
ATOM 2954 C CA . LEU B 1 26 ? -15.641 -35.469 -13.859 1 94.38 26 LEU B CA 1
ATOM 2955 C C . LEU B 1 26 ? -16.078 -35.125 -15.281 1 94.38 26 LEU B C 1
ATOM 2957 O O . LEU B 1 26 ? -15.242 -34.812 -16.141 1 94.38 26 LEU B O 1
ATOM 2961 N N . GLU B 1 27 ? -17.359 -35.094 -15.492 1 93.94 27 GLU B N 1
ATOM 2962 C CA . GLU B 1 27 ? -17.922 -34.812 -16.812 1 93.94 27 GLU B CA 1
ATOM 2963 C C . GLU B 1 27 ? -17.609 -33.375 -17.219 1 93.94 27 GLU B C 1
ATOM 2965 O O . GLU B 1 27 ? -17.297 -33.094 -18.391 1 93.94 27 GLU B O 1
ATOM 2970 N N . GLN B 1 28 ? -17.766 -32.5 -16.297 1 94.88 28 GLN B N 1
ATOM 2971 C CA . GLN B 1 28 ? -17.484 -31.094 -16.578 1 94.88 28 GLN B CA 1
ATOM 2972 C C . GLN B 1 28 ? -16.016 -30.875 -16.922 1 94.88 28 GLN B C 1
ATOM 2974 O O . GLN B 1 28 ? -15.688 -30.094 -17.812 1 94.88 28 GLN B O 1
ATOM 2979 N N . ILE B 1 29 ? -15.141 -31.531 -16.219 1 95.88 29 ILE B N 1
ATOM 2980 C CA . ILE B 1 29 ? -13.711 -31.422 -16.484 1 95.88 29 ILE B CA 1
ATOM 2981 C C . ILE B 1 29 ? -13.398 -31.969 -17.875 1 95.88 29 ILE B C 1
ATOM 2983 O O . ILE B 1 29 ? -12.633 -31.375 -18.641 1 95.88 29 ILE B O 1
ATOM 2987 N N . MET B 1 30 ? -14.055 -33.062 -18.234 1 95.06 30 MET B N 1
ATOM 2988 C CA . MET B 1 30 ? -13.867 -33.656 -19.547 1 95.06 30 MET B CA 1
ATOM 2989 C C . MET B 1 30 ? -14.297 -32.688 -20.656 1 95.06 30 MET B C 1
ATOM 2991 O O . MET B 1 30 ? -13.617 -32.562 -21.672 1 95.06 30 MET B O 1
ATOM 2995 N N . THR B 1 31 ? -15.406 -32.094 -20.422 1 94.88 31 THR B N 1
ATOM 2996 C CA . THR B 1 31 ? -15.938 -31.141 -21.406 1 94.88 31 THR B CA 1
ATOM 2997 C C . THR B 1 31 ? -14.977 -29.969 -21.594 1 94.88 31 THR B C 1
ATOM 2999 O O . THR B 1 31 ? -14.703 -29.578 -22.734 1 94.88 31 THR B O 1
ATOM 3002 N N . LYS B 1 32 ? -14.469 -29.516 -20.547 1 94.44 32 LYS B N 1
ATOM 3003 C CA . LYS B 1 32 ? -13.547 -28.375 -20.625 1 94.44 32 LYS B CA 1
ATOM 3004 C C . LYS B 1 32 ? -12.234 -28.781 -21.281 1 94.44 32 LYS B C 1
ATOM 3006 O O . LYS B 1 32 ? -11.648 -28.016 -22.047 1 94.44 32 LYS B O 1
ATOM 3011 N N . LEU B 1 33 ? -11.75 -29.953 -20.969 1 93.94 33 LEU B N 1
ATOM 3012 C CA . LEU B 1 33 ? -10.539 -30.484 -21.578 1 93.94 33 LEU B CA 1
ATOM 3013 C C . LEU B 1 33 ? -10.727 -30.625 -23.094 1 93.94 33 LEU B C 1
ATOM 3015 O O . LEU B 1 33 ? -9.828 -30.281 -23.859 1 93.94 33 LEU B O 1
ATOM 3019 N N . HIS B 1 34 ? -11.867 -31.078 -23.469 1 93.31 34 HIS B N 1
ATOM 3020 C CA . HIS B 1 34 ? -12.18 -31.234 -24.875 1 93.31 34 HIS B CA 1
ATOM 3021 C C . HIS B 1 34 ? -12.219 -29.891 -25.594 1 93.31 34 HIS B C 1
ATOM 3023 O O . HIS B 1 34 ? -11.781 -29.781 -26.734 1 93.31 34 HIS B O 1
ATOM 3029 N N . ALA B 1 35 ? -12.719 -28.938 -24.922 1 91.69 35 ALA B N 1
ATOM 3030 C CA . ALA B 1 35 ? -12.852 -27.609 -25.5 1 91.69 35 ALA B CA 1
ATOM 3031 C C . ALA B 1 35 ? -11.477 -26.984 -25.766 1 91.69 35 ALA B C 1
ATOM 3033 O O . ALA B 1 35 ? -11.297 -26.266 -26.75 1 91.69 35 ALA B O 1
ATOM 3034 N N . VAL B 1 36 ? -10.555 -27.266 -24.984 1 89.06 36 VAL B N 1
ATOM 3035 C CA . VAL B 1 36 ? -9.25 -26.625 -25.078 1 89.06 36 VAL B CA 1
ATOM 3036 C C . VAL B 1 36 ? -8.352 -27.406 -26.031 1 89.06 36 VAL B C 1
ATOM 3038 O O . VAL B 1 36 ? -7.609 -26.828 -26.828 1 89.06 36 VAL B O 1
ATOM 3041 N N . LYS B 1 37 ? -8.398 -28.703 -26 1 87.31 37 LYS B N 1
ATOM 3042 C CA . LYS B 1 37 ? -7.406 -29.5 -26.719 1 87.31 37 LYS B CA 1
ATOM 3043 C C . LYS B 1 37 ? -8.062 -30.344 -27.812 1 87.31 37 LYS B C 1
ATOM 3045 O O . LYS B 1 37 ? -7.379 -30.922 -28.656 1 87.31 37 LYS B O 1
ATOM 3050 N N . GLY B 1 38 ? -9.352 -30.391 -27.812 1 84.31 38 GLY B N 1
ATOM 3051 C CA . GLY B 1 38 ? -10.078 -31.125 -28.844 1 84.31 38 GLY B CA 1
ATOM 3052 C C . GLY B 1 38 ? -9.977 -32.625 -28.688 1 84.31 38 GLY B C 1
ATOM 3053 O O . GLY B 1 38 ? -10.328 -33.375 -29.609 1 84.31 38 GLY B O 1
ATOM 3054 N N . THR B 1 39 ? -9.453 -33.094 -27.688 1 81.31 39 THR B N 1
ATOM 3055 C CA . THR B 1 39 ? -9.305 -34.531 -27.516 1 81.31 39 THR B CA 1
ATOM 3056 C C . THR B 1 39 ? -10.273 -35.062 -26.469 1 81.31 39 THR B C 1
ATOM 3058 O O . THR B 1 39 ? -10.578 -34.344 -25.5 1 81.31 39 THR B O 1
ATOM 3061 N N . GLU B 1 40 ? -10.789 -36.25 -26.734 1 86.38 40 GLU B N 1
ATOM 3062 C CA . GLU B 1 40 ? -11.664 -36.938 -25.781 1 86.38 40 GLU B CA 1
ATOM 3063 C C . GLU B 1 40 ? -10.867 -37.812 -24.828 1 86.38 40 GLU B C 1
ATOM 3065 O O . GLU B 1 40 ? -9.867 -38.406 -25.219 1 86.38 40 GLU B O 1
ATOM 3070 N N . VAL B 1 41 ? -11.25 -37.719 -23.578 1 90.94 41 VAL B N 1
ATOM 3071 C CA . VAL B 1 41 ? -10.625 -38.562 -22.547 1 90.94 41 VAL B CA 1
ATOM 3072 C C . VAL B 1 41 ? -11.688 -39.344 -21.797 1 90.94 41 VAL B C 1
ATOM 3074 O O . VAL B 1 41 ? -12.805 -38.875 -21.594 1 90.94 41 VAL B O 1
ATOM 3077 N N . ASN B 1 42 ? -11.375 -40.625 -21.516 1 91.94 42 ASN B N 1
ATOM 3078 C CA . ASN B 1 42 ? -12.344 -41.406 -20.75 1 91.94 42 ASN B CA 1
ATOM 3079 C C . ASN B 1 42 ? -12.258 -41.094 -19.266 1 91.94 42 ASN B C 1
ATOM 3081 O O . ASN B 1 42 ? -11.281 -40.5 -18.797 1 91.94 42 ASN B O 1
ATOM 3085 N N . LYS B 1 43 ? -13.258 -41.531 -18.516 1 93.19 43 LYS B N 1
ATOM 3086 C CA . LYS B 1 43 ? -13.406 -41.188 -17.109 1 93.19 43 LYS B CA 1
ATOM 3087 C C . LYS B 1 43 ? -12.281 -41.812 -16.281 1 93.19 43 LYS B C 1
ATOM 3089 O O . LYS B 1 43 ? -11.773 -41.188 -15.336 1 93.19 43 LYS B O 1
ATOM 3094 N N . LYS B 1 44 ? -11.984 -42.969 -16.625 1 93.75 44 LYS B N 1
ATOM 3095 C CA . LYS B 1 44 ? -10.938 -43.656 -15.875 1 93.75 44 LYS B CA 1
ATOM 3096 C C . LYS B 1 44 ? -9.609 -42.906 -15.969 1 93.75 44 LYS B C 1
ATOM 3098 O O . LYS B 1 44 ? -8.93 -42.719 -14.961 1 93.75 44 LYS B O 1
ATOM 3103 N N . THR B 1 45 ? -9.219 -42.562 -17.156 1 93.38 45 THR B N 1
ATOM 3104 C CA . THR B 1 45 ? -7.98 -41.812 -17.406 1 93.38 45 THR B CA 1
ATOM 3105 C C . THR B 1 45 ? -7.969 -40.5 -16.641 1 93.38 45 THR B C 1
ATOM 3107 O O . THR B 1 45 ? -6.953 -40.125 -16.047 1 93.38 45 THR B O 1
ATOM 3110 N N . LEU B 1 46 ? -9.047 -39.844 -16.703 1 95 46 LEU B N 1
ATOM 3111 C CA . LEU B 1 46 ? -9.148 -38.562 -16.016 1 95 46 LEU B CA 1
ATOM 3112 C C . LEU B 1 46 ? -9.016 -38.719 -14.508 1 95 46 LEU B C 1
ATOM 3114 O O . LEU B 1 46 ? -8.344 -37.938 -13.836 1 95 46 LEU B O 1
ATOM 3118 N N . ARG B 1 47 ? -9.625 -39.719 -13.961 1 94.25 47 ARG B N 1
ATOM 3119 C CA . ARG B 1 47 ? -9.508 -40 -12.539 1 94.25 47 ARG B CA 1
ATOM 3120 C C . ARG B 1 47 ? -8.062 -40.281 -12.148 1 94.25 47 ARG B C 1
ATOM 3122 O O . ARG B 1 47 ? -7.613 -39.875 -11.078 1 94.25 47 ARG B O 1
ATOM 3129 N N . ASP B 1 48 ? -7.422 -40.969 -13.016 1 94.06 48 ASP B N 1
ATOM 3130 C CA . ASP B 1 48 ? -6.016 -41.25 -12.773 1 94.06 48 ASP B CA 1
ATOM 3131 C C . ASP B 1 48 ? -5.188 -39.969 -12.711 1 94.06 48 ASP B C 1
ATOM 3133 O O . ASP B 1 48 ? -4.281 -39.844 -11.883 1 94.06 48 ASP B O 1
ATOM 3137 N N . ASP B 1 49 ? -5.484 -39.125 -13.656 1 94.94 49 ASP B N 1
ATOM 3138 C CA . ASP B 1 49 ? -4.789 -37.844 -13.656 1 94.94 49 ASP B CA 1
ATOM 3139 C C . ASP B 1 49 ? -5.074 -37.062 -12.375 1 94.94 49 ASP B C 1
ATOM 3141 O O . ASP B 1 49 ? -4.16 -36.5 -11.758 1 94.94 49 ASP B O 1
ATOM 3145 N N . LEU B 1 50 ? -6.293 -37 -11.938 1 94.94 50 LEU B N 1
ATOM 3146 C CA . LEU B 1 50 ? -6.695 -36.281 -10.727 1 94.94 50 LEU B CA 1
ATOM 3147 C C . LEU B 1 50 ? -6.027 -36.906 -9.492 1 94.94 50 LEU B C 1
ATOM 3149 O O . LEU B 1 50 ? -5.578 -36.156 -8.609 1 94.94 50 LEU B O 1
ATOM 3153 N N . ASN B 1 51 ? -5.961 -38.156 -9.492 1 93.62 51 ASN B N 1
ATOM 3154 C CA . ASN B 1 51 ? -5.293 -38.844 -8.383 1 93.62 51 ASN B CA 1
ATOM 3155 C C . ASN B 1 51 ? -3.797 -38.562 -8.367 1 93.62 51 ASN B C 1
ATOM 3157 O O . ASN B 1 51 ? -3.205 -38.406 -7.297 1 93.62 51 ASN B O 1
ATOM 3161 N N . ALA B 1 52 ? -3.234 -38.531 -9.562 1 93.81 52 ALA B N 1
ATOM 3162 C CA . ALA B 1 52 ? -1.812 -38.219 -9.648 1 93.81 52 ALA B CA 1
ATOM 3163 C C . ALA B 1 52 ? -1.53 -36.812 -9.086 1 93.81 52 ALA B C 1
ATOM 3165 O O . ALA B 1 52 ? -0.553 -36.625 -8.367 1 93.81 52 ALA B O 1
ATOM 3166 N N . LEU B 1 53 ? -2.316 -35.875 -9.492 1 94.19 53 LEU B N 1
ATOM 3167 C CA . LEU B 1 53 ? -2.184 -34.531 -8.969 1 94.19 53 LEU B CA 1
ATOM 3168 C C . LEU B 1 53 ? -2.324 -34.5 -7.453 1 94.19 53 LEU B C 1
ATOM 3170 O O . LEU B 1 53 ? -1.465 -33.969 -6.75 1 94.19 53 LEU B O 1
ATOM 3174 N N . LYS B 1 54 ? -3.322 -35.094 -6.914 1 92 54 LYS B N 1
ATOM 3175 C CA . LYS B 1 54 ? -3.617 -35.125 -5.488 1 92 54 LYS B CA 1
ATOM 3176 C C . LYS B 1 54 ? -2.494 -35.812 -4.715 1 92 54 LYS B C 1
ATOM 3178 O O . LYS B 1 54 ? -2.021 -35.281 -3.701 1 92 54 LYS B O 1
ATOM 3183 N N . ASP B 1 55 ? -2.041 -36.906 -5.238 1 91.56 55 ASP B N 1
ATOM 3184 C CA . ASP B 1 55 ? -1.081 -37.75 -4.531 1 91.56 55 ASP B CA 1
ATOM 3185 C C . ASP B 1 55 ? 0.322 -37.156 -4.586 1 91.56 55 ASP B C 1
ATOM 3187 O O . ASP B 1 55 ? 1.194 -37.531 -3.801 1 91.56 55 ASP B O 1
ATOM 3191 N N . SER B 1 56 ? 0.585 -36.312 -5.629 1 90.38 56 SER B N 1
ATOM 3192 C CA . SER B 1 56 ? 1.893 -35.688 -5.738 1 90.38 56 SER B CA 1
ATOM 3193 C C . SER B 1 56 ? 2.201 -34.844 -4.5 1 90.38 56 SER B C 1
ATOM 3195 O O . SER B 1 56 ? 3.367 -34.594 -4.188 1 90.38 56 SER B O 1
ATOM 3197 N N . GLY B 1 57 ? 1.111 -34.281 -3.844 1 89.44 57 GLY B N 1
ATOM 3198 C CA . GLY B 1 57 ? 1.297 -33.375 -2.721 1 89.44 57 GLY B CA 1
ATOM 3199 C C . GLY B 1 57 ? 1.639 -31.953 -3.146 1 89.44 57 GLY B C 1
ATOM 3200 O O . GLY B 1 57 ? 1.773 -31.062 -2.307 1 89.44 57 GLY B O 1
ATOM 3201 N N . LEU B 1 58 ? 1.818 -31.703 -4.473 1 90.44 58 LEU B N 1
ATOM 3202 C CA . LEU B 1 58 ? 2.219 -30.406 -5 1 90.44 58 LEU B CA 1
ATOM 3203 C C . LEU B 1 58 ? 1 -29.609 -5.438 1 90.44 58 LEU B C 1
ATOM 3205 O O . LEU B 1 58 ? 1.089 -28.391 -5.621 1 90.44 58 LEU B O 1
ATOM 3209 N N . PHE B 1 59 ? -0.061 -30.297 -5.586 1 91.31 59 PHE B N 1
ATOM 3210 C CA . PHE B 1 59 ? -1.308 -29.703 -6.062 1 91.31 59 PHE B CA 1
ATOM 3211 C C . PHE B 1 59 ? -2.496 -30.25 -5.281 1 91.31 59 PHE B C 1
ATOM 3213 O O . PHE B 1 59 ? -3.119 -31.234 -5.699 1 91.31 59 PHE B O 1
ATOM 3220 N N . PRO B 1 60 ? -2.859 -29.625 -4.238 1 90.06 60 PRO B N 1
ATOM 3221 C CA . PRO B 1 60 ? -3.934 -30.156 -3.393 1 90.06 60 PRO B CA 1
ATOM 3222 C C . PRO B 1 60 ? -5.297 -30.125 -4.082 1 90.06 60 PRO B C 1
ATOM 3224 O O . PRO B 1 60 ? -5.695 -29.078 -4.617 1 90.06 60 PRO B O 1
ATOM 3227 N N . ILE B 1 61 ? -5.945 -31.219 -4.109 1 92.19 61 ILE B N 1
ATOM 3228 C CA . ILE B 1 61 ? -7.281 -31.359 -4.68 1 92.19 61 ILE B CA 1
ATOM 3229 C C . ILE B 1 61 ? -8.25 -31.875 -3.615 1 92.19 61 ILE B C 1
ATOM 3231 O O . ILE B 1 61 ? -7.93 -32.812 -2.873 1 92.19 61 ILE B O 1
ATOM 3235 N N . SER B 1 62 ? -9.375 -31.234 -3.463 1 90.94 62 SER B N 1
ATOM 3236 C CA . SER B 1 62 ? -10.461 -31.703 -2.615 1 90.94 62 SER B CA 1
ATOM 3237 C C . SER B 1 62 ? -11.5 -32.469 -3.428 1 90.94 62 SER B C 1
ATOM 3239 O O . SER B 1 62 ? -11.914 -32.031 -4.496 1 90.94 62 SER B O 1
ATOM 3241 N N . VAL B 1 63 ? -11.781 -33.625 -2.939 1 90.88 63 VAL B N 1
ATOM 3242 C CA . VAL B 1 63 ? -12.812 -34.438 -3.553 1 90.88 63 VAL B CA 1
ATOM 3243 C C . VAL B 1 63 ? -14.039 -34.469 -2.646 1 90.88 63 VAL B C 1
ATOM 3245 O O . VAL B 1 63 ? -13.938 -34.844 -1.472 1 90.88 63 VAL B O 1
ATOM 3248 N N . ASN B 1 64 ? -15.078 -33.969 -3.201 1 87.94 64 ASN B N 1
ATOM 3249 C CA . ASN B 1 64 ? -16.312 -33.938 -2.424 1 87.94 64 ASN B CA 1
ATOM 3250 C C . ASN B 1 64 ? -17.375 -34.844 -3.033 1 87.94 64 ASN B C 1
ATOM 3252 O O . ASN B 1 64 ? -17.5 -34.906 -4.258 1 87.94 64 ASN B O 1
ATOM 3256 N N . GLN B 1 65 ? -17.906 -35.625 -2.109 1 84.38 65 GLN B N 1
ATOM 3257 C CA . GLN B 1 65 ? -19.047 -36.438 -2.49 1 84.38 65 GLN B CA 1
ATOM 3258 C C . GLN B 1 65 ? -20.203 -36.281 -1.494 1 84.38 65 GLN B C 1
ATOM 3260 O O . GLN B 1 65 ? -20.094 -36.719 -0.345 1 84.38 65 GLN B O 1
ATOM 3265 N N . GLU B 1 66 ? -21.359 -35.5 -1.864 1 73.06 66 GLU B N 1
ATOM 3266 C 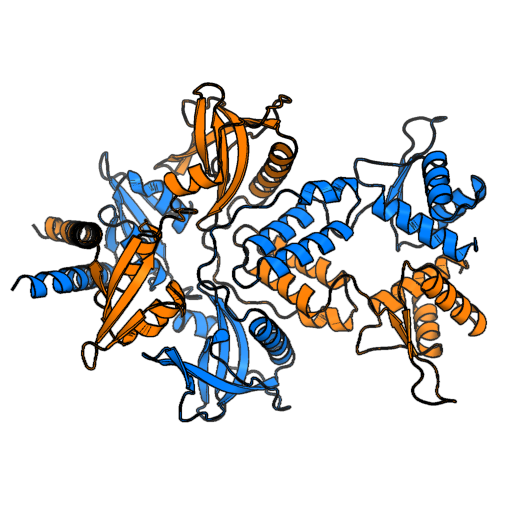CA . GLU B 1 66 ? -22.469 -35.188 -0.961 1 73.06 66 GLU B CA 1
ATOM 3267 C C . GLU B 1 66 ? -23.094 -36.469 -0.392 1 73.06 66 GLU B C 1
ATOM 3269 O O . GLU B 1 66 ? -23.359 -36.531 0.809 1 73.06 66 GLU B O 1
ATOM 3274 N N . LYS B 1 67 ? -23.562 -37.469 -1.341 1 71.56 67 LYS B N 1
ATOM 3275 C CA . LYS B 1 67 ? -24.172 -38.719 -0.922 1 71.56 67 LYS B CA 1
ATOM 3276 C C . LYS B 1 67 ? -23.672 -39.875 -1.786 1 71.56 67 LYS B C 1
ATOM 3278 O O . LYS B 1 67 ? -23.172 -39.656 -2.896 1 71.56 67 LYS B O 1
ATOM 3283 N N . ASN B 1 68 ? -23.656 -40.969 -1.129 1 77 68 ASN B N 1
ATOM 3284 C CA . ASN B 1 68 ? -23.312 -42.156 -1.912 1 77 68 ASN B CA 1
ATOM 3285 C C . ASN B 1 68 ? -24.156 -42.25 -3.186 1 77 68 ASN B C 1
ATOM 3287 O O . ASN B 1 68 ? -25.375 -42.062 -3.146 1 77 68 ASN B O 1
ATOM 3291 N N . GLY B 1 69 ? -23.547 -42.438 -4.355 1 77.81 69 GLY B N 1
ATOM 3292 C CA . GLY B 1 69 ? -24.25 -42.5 -5.629 1 77.81 69 GLY B CA 1
ATOM 3293 C C . GLY B 1 69 ? -24.203 -41.188 -6.398 1 77.81 69 GLY B C 1
ATOM 3294 O O . GLY B 1 69 ? -24.484 -41.156 -7.598 1 77.81 69 GLY B O 1
ATOM 3295 N N . VAL B 1 70 ? -24.031 -40.156 -5.609 1 77.94 70 VAL B N 1
ATOM 3296 C CA . VAL B 1 70 ? -23.969 -38.875 -6.285 1 77.94 70 VAL B CA 1
ATOM 3297 C C . VAL B 1 70 ? -22.562 -38.656 -6.844 1 77.94 70 VAL B C 1
ATOM 3299 O O . VAL B 1 70 ? -21.578 -39.156 -6.293 1 77.94 70 VAL B O 1
ATOM 3302 N N . GLU B 1 71 ? -22.5 -38.031 -7.934 1 86.62 71 GLU B N 1
ATOM 3303 C CA . GLU B 1 71 ? -21.234 -37.781 -8.641 1 86.62 71 GLU B CA 1
ATOM 3304 C C . GLU B 1 71 ? -20.266 -36.969 -7.773 1 86.62 71 GLU B C 1
ATOM 3306 O O . GLU B 1 71 ? -20.688 -36.062 -7.047 1 86.62 71 GLU B O 1
ATOM 3311 N N . LYS B 1 72 ? -19.031 -37.438 -7.77 1 91.81 72 LYS B N 1
ATOM 3312 C CA . LYS B 1 72 ? -17.969 -36.75 -7.055 1 91.81 72 LYS B CA 1
ATOM 3313 C C . LYS B 1 72 ? -17.641 -35.406 -7.738 1 91.81 72 LYS B C 1
ATOM 3315 O O . LYS B 1 72 ? -17.75 -35.312 -8.961 1 91.81 72 LYS B O 1
ATOM 3320 N N . THR B 1 73 ? -17.344 -34.469 -6.957 1 93.25 73 THR B N 1
ATOM 3321 C CA . THR B 1 73 ? -16.875 -33.188 -7.477 1 93.25 73 THR B CA 1
ATOM 3322 C C . THR B 1 73 ? -15.453 -32.875 -7.012 1 93.25 73 THR B C 1
ATOM 3324 O O . THR B 1 73 ? -15.008 -33.406 -5.992 1 93.25 73 THR B O 1
ATOM 3327 N N . TYR B 1 74 ? -14.75 -32.156 -7.871 1 94.06 74 TYR B N 1
ATOM 3328 C CA . TYR B 1 74 ? -13.336 -31.891 -7.648 1 94.06 74 TYR B CA 1
ATOM 3329 C C . TYR B 1 74 ? -13.062 -30.391 -7.629 1 94.06 74 TYR B C 1
ATOM 3331 O O . TYR B 1 74 ? -13.641 -29.641 -8.414 1 94.06 74 TYR B O 1
ATOM 3339 N N . GLN B 1 75 ? -12.219 -29.938 -6.738 1 92.38 75 GLN B N 1
ATOM 3340 C CA . GLN B 1 75 ? -11.75 -28.547 -6.723 1 92.38 75 GLN B CA 1
ATOM 3341 C C . GLN B 1 75 ? -10.312 -28.453 -6.238 1 92.38 75 GLN B C 1
ATOM 3343 O O . GLN B 1 75 ? -9.859 -29.297 -5.449 1 92.38 75 GLN B O 1
ATOM 3348 N N . HIS B 1 76 ? -9.578 -27.484 -6.914 1 90.81 76 HIS B N 1
ATOM 3349 C CA . HIS B 1 76 ? -8.266 -27.156 -6.367 1 90.81 76 HIS B CA 1
ATOM 3350 C C . HIS B 1 76 ? -8.391 -26.328 -5.094 1 90.81 76 HIS B C 1
ATOM 3352 O O . HIS B 1 76 ? -8.859 -25.188 -5.133 1 90.81 76 HIS B O 1
ATOM 3358 N N . ARG B 1 77 ? -8.258 -26.703 -3.938 1 72.5 77 ARG B N 1
ATOM 3359 C CA . ARG B 1 77 ? -8.594 -26.156 -2.629 1 72.5 77 ARG B CA 1
ATOM 3360 C C . ARG B 1 77 ? -7.562 -25.109 -2.199 1 72.5 77 ARG B C 1
ATOM 3362 O O . ARG B 1 77 ? -7.922 -24.047 -1.695 1 72.5 77 ARG B O 1
ATOM 3369 N N . THR B 1 78 ? -6.297 -25.469 -2.131 1 69 78 THR B N 1
ATOM 3370 C CA . THR B 1 78 ? -5.305 -24.688 -1.401 1 69 78 THR B CA 1
ATOM 3371 C C . THR B 1 78 ? -4.5 -23.812 -2.355 1 69 78 THR B C 1
ATOM 3373 O O . THR B 1 78 ? -3.436 -24.203 -2.83 1 69 78 THR B O 1
ATOM 3376 N N . LYS B 1 79 ? -5.266 -22.703 -2.598 1 83.06 79 LYS B N 1
ATOM 3377 C CA . LYS B 1 79 ? -4.469 -21.734 -3.344 1 83.06 79 LYS B CA 1
ATOM 3378 C C . LYS B 1 79 ? -3.549 -20.953 -2.414 1 83.06 79 LYS B C 1
ATOM 3380 O O . LYS B 1 79 ? -3.779 -20.891 -1.204 1 83.06 79 LYS B O 1
ATOM 3385 N N . LEU B 1 80 ? -2.494 -20.562 -3.027 1 87.94 80 LEU B N 1
ATOM 3386 C CA . LEU B 1 80 ? -1.483 -19.844 -2.258 1 87.94 80 LEU B CA 1
ATOM 3387 C C . LEU B 1 80 ? -2.094 -18.641 -1.553 1 87.94 80 LEU B C 1
ATOM 3389 O O . LEU B 1 80 ? -1.785 -18.375 -0.389 1 87.94 80 LEU B O 1
ATOM 3393 N N . PHE B 1 81 ? -3.09 -17.953 -2.234 1 91.44 81 PHE B N 1
ATOM 3394 C CA . PHE B 1 81 ? -3.781 -16.797 -1.687 1 91.44 81 PHE B CA 1
ATOM 3395 C C . PHE B 1 81 ? -5.289 -17.016 -1.683 1 91.44 81 PHE B C 1
ATOM 3397 O O . PHE B 1 81 ? -5.844 -17.562 -2.639 1 91.44 81 PHE B O 1
ATOM 3404 N N . THR B 1 82 ? -5.969 -16.625 -0.571 1 87.5 82 THR B N 1
ATOM 3405 C CA . THR B 1 82 ? -7.422 -16.516 -0.586 1 87.5 82 THR B CA 1
ATOM 3406 C C . THR B 1 82 ? -7.863 -15.273 -1.362 1 87.5 82 THR B C 1
ATOM 3408 O O . THR B 1 82 ? -7.047 -14.391 -1.652 1 87.5 82 THR B O 1
ATOM 3411 N N . ILE B 1 83 ? -9.117 -15.242 -1.723 1 84.5 83 ILE B N 1
ATOM 3412 C CA . ILE B 1 83 ? -9.617 -14.086 -2.463 1 84.5 83 ILE B CA 1
ATOM 3413 C C . ILE B 1 83 ? -9.523 -12.836 -1.598 1 84.5 83 ILE B C 1
ATOM 3415 O O . ILE B 1 83 ? -9.258 -11.742 -2.105 1 84.5 83 ILE B O 1
ATOM 3419 N N . GLN B 1 84 ? -9.664 -12.945 -0.293 1 83.88 84 GLN B N 1
ATOM 3420 C CA . GLN B 1 84 ? -9.531 -11.82 0.621 1 83.88 84 GLN B CA 1
ATOM 3421 C C . GLN B 1 84 ? -8.102 -11.281 0.626 1 83.88 84 GLN B C 1
ATOM 3423 O O . GLN B 1 84 ? -7.887 -10.07 0.639 1 83.88 84 GLN B O 1
ATOM 3428 N N . GLU B 1 85 ? -7.164 -12.234 0.6 1 88.19 85 GLU B N 1
ATOM 3429 C CA . GLU B 1 85 ? -5.758 -11.852 0.562 1 88.19 85 GLU B CA 1
ATOM 3430 C C . GLU B 1 85 ? -5.414 -11.148 -0.749 1 88.19 85 GLU B C 1
ATOM 3432 O O . GLU B 1 85 ? -4.68 -10.156 -0.754 1 88.19 85 GLU B O 1
ATOM 3437 N N . LEU B 1 86 ? -5.934 -11.688 -1.838 1 89.88 86 LEU B N 1
ATOM 3438 C CA . LEU B 1 86 ? -5.707 -11.047 -3.131 1 89.88 86 LEU B CA 1
ATOM 3439 C C . LEU B 1 86 ? -6.332 -9.656 -3.168 1 89.88 86 LEU B C 1
ATOM 3441 O O . LEU B 1 86 ? -5.77 -8.734 -3.764 1 89.88 86 LEU B O 1
ATOM 3445 N N . ARG B 1 87 ? -7.469 -9.484 -2.537 1 86.12 87 ARG B N 1
ATOM 3446 C CA . ARG B 1 87 ? -8.117 -8.18 -2.408 1 86.12 87 ARG B CA 1
ATOM 3447 C C . ARG B 1 87 ? -7.25 -7.215 -1.603 1 86.12 87 ARG B C 1
ATOM 3449 O O . ARG B 1 87 ? -7.086 -6.055 -1.983 1 86.12 87 ARG B O 1
ATOM 3456 N N . LEU B 1 88 ? -6.66 -7.664 -0.549 1 87.75 88 LEU B N 1
ATOM 3457 C CA . LEU B 1 88 ? -5.77 -6.848 0.267 1 87.75 88 LEU B CA 1
ATOM 3458 C C . LEU B 1 88 ? -4.551 -6.406 -0.536 1 87.75 88 LEU B C 1
ATOM 3460 O O . LEU B 1 88 ? -4.137 -5.246 -0.456 1 87.75 88 LEU B O 1
ATOM 3464 N N . LEU B 1 89 ? -4.023 -7.344 -1.328 1 92.19 89 LEU B N 1
ATOM 3465 C CA . LEU B 1 89 ? -2.895 -7.027 -2.195 1 92.19 89 LEU B CA 1
ATOM 3466 C C . LEU B 1 89 ? -3.271 -5.953 -3.207 1 92.19 89 LEU B C 1
ATOM 3468 O O . LEU B 1 89 ? -2.521 -4.992 -3.406 1 92.19 89 LEU B O 1
ATOM 3472 N N . ALA B 1 90 ? -4.453 -6.105 -3.809 1 89.44 90 ALA B N 1
ATOM 3473 C CA . ALA B 1 90 ? -4.93 -5.141 -4.797 1 89.44 90 ALA B CA 1
ATOM 3474 C C . ALA B 1 90 ? -5.117 -3.762 -4.168 1 89.44 90 ALA B C 1
ATOM 3476 O O . ALA B 1 90 ? -4.707 -2.748 -4.742 1 89.44 90 ALA B O 1
ATOM 3477 N N . ASP B 1 91 ? -5.664 -3.699 -2.986 1 87.25 91 ASP B N 1
ATOM 3478 C CA . ASP B 1 91 ? -5.863 -2.432 -2.293 1 87.25 91 ASP B CA 1
ATOM 3479 C C . ASP B 1 91 ? -4.531 -1.797 -1.908 1 87.25 91 ASP B C 1
ATOM 3481 O O . ASP B 1 91 ? -4.359 -0.581 -2.02 1 87.25 91 ASP B O 1
ATOM 3485 N N . ALA B 1 92 ? -3.631 -2.637 -1.4 1 89.88 92 ALA B N 1
ATOM 3486 C CA . ALA B 1 92 ? -2.303 -2.141 -1.048 1 89.88 92 ALA B CA 1
ATOM 3487 C C . ALA B 1 92 ? -1.614 -1.511 -2.256 1 89.88 92 ALA B C 1
ATOM 3489 O O . ALA B 1 92 ? -1.03 -0.429 -2.15 1 89.88 92 ALA B O 1
ATOM 3490 N N . LEU B 1 93 ? -1.696 -2.141 -3.385 1 90.06 93 LEU B N 1
ATOM 3491 C CA . LEU B 1 93 ? -1.122 -1.622 -4.621 1 90.06 93 LEU B CA 1
ATOM 3492 C C . LEU B 1 93 ? -1.772 -0.299 -5.008 1 90.06 93 LEU B C 1
ATOM 3494 O O . LEU B 1 93 ? -1.082 0.649 -5.391 1 90.06 93 LEU B O 1
ATOM 3498 N N . THR B 1 94 ? -3.057 -0.258 -4.898 1 84.81 94 THR B N 1
ATOM 3499 C CA . THR B 1 94 ? -3.83 0.898 -5.336 1 84.81 94 THR B CA 1
ATOM 3500 C C . THR B 1 94 ? -3.529 2.113 -4.465 1 84.81 94 THR B C 1
ATOM 3502 O O . THR B 1 94 ? -3.484 3.242 -4.957 1 84.81 94 THR B O 1
ATOM 3505 N N . THR B 1 95 ? -3.252 1.855 -3.227 1 85.69 95 THR B N 1
ATOM 3506 C CA . THR B 1 95 ? -3.07 2.973 -2.305 1 85.69 95 THR B CA 1
ATOM 3507 C C . THR B 1 95 ? -1.599 3.357 -2.203 1 85.69 95 THR B C 1
ATOM 3509 O O . THR B 1 95 ? -1.266 4.434 -1.7 1 85.69 95 THR B O 1
ATOM 3512 N N . ALA B 1 96 ? -0.718 2.436 -2.66 1 84.06 96 ALA B N 1
ATOM 3513 C CA . ALA B 1 96 ? 0.714 2.717 -2.613 1 84.06 96 ALA B CA 1
ATOM 3514 C C . ALA B 1 96 ? 1.068 3.914 -3.49 1 84.06 96 ALA B C 1
ATOM 3516 O O . ALA B 1 96 ? 0.846 3.889 -4.703 1 84.06 96 ALA B O 1
ATOM 3517 N N . SER B 1 97 ? 1.674 4.934 -2.967 1 78.06 97 SER B N 1
ATOM 3518 C CA . SER B 1 97 ? 1.957 6.176 -3.676 1 78.06 97 SER B CA 1
ATOM 3519 C C . SER B 1 97 ? 3.162 6.023 -4.598 1 78.06 97 SER B C 1
ATOM 3521 O O . SER B 1 97 ? 3.371 6.848 -5.496 1 78.06 97 SER B O 1
ATOM 3523 N N . PHE B 1 98 ? 3.932 5.039 -4.43 1 77.44 98 PHE B N 1
ATOM 3524 C CA . PHE B 1 98 ? 5.164 4.883 -5.188 1 77.44 98 PHE B CA 1
ATOM 3525 C C . PHE B 1 98 ? 4.945 3.988 -6.402 1 77.44 98 PHE B C 1
ATOM 3527 O O . PHE B 1 98 ? 5.891 3.666 -7.121 1 77.44 98 PHE B O 1
ATOM 3534 N N . ILE B 1 99 ? 3.771 3.566 -6.621 1 83.06 99 ILE B N 1
ATOM 3535 C CA . ILE B 1 99 ? 3.441 2.75 -7.785 1 83.06 99 ILE B CA 1
ATOM 3536 C C . ILE B 1 99 ? 2.494 3.518 -8.703 1 83.06 99 ILE B C 1
ATOM 3538 O O . ILE B 1 99 ? 1.509 4.102 -8.242 1 83.06 99 ILE B O 1
ATOM 3542 N N . SER B 1 100 ? 2.797 3.604 -9.977 1 82.88 100 SER B N 1
ATOM 3543 C CA . SER B 1 100 ? 1.94 4.297 -10.93 1 82.88 100 SER B CA 1
ATOM 3544 C C . SER B 1 100 ? 0.623 3.557 -11.133 1 82.88 100 SER B C 1
ATOM 3546 O O . SER B 1 100 ? 0.524 2.363 -10.836 1 82.88 100 SER B O 1
ATOM 3548 N N . LYS B 1 101 ? -0.314 4.324 -11.688 1 82.56 101 LYS B N 1
ATOM 3549 C CA . LYS B 1 101 ? -1.613 3.725 -11.977 1 82.56 101 LYS B CA 1
ATOM 3550 C C . LYS B 1 101 ? -1.479 2.596 -13 1 82.56 101 LYS B C 1
ATOM 3552 O O . LYS B 1 101 ? -2.115 1.55 -12.859 1 82.56 101 LYS B O 1
ATOM 3557 N N . GLU B 1 102 ? -0.685 2.832 -13.945 1 84.94 102 GLU B N 1
ATOM 3558 C CA . GLU B 1 102 ? -0.482 1.832 -14.992 1 84.94 102 GLU B CA 1
ATOM 3559 C C . GLU B 1 102 ? 0.13 0.556 -14.422 1 84.94 102 GLU B C 1
ATOM 3561 O O . GLU B 1 102 ? -0.345 -0.546 -14.711 1 84.94 102 GLU B O 1
ATOM 3566 N N . GLU B 1 103 ? 1.158 0.753 -13.633 1 86.06 103 GLU B N 1
ATOM 3567 C CA . GLU B 1 103 ? 1.805 -0.399 -13.016 1 86.06 103 GLU B CA 1
ATOM 3568 C C . GLU B 1 103 ? 0.846 -1.134 -12.086 1 86.06 103 GLU B C 1
ATOM 3570 O O . GLU B 1 103 ? 0.849 -2.365 -12.023 1 86.06 103 GLU B O 1
ATOM 3575 N N . THR B 1 104 ? 0.049 -0.388 -11.391 1 88.5 104 THR B N 1
ATOM 3576 C CA . THR B 1 104 ? -0.947 -0.961 -10.492 1 88.5 104 THR B CA 1
ATOM 3577 C C . THR B 1 104 ? -1.916 -1.856 -11.258 1 88.5 104 THR B C 1
ATOM 3579 O O . THR B 1 104 ? -2.166 -2.996 -10.859 1 88.5 104 THR B O 1
ATOM 3582 N N . GLU B 1 105 ? -2.416 -1.346 -12.352 1 88.88 105 GLU B N 1
ATOM 3583 C CA . GLU B 1 105 ? -3.354 -2.111 -13.172 1 88.88 105 GLU B CA 1
ATOM 3584 C C . GLU B 1 105 ? -2.709 -3.393 -13.695 1 88.88 105 GLU B C 1
ATOM 3586 O O . GLU B 1 105 ? -3.326 -4.461 -13.672 1 88.88 105 GLU B O 1
ATOM 3591 N N . GLN B 1 106 ? -1.507 -3.258 -14.125 1 92.38 106 GLN B N 1
ATOM 3592 C CA . GLN B 1 106 ? -0.792 -4.426 -14.625 1 92.38 106 GLN B CA 1
ATOM 3593 C C . GLN B 1 106 ? -0.6 -5.473 -13.531 1 92.38 106 GLN B C 1
ATOM 3595 O O . GLN B 1 106 ? -0.814 -6.664 -13.766 1 92.38 106 GLN B O 1
ATOM 3600 N N . MET B 1 107 ? -0.248 -5.012 -12.406 1 93 107 MET B N 1
ATOM 3601 C CA . MET B 1 107 ? 0.006 -5.922 -11.297 1 93 107 MET B CA 1
ATOM 3602 C C . MET B 1 107 ? -1.283 -6.594 -10.836 1 93 107 MET B C 1
ATOM 3604 O O . MET B 1 107 ? -1.286 -7.781 -10.508 1 93 107 MET B O 1
ATOM 3608 N N . ILE B 1 108 ? -2.367 -5.855 -10.781 1 91.69 108 ILE B N 1
ATOM 3609 C CA . ILE B 1 108 ? -3.646 -6.422 -10.375 1 91.69 108 ILE B CA 1
ATOM 3610 C C . ILE B 1 108 ? -4.086 -7.484 -11.383 1 91.69 108 ILE B C 1
ATOM 3612 O O . ILE B 1 108 ? -4.609 -8.531 -10.992 1 91.69 108 ILE B O 1
ATOM 3616 N N . ASN B 1 109 ? -3.889 -7.199 -12.617 1 92.56 109 ASN B N 1
ATOM 3617 C CA . ASN B 1 109 ? -4.211 -8.195 -13.633 1 92.56 109 ASN B CA 1
ATOM 3618 C C . ASN B 1 109 ? -3.404 -9.477 -13.445 1 92.56 109 ASN B C 1
ATOM 3620 O O . ASN B 1 109 ? -3.91 -10.57 -13.68 1 92.56 109 ASN B O 1
ATOM 3624 N N . LYS B 1 110 ? -2.186 -9.336 -13.016 1 93.94 110 LYS B N 1
ATOM 3625 C CA . LYS B 1 110 ? -1.367 -10.508 -12.719 1 93.94 110 LYS B CA 1
ATOM 3626 C C . LYS B 1 110 ? -1.887 -11.242 -11.484 1 93.94 110 LYS B C 1
ATOM 3628 O O . LYS B 1 110 ? -1.9 -12.477 -11.453 1 93.94 110 LYS B O 1
ATOM 3633 N N . LEU B 1 111 ? -2.318 -10.5 -10.484 1 93.31 111 LEU B N 1
ATOM 3634 C CA . LEU B 1 111 ? -2.883 -11.102 -9.289 1 93.31 111 LEU B CA 1
ATOM 3635 C C . LEU B 1 111 ? -4.113 -11.945 -9.625 1 93.31 111 LEU B C 1
ATOM 3637 O O . LEU B 1 111 ? -4.336 -12.992 -9.023 1 93.31 111 LEU B O 1
ATOM 3641 N N . LYS B 1 112 ? -4.918 -11.438 -10.562 1 90.06 112 LYS B N 1
ATOM 3642 C CA . LYS B 1 112 ? -6.125 -12.141 -10.984 1 90.06 112 LYS B CA 1
ATOM 3643 C C . LYS B 1 112 ? -5.801 -13.539 -11.492 1 90.06 112 LYS B C 1
ATOM 3645 O O . LYS B 1 112 ? -6.629 -14.445 -11.391 1 90.06 112 LYS B O 1
ATOM 3650 N N . LYS B 1 113 ? -4.578 -13.75 -11.906 1 90.81 113 LYS B N 1
ATOM 3651 C CA . LYS B 1 113 ? -4.172 -15.039 -12.469 1 90.81 113 LYS B CA 1
ATOM 3652 C C . LYS B 1 113 ? -3.809 -16.031 -11.367 1 90.81 113 LYS B C 1
ATOM 3654 O O . LYS B 1 113 ? -3.582 -17.203 -11.633 1 90.81 113 LYS B O 1
ATOM 3659 N N . LEU B 1 114 ? -3.805 -15.578 -10.148 1 90.06 114 LEU B N 1
ATOM 3660 C CA . LEU B 1 114 ? -3.434 -16.438 -9.039 1 90.06 114 LEU B CA 1
ATOM 3661 C C . LEU B 1 114 ? -4.664 -17.125 -8.445 1 90.06 114 LEU B C 1
ATOM 3663 O O . LEU B 1 114 ? -4.562 -17.828 -7.441 1 90.06 114 LEU B O 1
ATOM 3667 N N . THR B 1 115 ? -5.863 -16.891 -9.023 1 86.94 115 THR B N 1
ATOM 3668 C CA . THR B 1 115 ? -7.105 -17.5 -8.562 1 86.94 115 THR B CA 1
ATOM 3669 C C . THR B 1 115 ? -7.977 -17.906 -9.742 1 86.94 115 THR B C 1
ATOM 3671 O O . THR B 1 115 ? -7.535 -17.875 -10.898 1 86.94 115 THR B O 1
ATOM 3674 N N . SER B 1 116 ? -9.133 -18.469 -9.43 1 86.25 116 SER B N 1
ATOM 3675 C CA . SER B 1 116 ? -10.055 -18.906 -10.484 1 86.25 116 SER B CA 1
ATOM 3676 C C . SER B 1 116 ? -10.625 -17.719 -11.242 1 86.25 116 SER B C 1
ATOM 3678 O O . SER B 1 116 ? -10.617 -16.594 -10.742 1 86.25 116 SER B O 1
ATOM 3680 N N . HIS B 1 117 ? -11.102 -18 -12.438 1 83.75 117 HIS B N 1
ATOM 3681 C CA . HIS B 1 117 ? -11.719 -16.953 -13.242 1 83.75 117 HIS B CA 1
ATOM 3682 C C . HIS B 1 117 ? -12.875 -16.297 -12.5 1 83.75 117 HIS B C 1
ATOM 3684 O O . HIS B 1 117 ? -13.016 -15.062 -12.523 1 83.75 117 HIS B O 1
ATOM 3690 N N . ARG B 1 118 ? -13.57 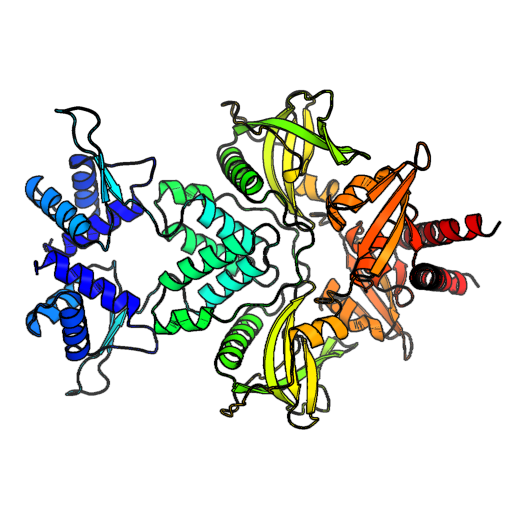-17.078 -11.828 1 79.69 118 ARG B N 1
ATOM 3691 C CA . ARG B 1 118 ? -14.727 -16.578 -11.094 1 79.69 118 ARG B CA 1
ATOM 3692 C C . ARG B 1 118 ? -14.305 -15.609 -9.992 1 79.69 118 ARG B C 1
ATOM 3694 O O . ARG B 1 118 ? -14.828 -14.5 -9.898 1 79.69 118 ARG B O 1
ATOM 3701 N N . LEU B 1 119 ? -13.375 -16.047 -9.234 1 79.06 119 LEU B N 1
ATOM 3702 C CA . LEU B 1 119 ? -12.938 -15.219 -8.109 1 79.06 119 LEU B CA 1
ATOM 3703 C C . LEU B 1 119 ? -12.148 -14.016 -8.594 1 79.06 119 LEU B C 1
ATOM 3705 O O . LEU B 1 119 ? -12.18 -12.953 -7.965 1 79.06 119 LEU B O 1
ATOM 3709 N N . ALA B 1 120 ? -11.453 -14.133 -9.727 1 82.62 120 ALA B N 1
ATOM 3710 C CA . ALA B 1 120 ? -10.68 -13.031 -10.297 1 82.62 120 ALA B CA 1
ATOM 3711 C C . ALA B 1 120 ? -11.57 -11.828 -10.594 1 82.62 120 ALA B C 1
ATOM 3713 O O . ALA B 1 120 ? -11.141 -10.688 -10.445 1 82.62 120 ALA B O 1
ATOM 3714 N N . ASP B 1 121 ? -12.758 -12.117 -10.898 1 79.19 121 ASP B N 1
ATOM 3715 C CA . ASP B 1 121 ? -13.719 -11.07 -11.203 1 79.19 121 ASP B CA 1
ATOM 3716 C C . ASP B 1 121 ? -13.984 -10.188 -9.984 1 79.19 121 ASP B C 1
ATOM 3718 O O . ASP B 1 121 ? -14.297 -9 -10.125 1 79.19 121 ASP B O 1
ATOM 3722 N N . HIS B 1 122 ? -13.844 -10.719 -8.867 1 77 122 HIS B N 1
ATOM 3723 C CA . HIS B 1 122 ? -14.062 -9.977 -7.637 1 77 122 HIS B CA 1
ATOM 3724 C C . HIS B 1 122 ? -13.008 -8.891 -7.449 1 77 122 HIS B C 1
ATOM 3726 O O . HIS B 1 122 ? -13.172 -7.988 -6.625 1 77 122 HIS B O 1
ATOM 3732 N N . LEU B 1 123 ? -11.898 -8.977 -8.227 1 78.56 123 LEU B N 1
ATOM 3733 C CA . LEU B 1 123 ? -10.812 -8.016 -8.094 1 78.56 123 LEU B CA 1
ATOM 3734 C C . LEU B 1 123 ? -10.977 -6.859 -9.078 1 78.56 123 LEU B C 1
ATOM 3736 O O . LEU B 1 123 ? -10.164 -5.934 -9.094 1 78.56 123 LEU B O 1
ATOM 3740 N N . ASP B 1 124 ? -12.086 -6.887 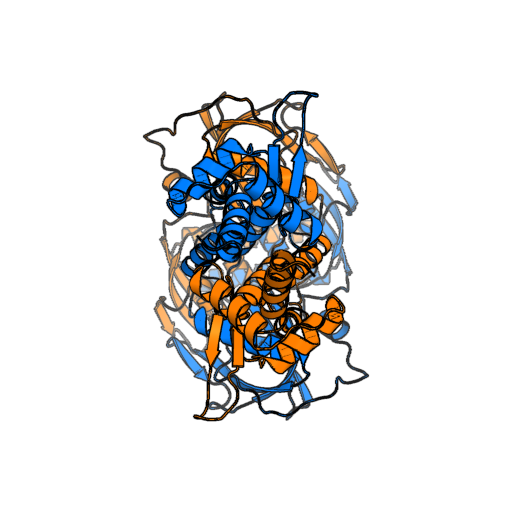-9.805 1 76.75 124 ASP B N 1
ATOM 3741 C CA . ASP B 1 124 ? -12.281 -5.867 -10.828 1 76.75 124 ASP B CA 1
ATOM 3742 C C . ASP B 1 124 ? -12.633 -4.52 -10.195 1 76.75 124 ASP B C 1
ATOM 3744 O O . ASP B 1 124 ? -12.266 -3.469 -10.727 1 76.75 124 ASP B O 1
ATOM 3748 N N . ASN B 1 125 ? -13.359 -4.613 -9.047 1 75.75 125 ASN B N 1
ATOM 3749 C CA . ASN B 1 125 ? -13.641 -3.352 -8.367 1 75.75 125 ASN B CA 1
ATOM 3750 C C . ASN B 1 125 ? -12.375 -2.742 -7.773 1 75.75 125 ASN B C 1
ATOM 3752 O O . ASN B 1 125 ? -11.602 -3.432 -7.105 1 75.75 125 ASN B O 1
ATOM 3756 N N . ARG B 1 126 ? -12.25 -1.467 -8.117 1 75.75 126 ARG B N 1
ATOM 3757 C CA . ARG B 1 126 ? -11.031 -0.814 -7.66 1 75.75 126 ARG B CA 1
ATOM 3758 C C . ARG B 1 126 ? -11.328 0.223 -6.582 1 75.75 126 ARG B C 1
ATOM 3760 O O . ARG B 1 126 ? -12.375 0.882 -6.625 1 75.75 126 ARG B O 1
ATOM 3767 N N . LEU B 1 127 ? -10.477 0.159 -5.594 1 75.62 127 LEU B N 1
ATOM 3768 C CA . LEU B 1 127 ? -10.477 1.223 -4.598 1 75.62 127 LEU B CA 1
ATOM 3769 C C . LEU B 1 127 ? -10.133 2.566 -5.23 1 75.62 127 LEU B C 1
ATOM 3771 O O . LEU B 1 127 ? -9.18 2.668 -6.004 1 75.62 127 LEU B O 1
ATOM 3775 N N . LEU B 1 128 ? -11.016 3.584 -5.066 1 75.56 128 LEU B N 1
ATOM 3776 C CA . LEU B 1 128 ? -10.727 4.926 -5.562 1 75.56 128 LEU B CA 1
ATOM 3777 C C . LEU B 1 128 ? -9.758 5.652 -4.625 1 75.56 128 LEU B C 1
ATOM 3779 O O . LEU B 1 128 ? -9.914 5.598 -3.404 1 75.56 128 LEU B O 1
ATOM 3783 N N . VAL B 1 129 ? -8.711 6.199 -5.242 1 73.62 129 VAL B N 1
ATOM 3784 C CA . VAL B 1 129 ? -7.719 6.941 -4.473 1 73.62 129 VAL B CA 1
ATOM 3785 C C . VAL B 1 129 ? -7.562 8.344 -5.055 1 73.62 129 VAL B C 1
ATOM 3787 O O . VAL B 1 129 ? -7.652 8.531 -6.27 1 73.62 129 VAL B O 1
ATOM 3790 N N . PRO B 1 130 ? -7.414 9.328 -4.137 1 64.69 130 PRO B N 1
ATOM 3791 C CA . PRO B 1 130 ? -7.141 10.68 -4.645 1 64.69 130 PRO B CA 1
ATOM 3792 C C . PRO B 1 130 ? -5.93 10.727 -5.574 1 64.69 130 PRO B C 1
ATOM 3794 O O . PRO B 1 130 ? -5 9.93 -5.422 1 64.69 130 PRO B O 1
ATOM 3797 N N . PRO B 1 131 ? -6.152 11.422 -6.695 1 58.09 131 PRO B N 1
ATOM 3798 C CA . PRO B 1 131 ? -5.012 11.531 -7.609 1 58.09 131 PRO B CA 1
ATOM 3799 C C . PRO B 1 131 ? -3.738 11.992 -6.906 1 58.09 131 PRO B C 1
ATOM 3801 O O . PRO B 1 131 ? -3.799 12.812 -5.984 1 58.09 131 PRO B O 1
ATOM 3804 N N . ASP B 1 132 ? -2.785 11.055 -6.789 1 55.19 132 ASP B N 1
ATOM 3805 C CA . ASP B 1 132 ? -1.511 11.359 -6.141 1 55.19 132 ASP B CA 1
ATOM 3806 C C . ASP B 1 132 ? -0.79 12.492 -6.859 1 55.19 132 ASP B C 1
ATOM 3808 O O . ASP B 1 132 ? -0.779 12.555 -8.094 1 55.19 132 ASP B O 1
ATOM 3812 N N . ARG B 1 133 ? -0.587 13.633 -6.172 1 47.78 133 ARG 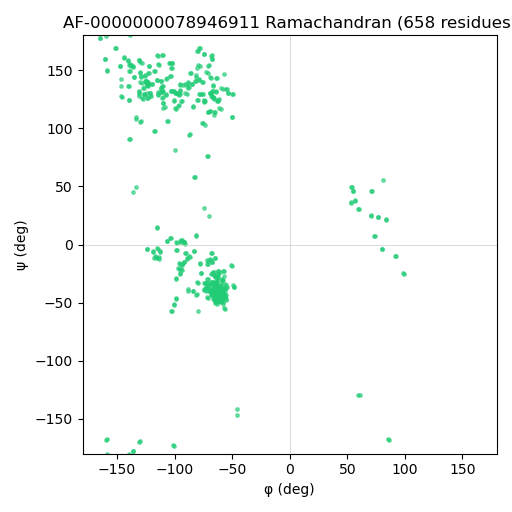B N 1
ATOM 3813 C CA . ARG B 1 133 ? 0.109 14.805 -6.68 1 47.78 133 ARG B CA 1
ATOM 3814 C C . ARG B 1 133 ? 1.459 14.43 -7.281 1 47.78 133 ARG B C 1
ATOM 3816 O O . ARG B 1 133 ? 2.041 15.195 -8.047 1 47.78 133 ARG B O 1
ATOM 3823 N N . GLY B 1 134 ? 2.184 13.32 -7.102 1 50.06 134 GLY B N 1
ATOM 3824 C CA . GLY B 1 134 ? 3.598 13.336 -7.441 1 50.06 134 GLY B CA 1
ATOM 3825 C C . GLY B 1 134 ? 4.035 12.133 -8.25 1 50.06 134 GLY B C 1
ATOM 3826 O O . GLY B 1 134 ? 4.68 11.227 -7.715 1 50.06 134 GLY B O 1
ATOM 3827 N N . ASN B 1 135 ? 3.342 11.805 -9.305 1 49.12 135 ASN B N 1
ATOM 3828 C CA . ASN B 1 135 ? 3.67 10.547 -9.961 1 49.12 135 ASN B CA 1
ATOM 3829 C C . ASN B 1 135 ? 5.02 10.617 -10.672 1 49.12 135 ASN B C 1
ATOM 3831 O O . ASN B 1 135 ? 5.074 10.719 -11.898 1 49.12 135 ASN B O 1
ATOM 3835 N N . ARG B 1 136 ? 5.996 11.469 -10.312 1 48.97 136 ARG B N 1
ATOM 3836 C CA . ARG B 1 136 ? 7.113 11.547 -11.25 1 48.97 136 ARG B CA 1
ATOM 3837 C C . ARG B 1 136 ? 7.566 10.156 -11.68 1 48.97 136 ARG B C 1
ATOM 3839 O O . ARG B 1 136 ? 6.988 9.148 -11.258 1 48.97 136 ARG B O 1
ATOM 3846 N N . GLU B 1 137 ? 8.984 10.141 -11.898 1 57.41 137 GLU B N 1
ATOM 3847 C CA . GLU B 1 137 ? 9.781 9.141 -12.609 1 57.41 137 GLU B CA 1
ATOM 3848 C C . GLU B 1 137 ? 9.867 7.84 -11.82 1 57.41 137 GLU B C 1
ATOM 3850 O O . GLU B 1 137 ? 10.891 7.551 -11.195 1 57.41 137 GLU B O 1
ATOM 3855 N N . VAL B 1 138 ? 8.758 7.113 -11.875 1 64.06 138 VAL B N 1
ATOM 3856 C CA . VAL B 1 138 ? 8.414 5.934 -11.086 1 64.06 138 VAL B CA 1
ATOM 3857 C C . VAL B 1 138 ? 9.32 4.766 -11.477 1 64.06 138 VAL B C 1
ATOM 3859 O O . VAL B 1 138 ? 9.82 4.047 -10.609 1 64.06 138 VAL B O 1
ATOM 3862 N N . GLN B 1 139 ? 9.852 4.762 -12.68 1 70.88 139 GLN B N 1
ATOM 3863 C CA . GLN B 1 139 ? 10.578 3.561 -13.078 1 70.88 139 GLN B CA 1
ATOM 3864 C C . GLN B 1 139 ? 11.992 3.553 -12.508 1 70.88 139 GLN B C 1
ATOM 3866 O O . GLN B 1 139 ? 12.461 2.525 -12.008 1 70.88 139 GLN B O 1
ATOM 3871 N N . GLU B 1 140 ? 12.625 4.727 -12.578 1 77.31 140 GLU B N 1
ATOM 3872 C CA . GLU B 1 140 ? 13.984 4.805 -12.047 1 77.31 140 GLU B CA 1
ATOM 3873 C C . GLU B 1 140 ? 13.992 4.602 -10.539 1 77.31 140 GLU B C 1
ATOM 3875 O O . GLU B 1 140 ? 14.906 3.967 -9.992 1 77.31 140 GLU B O 1
ATOM 3880 N N . LEU B 1 141 ? 13.023 5.129 -9.945 1 84.62 141 LEU B N 1
ATOM 3881 C CA . LEU B 1 141 ? 12.922 4.973 -8.5 1 84.62 141 LEU B CA 1
ATOM 3882 C C . LEU B 1 141 ? 12.75 3.506 -8.125 1 84.62 141 LEU B C 1
ATOM 3884 O O . LEU B 1 141 ? 13.383 3.027 -7.176 1 84.62 141 LEU B O 1
ATOM 3888 N N . ILE B 1 142 ? 12.031 2.803 -8.922 1 80 142 ILE B N 1
ATOM 3889 C CA . ILE B 1 142 ? 11.766 1.392 -8.656 1 80 142 ILE B CA 1
ATOM 3890 C C . ILE B 1 142 ? 13.07 0.599 -8.742 1 80 142 ILE B C 1
ATOM 3892 O O . ILE B 1 142 ? 13.359 -0.227 -7.871 1 80 142 ILE B O 1
ATOM 3896 N N . LYS B 1 143 ? 13.836 0.878 -9.711 1 82.44 143 LYS B N 1
ATOM 3897 C CA . LYS B 1 143 ? 15.117 0.206 -9.898 1 82.44 143 LYS B CA 1
ATOM 3898 C C . LYS B 1 143 ? 16.062 0.497 -8.734 1 82.44 143 LYS B C 1
ATOM 3900 O O . LYS B 1 143 ? 16.734 -0.409 -8.234 1 82.44 143 LYS B O 1
ATOM 3905 N N . THR B 1 144 ? 16.078 1.769 -8.398 1 88.88 144 THR B N 1
ATOM 3906 C CA . THR B 1 144 ? 16.969 2.178 -7.309 1 88.88 144 THR B CA 1
ATOM 3907 C C . THR B 1 144 ? 16.562 1.487 -6.004 1 88.88 144 THR B C 1
ATOM 3909 O O . THR B 1 144 ? 17.422 0.973 -5.281 1 88.88 144 THR B O 1
ATOM 3912 N N . VAL B 1 145 ? 15.32 1.43 -5.746 1 87.56 145 VAL B N 1
ATOM 3913 C CA . VAL B 1 145 ? 14.812 0.825 -4.52 1 87.56 145 VAL B CA 1
ATOM 3914 C C . VAL B 1 145 ? 15.141 -0.666 -4.504 1 87.56 145 VAL B C 1
ATOM 3916 O O . VAL B 1 145 ? 15.578 -1.201 -3.479 1 87.56 145 VAL B O 1
ATOM 3919 N N . HIS B 1 146 ? 14.992 -1.308 -5.613 1 82.69 146 HIS B N 1
ATOM 3920 C CA . HIS B 1 146 ? 15.352 -2.717 -5.727 1 82.69 146 HIS B CA 1
ATOM 3921 C C . HIS B 1 146 ? 16.828 -2.934 -5.418 1 82.69 146 HIS B C 1
ATOM 3923 O O . HIS B 1 146 ? 17.188 -3.824 -4.645 1 82.69 146 HIS B O 1
ATOM 3929 N N . LEU B 1 147 ? 17.625 -2.148 -6.027 1 87.81 147 LEU B N 1
ATOM 3930 C CA . LEU B 1 147 ? 19.062 -2.227 -5.809 1 87.81 147 LEU B CA 1
ATOM 3931 C C . LEU B 1 147 ? 19.406 -2.025 -4.332 1 87.81 147 LEU B C 1
ATOM 3933 O O . LEU B 1 147 ? 20.203 -2.777 -3.766 1 87.81 147 LEU B O 1
ATOM 3937 N N . LEU B 1 148 ? 18.766 -1.061 -3.748 1 92.19 148 LEU B N 1
ATOM 3938 C CA . LEU B 1 148 ? 19.062 -0.723 -2.359 1 92.19 148 LEU B CA 1
ATOM 3939 C C . LEU B 1 148 ? 18.672 -1.864 -1.429 1 92.19 148 LEU B C 1
ATOM 3941 O O . LEU B 1 148 ? 19.391 -2.166 -0.471 1 92.19 148 LEU B O 1
ATOM 3945 N N . HIS B 1 149 ? 17.562 -2.471 -1.691 1 86.44 149 HIS B N 1
ATOM 3946 C CA . HIS B 1 149 ? 17.172 -3.627 -0.894 1 86.44 149 HIS B CA 1
ATOM 3947 C C . HIS B 1 149 ? 18.234 -4.723 -0.952 1 86.44 149 HIS B C 1
ATOM 3949 O O . HIS B 1 149 ? 18.562 -5.328 0.071 1 86.44 149 HIS B O 1
ATOM 3955 N N . ASP B 1 150 ? 18.703 -4.938 -2.117 1 84.56 150 ASP B N 1
ATOM 3956 C CA . ASP B 1 150 ? 19.688 -5.996 -2.318 1 84.56 150 ASP B CA 1
ATOM 3957 C C . ASP B 1 150 ? 21 -5.668 -1.608 1 84.56 150 ASP B C 1
ATOM 3959 O O . ASP B 1 150 ? 21.594 -6.527 -0.954 1 84.56 150 ASP B O 1
ATOM 3963 N N . VAL B 1 151 ? 21.438 -4.453 -1.727 1 90.44 151 VAL B N 1
ATOM 3964 C CA . VAL B 1 151 ? 22.719 -4.055 -1.145 1 90.44 151 VAL B CA 1
ATOM 3965 C C . VAL B 1 151 ? 22.625 -4.094 0.379 1 90.44 151 VAL B C 1
ATOM 3967 O O . VAL B 1 151 ? 23.594 -4.441 1.057 1 90.44 151 VAL B O 1
ATOM 3970 N N . ILE B 1 152 ? 21.562 -3.725 0.925 1 90.38 152 ILE B N 1
ATOM 3971 C CA . ILE B 1 152 ? 21.359 -3.756 2.369 1 90.38 152 ILE B CA 1
ATOM 3972 C C . ILE B 1 152 ? 21.391 -5.199 2.863 1 90.38 152 ILE B C 1
ATOM 3974 O O . ILE B 1 152 ? 22.062 -5.504 3.859 1 90.38 152 ILE B O 1
ATOM 3978 N N . LYS B 1 153 ? 20.688 -6.059 2.197 1 82.31 153 LYS B N 1
ATOM 3979 C CA . LYS B 1 153 ? 20.641 -7.473 2.555 1 82.31 153 LYS B CA 1
ATOM 3980 C C . LYS B 1 153 ? 22.047 -8.078 2.6 1 82.31 153 LYS B C 1
ATOM 3982 O O . LYS B 1 153 ? 22.344 -8.898 3.469 1 82.31 153 LYS B O 1
ATOM 3987 N N . HIS B 1 154 ? 22.922 -7.66 1.682 1 85.12 154 HIS B N 1
ATOM 3988 C CA . HIS B 1 154 ? 24.234 -8.289 1.53 1 85.12 154 HIS B CA 1
ATOM 3989 C C . HIS B 1 154 ? 25.312 -7.48 2.242 1 85.12 154 HIS B C 1
ATOM 3991 O O . HIS B 1 154 ? 26.469 -7.883 2.264 1 85.12 154 HIS B O 1
ATOM 3997 N N . GLY B 1 155 ? 24.922 -6.359 2.77 1 88.69 155 GLY B N 1
ATOM 3998 C CA . GLY B 1 155 ? 25.891 -5.531 3.471 1 88.69 155 GLY B CA 1
ATOM 3999 C C . GLY B 1 155 ? 26.891 -4.879 2.543 1 88.69 155 GLY B C 1
ATOM 4000 O O . GLY B 1 155 ? 28.094 -4.91 2.801 1 88.69 155 GLY B O 1
ATOM 4001 N N . GLU B 1 156 ? 26.422 -4.312 1.461 1 91.38 156 GLU B N 1
ATOM 4002 C CA . GLU B 1 156 ? 27.281 -3.717 0.439 1 91.38 156 GLU B CA 1
ATOM 4003 C C . GLU B 1 156 ? 27.297 -2.195 0.562 1 91.38 156 GLU B C 1
ATOM 4005 O O . GLU B 1 156 ? 26.375 -1.592 1.09 1 91.38 156 GLU B O 1
ATOM 4010 N N . VAL B 1 157 ? 28.359 -1.659 0.053 1 94.75 157 VAL B N 1
ATOM 4011 C CA . VAL B 1 157 ? 28.531 -0.212 -0.014 1 94.75 157 VAL B CA 1
ATOM 4012 C C . VAL B 1 157 ? 28.078 0.299 -1.381 1 94.75 157 VAL B C 1
ATOM 4014 O O . VAL B 1 157 ? 28.375 -0.317 -2.408 1 94.75 157 VAL B O 1
ATOM 4017 N N . ILE B 1 158 ? 27.375 1.416 -1.335 1 96.31 158 ILE B N 1
ATOM 4018 C CA . ILE B 1 158 ? 26.953 1.993 -2.605 1 96.31 158 ILE B CA 1
ATOM 4019 C C . ILE B 1 158 ? 27.625 3.348 -2.809 1 96.31 158 ILE B C 1
ATOM 4021 O O . ILE B 1 158 ? 28.156 3.93 -1.863 1 96.31 158 ILE B O 1
ATOM 4025 N N . ARG B 1 159 ? 27.609 3.789 -4.027 1 96.62 159 ARG B N 1
ATOM 4026 C CA . ARG B 1 159 ? 27.953 5.168 -4.359 1 96.62 159 ARG B CA 1
ATOM 4027 C C . ARG B 1 159 ? 26.812 5.855 -5.102 1 96.62 159 ARG B C 1
ATOM 4029 O O . ARG B 1 159 ? 26.094 5.215 -5.859 1 96.62 159 ARG B O 1
ATOM 4036 N N . TYR B 1 160 ? 26.688 7.07 -4.895 1 95.69 160 TYR B N 1
ATOM 4037 C CA . TYR B 1 160 ? 25.594 7.812 -5.5 1 95.69 160 TYR B CA 1
ATOM 4038 C C . TYR B 1 160 ? 25.891 9.305 -5.52 1 95.69 160 TYR B C 1
ATOM 4040 O O . TYR B 1 160 ? 26.828 9.773 -4.863 1 95.69 160 TYR B O 1
ATOM 4048 N N . GLN B 1 161 ? 25.234 9.969 -6.352 1 94.81 161 GLN B N 1
ATOM 4049 C CA . GLN B 1 161 ? 25.156 11.422 -6.32 1 94.81 161 GLN B CA 1
ATOM 4050 C C . GLN B 1 161 ? 23.828 11.891 -5.742 1 94.81 161 GLN B C 1
ATOM 4052 O O . GLN B 1 161 ? 22.859 11.117 -5.688 1 94.81 161 GLN B O 1
ATOM 4057 N N . TYR B 1 162 ? 23.859 13.102 -5.121 1 93.06 162 TYR B N 1
ATOM 4058 C CA . TYR B 1 162 ? 22.656 13.617 -4.453 1 93.06 162 TYR B CA 1
ATOM 4059 C C . TYR B 1 162 ? 22.328 15.016 -4.949 1 93.06 162 TYR B C 1
ATOM 4061 O O . TYR B 1 162 ? 23.219 15.844 -5.164 1 93.06 162 TYR B O 1
ATOM 4069 N N . GLY B 1 163 ? 21.031 15.164 -5.227 1 90.56 163 GLY B N 1
ATOM 4070 C CA . GLY B 1 163 ? 20.656 16.469 -5.75 1 90.56 163 GLY B CA 1
ATOM 4071 C C . GLY B 1 163 ? 19.234 16.859 -5.398 1 90.56 163 GLY B C 1
ATOM 4072 O O . GLY B 1 163 ? 18.5 16.078 -4.777 1 90.56 163 GLY B O 1
ATOM 4073 N N . GLN B 1 164 ? 18.938 18.078 -5.641 1 88.5 164 GLN B N 1
ATOM 4074 C CA . GLN B 1 164 ? 17.609 18.656 -5.453 1 88.5 164 GLN B CA 1
ATOM 4075 C C . GLN B 1 164 ? 17.312 19.688 -6.539 1 88.5 164 GLN B C 1
ATOM 4077 O O . GLN B 1 164 ? 18.203 20.141 -7.238 1 88.5 164 GLN B O 1
ATOM 4082 N N . TYR B 1 165 ? 16.078 19.938 -6.676 1 86.31 165 TYR B N 1
ATOM 4083 C CA . TYR B 1 165 ? 15.688 20.969 -7.641 1 86.31 165 TYR B CA 1
ATOM 4084 C C . TYR B 1 165 ? 15.898 22.359 -7.074 1 86.31 165 TYR B C 1
ATOM 4086 O O . TYR B 1 165 ? 15.695 22.594 -5.883 1 86.31 165 TYR B O 1
ATOM 4094 N N . ASN B 1 166 ? 16.328 23.25 -7.953 1 87.06 166 ASN B N 1
ATOM 4095 C CA . ASN B 1 166 ? 16.531 24.641 -7.543 1 87.06 166 ASN B CA 1
ATOM 4096 C C . ASN B 1 166 ? 15.383 25.531 -7.988 1 87.06 166 ASN B C 1
ATOM 4098 O O . ASN B 1 166 ? 14.336 25.031 -8.414 1 87.06 166 ASN B O 1
ATOM 4102 N N . LEU B 1 167 ? 15.461 26.812 -7.832 1 87.81 167 LEU B N 1
ATOM 4103 C CA . LEU B 1 167 ? 14.391 27.766 -8.086 1 87.81 167 LEU B CA 1
ATOM 4104 C C . LEU B 1 167 ? 13.992 27.75 -9.562 1 87.81 167 LEU B C 1
ATOM 4106 O O . LEU B 1 167 ? 12.859 28.078 -9.906 1 87.81 167 LEU B O 1
ATOM 4110 N N . THR B 1 168 ? 14.945 27.344 -10.445 1 87.06 168 THR B N 1
ATOM 4111 C CA . THR B 1 168 ? 14.664 27.266 -11.875 1 87.06 168 THR B CA 1
ATOM 4112 C C . THR B 1 168 ? 14.172 25.875 -12.258 1 87.06 168 THR B C 1
ATOM 4114 O O . THR B 1 168 ? 14.023 25.562 -13.438 1 87.06 168 THR B O 1
ATOM 4117 N N . LYS B 1 169 ? 14.023 24.984 -11.258 1 86.38 169 LYS B N 1
ATOM 4118 C CA . LYS B 1 169 ? 13.484 23.641 -11.422 1 86.38 169 LYS B CA 1
ATOM 4119 C C . LYS B 1 169 ? 14.461 22.75 -12.172 1 86.38 169 LYS B C 1
ATOM 4121 O O . LYS B 1 169 ? 14.047 21.922 -12.984 1 86.38 169 LYS B O 1
ATOM 4126 N N . GLU B 1 170 ? 15.641 23.141 -12.047 1 87.25 170 GLU B N 1
ATOM 4127 C CA . GLU B 1 170 ? 16.703 22.297 -12.555 1 87.25 170 GLU B CA 1
ATOM 4128 C C . GLU B 1 170 ? 17.281 21.422 -11.453 1 87.25 170 GLU B C 1
ATOM 4130 O O . GLU B 1 170 ? 17.531 21.891 -10.344 1 87.25 170 GLU B O 1
ATOM 4135 N N . PHE B 1 171 ? 17.375 20.234 -11.836 1 85.31 171 PHE B N 1
ATOM 4136 C CA . PHE B 1 171 ? 17.969 19.328 -10.867 1 85.31 171 PHE B CA 1
ATOM 4137 C C . PHE B 1 171 ? 19.453 19.594 -10.711 1 85.31 171 PHE B C 1
ATOM 4139 O O . PHE B 1 171 ? 20.219 19.484 -11.68 1 85.31 171 PHE B O 1
ATOM 4146 N N . THR B 1 172 ? 19.828 20.047 -9.508 1 90.06 172 THR B N 1
ATOM 4147 C CA . THR B 1 172 ? 21.219 20.391 -9.234 1 90.06 172 THR B CA 1
ATOM 4148 C C . THR B 1 172 ? 21.844 19.406 -8.258 1 90.06 172 THR B C 1
ATOM 4150 O O . THR B 1 172 ? 21.281 19.141 -7.191 1 90.06 172 THR B O 1
ATOM 4153 N N . LEU B 1 173 ? 22.984 18.938 -8.617 1 91.94 173 LEU B N 1
ATOM 4154 C CA . LEU B 1 173 ? 23.688 17.969 -7.797 1 91.94 173 LEU B CA 1
ATOM 4155 C C . LEU B 1 173 ? 24.438 18.641 -6.656 1 91.94 173 LEU B C 1
ATOM 4157 O O . LEU B 1 173 ? 25.016 19.719 -6.844 1 91.94 173 LEU B O 1
ATOM 4161 N N . ARG B 1 174 ? 24.375 17.984 -5.562 1 88.94 174 ARG B N 1
ATOM 4162 C CA . ARG B 1 174 ? 25.062 18.453 -4.371 1 88.94 174 ARG B CA 1
ATOM 4163 C C . ARG B 1 174 ? 26.578 18.391 -4.559 1 88.94 174 ARG B C 1
ATOM 4165 O O . ARG B 1 174 ? 27.109 17.422 -5.113 1 88.94 174 ARG B O 1
ATOM 4172 N N . GLU B 1 175 ? 27.281 19.453 -4.109 1 90.38 175 GLU B N 1
ATOM 4173 C CA . GLU B 1 175 ? 28.734 19.5 -4.082 1 90.38 175 GLU B CA 1
ATOM 4174 C C . GLU B 1 175 ? 29.328 19.219 -5.457 1 90.38 175 GLU B C 1
ATOM 4176 O O . GLU B 1 175 ? 30.188 18.359 -5.598 1 90.38 175 GLU B O 1
ATOM 4181 N N . ASN B 1 176 ? 28.812 19.828 -6.445 1 90.38 176 ASN B N 1
ATOM 4182 C CA . ASN B 1 176 ? 29.297 19.781 -7.82 1 90.38 176 ASN B CA 1
ATOM 4183 C C . ASN B 1 176 ? 29.297 18.344 -8.359 1 90.38 176 ASN B C 1
ATOM 4185 O O . ASN B 1 176 ? 30.234 17.938 -9.047 1 90.38 176 ASN B O 1
ATOM 4189 N N . GLY B 1 177 ? 28.375 17.594 -7.848 1 90.88 177 GLY B N 1
ATOM 4190 C CA . GLY B 1 177 ? 28.172 16.266 -8.406 1 90.88 177 GLY B CA 1
ATOM 4191 C C . GLY B 1 177 ? 29.125 15.234 -7.824 1 90.88 177 GLY B C 1
ATOM 4192 O O . GLY B 1 177 ? 29.375 14.195 -8.445 1 90.88 177 GLY B O 1
ATOM 4193 N N . ARG B 1 178 ? 29.625 15.5 -6.734 1 92.38 178 ARG B N 1
ATOM 4194 C CA . ARG B 1 178 ? 30.484 14.531 -6.07 1 92.38 178 ARG B CA 1
ATOM 4195 C C . ARG B 1 178 ? 29.719 13.258 -5.727 1 92.38 178 ARG B C 1
ATOM 4197 O O . ARG B 1 178 ? 28.547 13.312 -5.344 1 92.38 178 ARG B O 1
ATOM 4204 N N . PHE B 1 179 ? 30.484 12.156 -5.867 1 94.31 179 PHE B N 1
ATOM 4205 C CA . PHE B 1 179 ? 29.891 10.883 -5.465 1 94.31 179 PHE B CA 1
ATOM 4206 C C . PHE B 1 179 ? 30.078 10.656 -3.969 1 94.31 179 PHE B C 1
ATOM 4208 O O . PHE B 1 179 ? 31.141 10.922 -3.418 1 94.31 179 PHE B O 1
ATOM 4215 N N . TYR B 1 180 ? 29.078 10.188 -3.42 1 93.88 180 TYR B N 1
ATOM 4216 C CA . TYR B 1 180 ? 29.109 9.766 -2.025 1 93.88 180 TYR B CA 1
ATOM 4217 C C . TYR B 1 180 ? 29.172 8.242 -1.916 1 93.88 180 TYR B C 1
ATOM 4219 O O . TYR B 1 180 ? 28.641 7.531 -2.777 1 93.88 180 TYR B O 1
ATOM 4227 N N . THR B 1 181 ? 29.875 7.805 -0.92 1 95.44 181 THR B N 1
ATOM 4228 C CA . THR B 1 181 ? 29.891 6.383 -0.601 1 95.44 181 THR B CA 1
ATOM 4229 C C . THR B 1 181 ? 29.188 6.117 0.727 1 95.44 181 THR B C 1
ATOM 4231 O O . THR B 1 181 ? 29.422 6.824 1.711 1 95.44 181 THR B O 1
ATOM 4234 N N . LEU B 1 182 ? 28.344 5.094 0.708 1 95.25 182 LEU B N 1
ATOM 4235 C CA . LEU B 1 182 ? 27.5 4.887 1.871 1 95.25 182 LEU B CA 1
ATOM 4236 C C . LEU B 1 182 ? 27.375 3.404 2.207 1 95.25 182 LEU B C 1
ATOM 4238 O O . LEU B 1 182 ? 27.094 2.586 1.33 1 95.25 182 LEU B O 1
ATOM 4242 N N . LYS B 1 183 ? 27.734 3.086 3.461 1 94.44 183 LYS B N 1
ATOM 4243 C CA . LYS B 1 183 ? 27.312 1.789 3.992 1 94.44 183 LYS B CA 1
ATOM 4244 C C . LYS B 1 183 ? 25.812 1.739 4.215 1 94.44 183 LYS B C 1
ATOM 4246 O O . LYS B 1 183 ? 25.281 2.465 5.055 1 94.44 183 LYS B O 1
ATOM 4251 N N . SER B 1 184 ? 25.156 0.933 3.512 1 92.25 184 SER B N 1
ATOM 4252 C CA . SER B 1 184 ? 23.688 0.928 3.506 1 92.25 184 SER B CA 1
ATOM 4253 C C . SER B 1 184 ? 23.141 0.114 4.668 1 92.25 184 SER B C 1
ATOM 4255 O O . SER B 1 184 ? 23.312 -1.104 4.723 1 92.25 184 SER B O 1
ATOM 4257 N N . TYR B 1 185 ? 22.391 0.76 5.531 1 89.12 185 TYR B N 1
ATOM 4258 C CA . TYR B 1 185 ? 21.906 0.09 6.73 1 89.12 185 TYR B CA 1
ATOM 4259 C C . TYR B 1 185 ? 20.453 -0.355 6.562 1 89.12 185 TYR B C 1
ATOM 4261 O O . TYR B 1 185 ? 20.109 -1.501 6.863 1 89.12 185 TYR B O 1
ATOM 4269 N N . ALA B 1 186 ? 19.641 0.587 6.16 1 90.12 186 ALA B N 1
ATOM 4270 C CA . ALA B 1 186 ? 18.219 0.252 6.094 1 90.12 186 ALA B CA 1
ATOM 4271 C C . ALA B 1 186 ? 17.469 1.193 5.145 1 90.12 186 ALA B C 1
ATOM 4273 O O . ALA B 1 186 ? 17.891 2.334 4.938 1 90.12 186 ALA B O 1
ATOM 4274 N N . LEU B 1 187 ? 16.469 0.686 4.562 1 89.5 187 LEU B N 1
ATOM 4275 C CA . LEU B 1 187 ? 15.5 1.464 3.801 1 89.5 187 LEU B CA 1
ATOM 4276 C C . LEU B 1 187 ? 14.25 1.746 4.633 1 89.5 187 LEU B C 1
ATOM 4278 O O . LEU B 1 187 ? 13.695 0.837 5.25 1 89.5 187 LEU B O 1
ATOM 4282 N N . ILE B 1 188 ? 13.805 3.033 4.688 1 85.88 188 ILE B N 1
ATOM 4283 C CA . ILE B 1 188 ? 12.688 3.463 5.52 1 85.88 188 ILE B CA 1
ATOM 4284 C C . ILE B 1 188 ? 11.617 4.121 4.652 1 85.88 188 ILE B C 1
ATOM 4286 O O . ILE B 1 188 ? 11.938 4.828 3.695 1 85.88 188 ILE B O 1
ATOM 4290 N N . TRP B 1 189 ? 10.406 3.77 4.945 1 83.56 189 TRP B N 1
ATOM 4291 C CA . TRP B 1 189 ? 9.281 4.5 4.379 1 83.56 189 TRP B CA 1
ATOM 4292 C C . TRP B 1 189 ? 8.727 5.504 5.379 1 83.56 189 TRP B C 1
ATOM 4294 O O . TRP B 1 189 ? 8.273 5.129 6.465 1 83.56 189 TRP B O 1
ATOM 4304 N N . ASP B 1 190 ? 8.82 6.754 4.988 1 79.56 190 ASP B N 1
ATOM 4305 C CA . ASP B 1 190 ? 8.367 7.828 5.867 1 79.56 190 ASP B CA 1
ATOM 4306 C C . ASP B 1 190 ? 7.781 8.992 5.062 1 79.56 190 ASP B C 1
ATOM 4308 O O . ASP B 1 190 ? 8.414 9.484 4.129 1 79.56 190 ASP B O 1
ATOM 4312 N N . ASP B 1 191 ? 6.535 9.32 5.52 1 77.5 191 ASP B N 1
ATOM 4313 C CA . ASP B 1 191 ? 5.871 10.469 4.898 1 77.5 191 ASP B CA 1
ATOM 4314 C C . ASP B 1 191 ? 5.75 10.273 3.387 1 77.5 191 ASP B C 1
ATOM 4316 O O . ASP B 1 191 ? 6.168 11.141 2.611 1 77.5 191 ASP B O 1
ATOM 4320 N N . GLN B 1 192 ? 5.492 9.094 2.939 1 79.12 192 GLN B N 1
ATOM 4321 C CA . GLN B 1 192 ? 5.145 8.719 1.572 1 79.12 192 GLN B CA 1
ATOM 4322 C C . GLN B 1 192 ? 6.383 8.703 0.678 1 79.12 192 GLN B C 1
ATOM 4324 O O . GLN B 1 192 ? 6.277 8.875 -0.538 1 79.12 192 GLN B O 1
ATOM 4329 N N . ARG B 1 193 ? 7.582 8.531 1.346 1 84.12 193 ARG B N 1
ATOM 4330 C CA . ARG B 1 193 ? 8.812 8.484 0.569 1 84.12 193 ARG B CA 1
ATOM 4331 C C . ARG B 1 193 ? 9.773 7.438 1.121 1 84.12 193 ARG B C 1
ATOM 4333 O O . ARG B 1 193 ? 9.711 7.098 2.305 1 84.12 193 ARG B O 1
ATOM 4340 N N . TYR B 1 194 ? 10.68 7.035 0.208 1 86.69 194 TYR B N 1
ATOM 4341 C CA . TYR B 1 194 ? 11.758 6.133 0.606 1 86.69 194 TYR B CA 1
ATOM 4342 C C . TYR B 1 194 ? 12.961 6.914 1.118 1 86.69 194 TYR B C 1
ATOM 4344 O O . TYR B 1 194 ? 13.383 7.898 0.503 1 86.69 194 TYR B O 1
ATOM 4352 N N . TYR B 1 195 ? 13.5 6.453 2.219 1 88.69 195 TYR B N 1
ATOM 4353 C CA . TYR B 1 195 ? 14.75 6.992 2.744 1 88.69 195 TYR B CA 1
ATOM 4354 C C . TYR B 1 195 ? 15.773 5.883 2.957 1 88.69 195 TYR B C 1
ATOM 4356 O O . TYR B 1 195 ? 15.414 4.75 3.289 1 88.69 195 TYR B O 1
ATOM 4364 N N . LEU B 1 196 ? 17 6.242 2.736 1 92.5 196 LEU B N 1
ATOM 4365 C CA . LEU B 1 196 ? 18.109 5.34 3.018 1 92.5 196 LEU B CA 1
ATOM 4366 C C . LEU B 1 196 ? 18.922 5.84 4.203 1 92.5 196 LEU B C 1
ATOM 4368 O O . LEU B 1 196 ? 19.297 7.016 4.258 1 92.5 196 LEU B O 1
ATOM 4372 N N . ILE B 1 197 ? 19.109 4.992 5.172 1 90.62 197 ILE B N 1
ATOM 4373 C CA . ILE B 1 197 ? 20 5.285 6.285 1 90.62 197 ILE B CA 1
ATOM 4374 C C . ILE B 1 197 ? 21.312 4.52 6.113 1 90.62 197 ILE B C 1
ATOM 4376 O O . ILE B 1 197 ? 21.312 3.33 5.785 1 90.62 197 ILE B O 1
ATOM 4380 N N . GLY B 1 198 ? 22.312 5.164 6.258 1 92.31 198 GLY B N 1
ATOM 4381 C CA . GLY B 1 198 ? 23.625 4.547 6.152 1 92.31 198 GLY B CA 1
ATOM 4382 C C . GLY B 1 198 ? 24.734 5.414 6.723 1 92.31 198 GLY B C 1
ATOM 4383 O O . GLY B 1 198 ? 24.484 6.5 7.242 1 92.31 198 GLY B O 1
ATOM 4384 N N . GLU B 1 199 ? 25.859 4.863 6.668 1 93.38 199 GLU B N 1
ATOM 4385 C CA . GLU B 1 199 ? 27.031 5.559 7.176 1 93.38 199 GLU B CA 1
ATOM 4386 C C . GLU B 1 199 ? 27.969 5.977 6.039 1 93.38 199 GLU B C 1
ATOM 4388 O O . GLU B 1 199 ? 28.359 5.152 5.211 1 93.38 199 GLU B O 1
ATOM 4393 N N . ASP B 1 200 ? 28.172 7.293 6.016 1 91.25 200 ASP B N 1
ATOM 4394 C CA . ASP B 1 200 ? 29.125 7.805 5.031 1 91.25 200 ASP B CA 1
ATOM 4395 C C . ASP B 1 200 ? 30.547 7.34 5.34 1 91.25 200 ASP B C 1
ATOM 4397 O O . ASP B 1 200 ? 31.062 7.578 6.434 1 91.25 200 ASP B O 1
ATOM 4401 N N . GLU B 1 201 ? 31.141 6.797 4.441 1 84.25 201 GLU B N 1
ATOM 4402 C CA . GLU B 1 201 ? 32.469 6.219 4.652 1 84.25 201 GLU B CA 1
ATOM 4403 C C . GLU B 1 201 ? 33.531 7.309 4.809 1 84.25 201 GLU B C 1
ATOM 4405 O O . GLU B 1 201 ? 34.5 7.141 5.551 1 84.25 201 GLU B O 1
ATOM 4410 N N . ASP B 1 202 ? 33.312 8.398 4.109 1 83.81 202 ASP B N 1
ATOM 4411 C CA . ASP B 1 202 ? 34.312 9.469 4.113 1 83.81 202 ASP B CA 1
ATOM 4412 C C . ASP B 1 202 ? 34.219 10.32 5.371 1 83.81 202 ASP B C 1
ATOM 4414 O O . ASP B 1 202 ? 35.219 10.766 5.922 1 83.81 202 ASP B O 1
ATOM 4418 N N . GLU B 1 203 ? 33.031 10.492 5.895 1 84.56 203 GLU B N 1
ATOM 4419 C CA . GLU B 1 203 ? 32.812 11.438 6.988 1 84.56 203 GLU B CA 1
ATOM 4420 C C . GLU B 1 203 ? 32.438 10.711 8.273 1 84.56 203 GLU B C 1
ATOM 4422 O O . GLU B 1 203 ? 32.344 11.328 9.336 1 84.56 203 GLU B O 1
ATOM 4427 N N . ASP B 1 204 ? 32.25 9.438 8.234 1 80.75 204 ASP B N 1
ATOM 4428 C CA . ASP B 1 204 ? 31.844 8.617 9.375 1 80.75 204 ASP B CA 1
ATOM 4429 C C . ASP B 1 204 ? 30.578 9.164 10.031 1 80.75 204 ASP B C 1
ATOM 4431 O O . ASP B 1 204 ? 30.5 9.258 11.258 1 80.75 204 ASP B O 1
ATOM 4435 N N . LEU B 1 205 ? 29.719 9.68 9.273 1 88.19 205 LEU B N 1
ATOM 4436 C CA . LEU B 1 205 ? 28.453 10.227 9.734 1 88.19 205 LEU B CA 1
ATOM 4437 C C . LEU B 1 205 ? 27.266 9.43 9.188 1 88.19 205 LEU B C 1
ATOM 4439 O O . LEU B 1 205 ? 27.312 8.961 8.047 1 88.19 205 LEU B O 1
ATOM 4443 N N . ILE B 1 206 ? 26.297 9.273 10.031 1 89.94 206 ILE B N 1
ATOM 4444 C CA . ILE B 1 206 ? 25.078 8.609 9.594 1 89.94 206 ILE B CA 1
ATOM 4445 C C . ILE B 1 206 ? 24.25 9.562 8.734 1 89.94 206 ILE B C 1
ATOM 4447 O O . ILE B 1 206 ? 24.047 10.719 9.102 1 89.94 206 ILE B O 1
ATOM 4451 N N . ARG B 1 207 ? 23.906 9.023 7.656 1 89.5 207 ARG B N 1
ATOM 4452 C CA . ARG B 1 207 ? 23.109 9.836 6.734 1 89.5 207 ARG B CA 1
ATOM 4453 C C . ARG B 1 207 ? 21.688 9.297 6.617 1 89.5 207 ARG B C 1
ATOM 4455 O O . ARG B 1 207 ? 21.469 8.086 6.672 1 89.5 207 ARG B O 1
ATOM 4462 N N . TYR B 1 208 ? 20.766 10.156 6.551 1 88.31 208 TYR B N 1
ATOM 4463 C CA . TYR B 1 208 ? 19.359 9.93 6.27 1 88.31 208 TYR B CA 1
ATOM 4464 C C . TYR B 1 208 ? 18.938 10.633 4.98 1 88.31 208 TYR B C 1
ATOM 4466 O O . TYR B 1 208 ? 18.625 11.82 4.992 1 88.31 208 TYR B O 1
ATOM 4474 N N . GLU B 1 209 ? 18.906 9.844 3.885 1 91.06 209 GLU B N 1
ATOM 4475 C CA . GLU B 1 209 ? 18.812 10.453 2.562 1 91.06 209 GLU B CA 1
ATOM 4476 C C . GLU B 1 209 ? 17.547 10 1.841 1 91.06 209 GLU B C 1
ATOM 4478 O O . GLU B 1 209 ? 17.172 8.828 1.896 1 91.06 209 GLU B O 1
ATOM 4483 N N . ARG B 1 210 ? 16.938 10.992 1.203 1 91.38 210 ARG B N 1
ATOM 4484 C CA . ARG B 1 210 ? 15.82 10.648 0.33 1 91.38 210 ARG B CA 1
ATOM 4485 C C . ARG B 1 210 ? 16.297 9.875 -0.895 1 91.38 210 ARG B C 1
ATOM 4487 O O . ARG B 1 210 ? 17.203 10.312 -1.595 1 91.38 210 ARG B O 1
ATOM 4494 N N . VAL B 1 211 ? 15.656 8.812 -1.14 1 91.25 211 VAL B N 1
ATOM 4495 C CA . VAL B 1 211 ? 16.094 7.961 -2.24 1 91.25 211 VAL B CA 1
ATOM 4496 C C . VAL B 1 211 ? 15.781 8.633 -3.572 1 91.25 211 VAL B C 1
ATOM 4498 O O . VAL B 1 211 ? 16.531 8.508 -4.535 1 91.25 211 VAL B O 1
ATOM 4501 N N . ASP B 1 212 ? 14.633 9.352 -3.686 1 87.44 212 ASP B N 1
ATOM 4502 C CA . ASP B 1 212 ? 14.227 9.984 -4.941 1 87.44 212 ASP B CA 1
ATOM 4503 C C . ASP B 1 212 ? 15.172 11.125 -5.309 1 87.44 212 ASP B C 1
ATOM 4505 O O . ASP B 1 212 ? 15.109 11.664 -6.418 1 87.44 212 ASP B O 1
ATOM 4509 N N . GLN B 1 213 ? 16.094 11.492 -4.434 1 91.38 213 GLN B N 1
ATOM 4510 C CA . GLN B 1 213 ? 17.062 12.547 -4.707 1 91.38 213 GLN B CA 1
ATOM 4511 C C . GLN B 1 213 ? 18.438 11.969 -4.961 1 91.38 213 GLN B C 1
ATOM 4513 O O . GLN B 1 213 ? 19.422 12.719 -5.078 1 91.38 213 GLN B O 1
ATOM 4518 N N . MET B 1 214 ? 18.5 10.703 -4.957 1 91.81 214 MET B N 1
ATOM 4519 C CA . MET B 1 214 ? 19.75 10.016 -5.305 1 91.81 214 MET B CA 1
ATOM 4520 C C . MET B 1 214 ? 19.828 9.773 -6.809 1 91.81 214 MET B C 1
ATOM 4522 O O . MET B 1 214 ? 18.844 9.398 -7.441 1 91.81 214 MET B O 1
ATOM 4526 N N . TYR B 1 215 ? 21.016 9.977 -7.301 1 89.25 215 TYR B N 1
ATOM 4527 C CA . TYR B 1 215 ? 21.266 9.766 -8.727 1 89.25 215 TYR B CA 1
ATOM 4528 C C . TYR B 1 215 ? 22.484 8.891 -8.938 1 89.25 215 TYR B C 1
ATOM 4530 O O . TYR B 1 215 ? 23.422 8.914 -8.141 1 89.25 215 TYR B O 1
ATOM 4538 N N . HIS B 1 216 ? 22.422 8.102 -10.047 1 91.94 216 HIS B N 1
ATOM 4539 C CA . HIS B 1 216 ? 23.531 7.234 -10.43 1 91.94 216 HIS B CA 1
ATOM 4540 C C . HIS B 1 216 ? 23.938 6.324 -9.281 1 91.94 216 HIS B C 1
ATOM 4542 O O . HIS B 1 216 ? 25.109 6.27 -8.922 1 91.94 216 HIS B O 1
ATOM 4548 N N . VAL B 1 217 ? 22.969 5.715 -8.734 1 94 217 VAL B N 1
ATOM 4549 C CA . VAL B 1 217 ? 23.234 4.801 -7.625 1 94 217 VAL B CA 1
ATOM 4550 C C . VAL B 1 217 ? 23.859 3.516 -8.148 1 94 217 VAL B C 1
ATOM 4552 O O . VAL B 1 217 ? 23.312 2.867 -9.047 1 94 217 VAL B O 1
ATOM 4555 N N . GLU B 1 218 ? 25 3.211 -7.605 1 94.31 218 GLU B N 1
ATOM 4556 C CA . GLU B 1 218 ? 25.719 2.039 -8.086 1 94.31 218 GLU B CA 1
ATOM 4557 C C . GLU B 1 218 ? 26.312 1.251 -6.922 1 94.31 218 GLU B C 1
ATOM 4559 O O . GLU B 1 218 ? 26.656 1.822 -5.879 1 94.31 218 GLU B O 1
ATOM 4564 N N . ARG B 1 219 ? 26.484 -0.018 -7.207 1 93.69 219 ARG B N 1
ATOM 4565 C CA . ARG B 1 219 ? 27.25 -0.863 -6.293 1 93.69 219 ARG B CA 1
ATOM 4566 C C . ARG B 1 219 ? 28.75 -0.595 -6.426 1 93.69 219 ARG B C 1
ATOM 4568 O O . ARG B 1 219 ? 29.266 -0.4 -7.531 1 93.69 219 ARG B O 1
ATOM 4575 N N . THR B 1 220 ? 29.359 -0.585 -5.324 1 94.38 220 THR B N 1
ATOM 4576 C CA . THR B 1 220 ? 30.812 -0.39 -5.398 1 94.38 220 THR B CA 1
ATOM 4577 C C . THR B 1 220 ? 31.531 -1.731 -5.422 1 94.38 220 THR B C 1
ATOM 4579 O O . THR B 1 220 ? 32.719 -1.804 -5.797 1 94.38 220 THR B O 1
ATOM 4582 N N . GLY B 1 221 ? 30.859 -2.76 -4.938 1 91.75 221 GLY B N 1
ATOM 4583 C CA . GLY B 1 221 ? 31.484 -4.062 -4.785 1 91.75 221 GLY B CA 1
ATOM 4584 C C . GLY B 1 221 ? 32.094 -4.27 -3.416 1 91.75 221 GLY B C 1
ATOM 4585 O O . GLY B 1 221 ? 32.469 -5.395 -3.055 1 91.75 221 GLY B O 1
ATOM 4586 N N . ALA B 1 222 ? 32.156 -3.232 -2.682 1 93.44 222 ALA B N 1
ATOM 4587 C CA . ALA B 1 222 ? 32.719 -3.336 -1.329 1 93.44 222 ALA B CA 1
ATOM 4588 C C . ALA B 1 222 ? 31.625 -3.756 -0.337 1 93.44 222 ALA B C 1
ATOM 4590 O O . ALA B 1 222 ? 30.453 -3.418 -0.508 1 93.44 222 ALA B O 1
ATOM 4591 N N . PHE B 1 223 ? 32.062 -4.504 0.654 1 93 223 PHE B N 1
ATOM 4592 C CA . PHE B 1 223 ? 31.172 -4.953 1.716 1 93 223 PHE B CA 1
ATOM 4593 C C . PHE B 1 223 ? 31.562 -4.324 3.049 1 93 223 PHE B C 1
ATOM 4595 O O . PHE B 1 223 ? 32.688 -3.85 3.217 1 93 223 PHE B O 1
ATOM 4602 N N . PHE B 1 224 ? 30.609 -4.227 3.885 1 91.94 224 PHE B N 1
ATOM 4603 C CA . PHE B 1 224 ? 30.891 -3.744 5.23 1 91.94 224 PHE B CA 1
ATOM 4604 C C . PHE B 1 224 ? 30.328 -4.691 6.277 1 91.94 224 PHE B C 1
ATOM 4606 O O . PHE B 1 224 ? 29.484 -5.531 5.969 1 91.94 224 PHE B O 1
ATOM 4613 N N . THR B 1 225 ? 30.953 -4.59 7.43 1 87.12 225 THR B N 1
ATOM 4614 C CA . THR B 1 225 ? 30.422 -5.289 8.594 1 87.12 225 THR B CA 1
ATOM 4615 C C . THR B 1 225 ? 29.641 -4.332 9.492 1 87.12 225 THR B C 1
ATOM 4617 O O . THR B 1 225 ? 30.094 -3.213 9.75 1 87.12 225 THR B O 1
ATOM 4620 N N . TRP B 1 226 ? 28.5 -4.77 9.852 1 84.75 226 TRP B N 1
ATOM 4621 C CA . TRP B 1 226 ? 27.672 -3.953 10.727 1 84.75 226 TRP B CA 1
ATOM 4622 C C . TRP B 1 226 ? 28.422 -3.551 11.984 1 84.75 226 TRP B C 1
ATOM 4624 O O . TRP B 1 226 ? 29.062 -4.391 12.625 1 84.75 226 TRP B O 1
ATOM 4634 N N . PRO B 1 227 ? 28.344 -2.33 12.203 1 83.88 227 PRO B N 1
ATOM 4635 C CA . PRO B 1 227 ? 29.062 -1.897 13.398 1 83.88 227 PRO B CA 1
ATOM 4636 C C . PRO B 1 227 ? 28.453 -2.459 14.688 1 83.88 227 PRO B C 1
ATOM 4638 O O . PRO B 1 227 ? 27.234 -2.412 14.867 1 83.88 227 PRO B O 1
ATOM 4641 N N . GLU B 1 228 ? 29.156 -3.098 15.5 1 79 228 GLU B N 1
ATOM 4642 C CA . GLU B 1 228 ? 28.703 -3.773 16.719 1 79 228 GLU B CA 1
ATOM 4643 C C . GLU B 1 228 ? 27.969 -2.809 17.641 1 79 228 GLU B C 1
ATOM 4645 O O . GLU B 1 228 ? 26.984 -3.178 18.266 1 79 228 GLU B O 1
ATOM 4650 N N . LYS B 1 229 ? 28.391 -1.552 17.672 1 80.94 229 LYS B N 1
ATOM 4651 C CA . LYS B 1 229 ? 27.844 -0.631 18.656 1 80.94 229 LYS B CA 1
ATOM 4652 C C . LYS B 1 229 ? 26.734 0.23 18.062 1 80.94 229 LYS B C 1
ATOM 4654 O O . LYS B 1 229 ? 26.172 1.082 18.75 1 80.94 229 LYS B O 1
ATOM 4659 N N . PHE B 1 230 ? 26.531 -0.069 16.906 1 81.94 230 PHE B N 1
ATOM 4660 C CA . PHE B 1 230 ? 25.516 0.789 16.281 1 81.94 230 PHE B CA 1
ATOM 4661 C C . PHE B 1 230 ? 24.156 0.127 16.328 1 81.94 230 PHE B C 1
ATOM 4663 O O . PHE B 1 230 ? 23.969 -0.984 15.82 1 81.94 230 PHE B O 1
ATOM 4670 N N . ASP B 1 231 ? 23.219 0.79 16.984 1 82.62 231 ASP B N 1
ATOM 4671 C CA . ASP B 1 231 ? 21.828 0.366 17.016 1 82.62 231 ASP B CA 1
ATOM 4672 C C . ASP B 1 231 ? 20.953 1.271 16.156 1 82.62 231 ASP B C 1
ATOM 4674 O O . ASP B 1 231 ? 20.656 2.404 16.531 1 82.62 231 ASP B O 1
ATOM 4678 N N . LEU B 1 232 ? 20.578 0.755 15.062 1 82.62 232 LEU B N 1
ATOM 4679 C CA . LEU B 1 232 ? 19.812 1.522 14.078 1 82.62 232 LEU B CA 1
ATOM 4680 C C . LEU B 1 232 ? 18.5 2.033 14.688 1 82.62 232 LEU B C 1
ATOM 4682 O O . LEU B 1 232 ? 18.156 3.199 14.508 1 82.62 232 LEU B O 1
ATOM 4686 N N . MET B 1 233 ? 17.812 1.199 15.398 1 76.12 233 MET B N 1
ATOM 4687 C CA . MET B 1 233 ? 16.516 1.568 15.961 1 76.12 233 MET B CA 1
ATOM 4688 C C . MET B 1 233 ? 16.672 2.662 17.016 1 76.12 233 MET B C 1
ATOM 4690 O O . MET B 1 233 ? 15.859 3.586 17.078 1 76.12 233 MET B O 1
ATOM 4694 N N . GLU B 1 234 ? 17.672 2.5 17.766 1 76 234 GLU B N 1
ATOM 4695 C CA . GLU B 1 234 ? 17.953 3.539 18.75 1 76 234 GLU B CA 1
ATOM 4696 C C . GLU B 1 234 ? 18.297 4.863 18.078 1 76 234 GLU B C 1
ATOM 4698 O O . GLU B 1 234 ? 17.828 5.922 18.5 1 76 234 GLU B O 1
ATOM 4703 N N . TRP B 1 235 ? 19.109 4.773 17.062 1 79.38 235 TRP B N 1
ATOM 4704 C CA . TRP B 1 235 ? 19.469 5.977 16.328 1 79.38 235 TRP B CA 1
ATOM 4705 C C . TRP B 1 235 ? 18.234 6.637 15.727 1 79.38 235 TRP B C 1
ATOM 4707 O O . TRP B 1 235 ? 18.078 7.859 15.805 1 79.38 235 TRP B O 1
ATOM 4717 N N . LEU B 1 236 ? 17.422 5.879 15.133 1 75.94 236 LEU B N 1
ATOM 4718 C CA . LEU B 1 236 ? 16.203 6.395 14.516 1 75.94 236 LEU B CA 1
ATOM 4719 C C . LEU B 1 236 ? 15.305 7.055 15.555 1 75.94 236 LEU B C 1
ATOM 4721 O O . LEU B 1 236 ? 14.719 8.109 15.297 1 75.94 236 LEU B O 1
ATOM 4725 N N . ARG B 1 237 ? 15.234 6.516 16.641 1 71.38 237 ARG B N 1
ATOM 4726 C CA . ARG B 1 237 ? 14.398 7.043 17.719 1 71.38 237 ARG B CA 1
ATOM 4727 C C . ARG B 1 237 ? 14.883 8.422 18.156 1 71.38 237 ARG B C 1
ATOM 4729 O O . ARG B 1 237 ? 14.07 9.281 18.516 1 71.38 237 ARG B O 1
ATOM 4736 N N . THR B 1 238 ? 16.156 8.602 18.031 1 70.94 238 THR B N 1
ATOM 4737 C CA . THR B 1 238 ? 16.75 9.828 18.578 1 70.94 238 THR B CA 1
ATOM 4738 C C . THR B 1 238 ? 16.875 10.883 17.484 1 70.94 238 THR B C 1
ATOM 4740 O O . THR B 1 238 ? 16.875 12.086 17.766 1 70.94 238 THR B O 1
ATOM 4743 N N . HIS B 1 239 ? 16.953 10.375 16.25 1 68.75 239 HIS B N 1
ATOM 4744 C CA . HIS B 1 239 ? 17.312 11.336 15.211 1 68.75 239 HIS B CA 1
ATOM 4745 C C . HIS B 1 239 ? 16.172 11.508 14.211 1 68.75 239 HIS B C 1
ATOM 4747 O O . HIS B 1 239 ? 16.219 12.414 13.367 1 68.75 239 HIS B O 1
ATOM 4753 N N . SER B 1 240 ? 15.258 10.578 14.422 1 63.88 240 SER B N 1
ATOM 4754 C CA . SER B 1 240 ? 14.156 10.664 13.469 1 63.88 240 SER B CA 1
ATOM 4755 C C . SER B 1 240 ? 12.812 10.625 14.18 1 63.88 240 SER B C 1
ATOM 4757 O O . SER B 1 240 ? 12.664 9.945 15.203 1 63.88 240 SER B O 1
ATOM 4759 N N . SER B 1 241 ? 11.984 11.555 13.805 1 59.94 241 SER B N 1
ATOM 4760 C CA . SER B 1 241 ? 10.648 11.539 14.383 1 59.94 241 SER B CA 1
ATOM 4761 C C . SER B 1 241 ? 9.875 10.289 13.969 1 59.94 241 SER B C 1
ATOM 4763 O O . SER B 1 241 ? 8.852 9.961 14.562 1 59.94 241 SER B O 1
ATOM 4765 N N . VAL B 1 242 ? 10.5 9.703 13.047 1 60.16 242 VAL B N 1
ATOM 4766 C CA . VAL B 1 242 ? 9.742 8.617 12.438 1 60.16 242 VAL B CA 1
ATOM 4767 C C . VAL B 1 242 ? 9.703 7.418 13.383 1 60.16 242 VAL B C 1
ATOM 4769 O O . VAL B 1 242 ? 8.688 6.719 13.461 1 60.16 242 VAL B O 1
ATOM 4772 N N . MET B 1 243 ? 10.805 7.18 14.031 1 60.53 243 MET B N 1
ATOM 4773 C CA . MET B 1 243 ? 10.852 5.988 14.875 1 60.53 243 MET B CA 1
ATOM 4774 C C . MET B 1 243 ? 11.008 6.367 16.344 1 60.53 243 MET B C 1
ATOM 4776 O O . MET B 1 243 ? 11.406 5.539 17.156 1 60.53 243 MET B O 1
ATOM 4780 N N . THR B 1 244 ? 10.758 7.609 16.609 1 59.69 244 THR B N 1
ATOM 4781 C CA . THR B 1 244 ? 10.984 7.961 18 1 59.69 244 THR B CA 1
ATOM 4782 C C . THR B 1 244 ? 9.992 7.242 18.906 1 59.69 244 THR B C 1
ATOM 4784 O O . THR B 1 244 ? 8.797 7.184 18.609 1 59.69 244 THR B O 1
ATOM 4787 N N . GLU B 1 245 ? 10.531 6.379 19.703 1 61.34 245 GLU B N 1
ATOM 4788 C CA . GLU B 1 245 ? 9.711 5.672 20.688 1 61.34 245 GLU B CA 1
ATOM 4789 C C . GLU B 1 245 ? 9.656 6.426 22.016 1 61.34 245 GLU B C 1
ATOM 4791 O O . GLU B 1 245 ? 8.969 6.008 22.953 1 61.34 245 GLU B O 1
ATOM 4796 N N . GLN B 1 246 ? 10.5 7.539 22.094 1 72.94 246 GLN B N 1
ATOM 4797 C CA . GLN B 1 246 ? 10.445 8.203 23.391 1 72.94 246 GLN B CA 1
ATOM 4798 C C . GLN B 1 246 ? 9.164 9.016 23.531 1 72.94 246 GLN B C 1
ATOM 4800 O O . GLN B 1 246 ? 9.023 10.07 22.922 1 72.94 246 GLN B O 1
ATOM 4805 N N . LYS B 1 247 ? 8.359 8.438 24.281 1 81.5 247 LYS B N 1
ATOM 4806 C CA . LYS B 1 247 ? 7.074 9.086 24.516 1 81.5 247 LYS B CA 1
ATOM 4807 C C . LYS B 1 247 ? 7.137 9.992 25.75 1 81.5 247 LYS B C 1
ATOM 4809 O O . LYS B 1 247 ? 7.824 9.68 26.719 1 81.5 247 LYS B O 1
ATOM 4814 N N . GLU B 1 248 ? 6.707 11.109 25.562 1 90.06 248 GLU B N 1
ATOM 4815 C CA . GLU B 1 248 ? 6.551 12.047 26.672 1 90.06 248 GLU B CA 1
ATOM 4816 C C . GLU B 1 248 ? 5.082 12.203 27.062 1 90.06 248 GLU B C 1
ATOM 4818 O O . GLU B 1 248 ? 4.188 11.898 26.266 1 90.06 248 GLU B O 1
ATOM 4823 N N . ASP B 1 249 ? 4.965 12.594 28.281 1 95.19 249 ASP B N 1
ATOM 4824 C CA . ASP B 1 249 ? 3.602 12.852 28.75 1 95.19 249 ASP B CA 1
ATOM 4825 C C . ASP B 1 249 ? 2.973 14.008 27.969 1 95.19 249 ASP B C 1
ATOM 4827 O O . ASP B 1 249 ? 3.604 15.055 27.781 1 95.19 249 ASP B O 1
ATOM 4831 N N . LEU B 1 250 ? 1.814 13.766 27.531 1 96.81 250 LEU B N 1
ATOM 4832 C CA . LEU B 1 250 ? 1.068 14.75 26.75 1 96.81 250 LEU B CA 1
ATOM 4833 C C . LEU B 1 250 ? -0.319 14.969 27.344 1 96.81 250 LEU B C 1
ATOM 4835 O O . LEU B 1 250 ? -1.045 14.008 27.609 1 96.81 250 LEU B O 1
ATOM 4839 N N . GLN B 1 251 ? -0.62 16.188 27.625 1 97.81 251 GLN B N 1
ATOM 4840 C CA . GLN B 1 251 ? -1.957 16.562 28.062 1 97.81 251 GLN B CA 1
ATOM 4841 C C . GLN B 1 251 ? -2.559 17.641 27.172 1 97.81 251 GLN B C 1
ATOM 4843 O O . GLN B 1 251 ? -1.933 18.672 26.938 1 97.81 251 GLN B O 1
ATOM 4848 N N . LEU B 1 252 ? -3.736 17.391 26.766 1 97.88 252 LEU B N 1
ATOM 4849 C CA . LEU B 1 252 ? -4.434 18.312 25.875 1 97.88 252 LEU B CA 1
ATOM 4850 C C . LEU B 1 252 ? -5.832 18.625 26.391 1 97.88 252 LEU B C 1
ATOM 4852 O O . LEU B 1 252 ? -6.496 17.75 26.953 1 97.88 252 LEU B O 1
ATOM 4856 N N . GLU B 1 253 ? -6.227 19.844 26.281 1 97.75 253 GLU B N 1
ATOM 4857 C CA . GLU B 1 253 ? -7.633 20.219 26.391 1 97.75 253 GLU B CA 1
ATOM 4858 C C . GLU B 1 253 ? -8.297 20.281 25.016 1 97.75 253 GLU B C 1
ATOM 4860 O O . GLU B 1 253 ? -7.855 21.031 24.141 1 97.75 253 GLU B O 1
ATOM 4865 N N . CYS B 1 254 ? -9.344 19.562 24.812 1 97.12 254 CYS B N 1
ATOM 4866 C CA . CYS B 1 254 ? -9.898 19.391 23.484 1 97.12 254 CYS B CA 1
ATOM 4867 C C . CYS B 1 254 ? -11.391 19.688 23.469 1 97.12 254 CYS B C 1
ATOM 4869 O O . CYS B 1 254 ? -12.086 19.422 24.453 1 97.12 254 CYS B O 1
ATOM 4871 N N . HIS B 1 255 ? -11.844 20.25 22.375 1 95.75 255 HIS B N 1
ATOM 4872 C CA . HIS B 1 255 ? -13.281 20.344 22.141 1 95.75 255 HIS B CA 1
ATOM 4873 C C . HIS B 1 255 ? -13.875 18.969 21.828 1 95.75 255 HIS B C 1
ATOM 4875 O O . HIS B 1 255 ? -13.211 18.125 21.234 1 95.75 255 HIS B O 1
ATOM 4881 N N . LEU B 1 256 ? -15.141 18.781 22.109 1 93.69 256 LEU B N 1
ATOM 4882 C CA . LEU B 1 256 ? -15.812 17.5 21.906 1 93.69 256 LEU B CA 1
ATOM 4883 C C . LEU B 1 256 ? -15.812 17.109 20.438 1 93.69 256 LEU B C 1
ATOM 4885 O O . LEU B 1 256 ? -15.758 15.922 20.109 1 93.69 256 LEU B O 1
ATOM 4889 N N . ASP B 1 257 ? -15.773 18.141 19.625 1 92.31 257 ASP B N 1
ATOM 4890 C CA . ASP B 1 257 ? -15.805 17.906 18.188 1 92.31 257 ASP B CA 1
ATOM 4891 C C . ASP B 1 257 ? -14.523 17.234 17.703 1 92.31 257 ASP B C 1
ATOM 4893 O O . ASP B 1 257 ? -14.469 16.719 16.578 1 92.31 257 ASP B O 1
ATOM 4897 N N . SER B 1 258 ? -13.508 17.203 18.5 1 94.62 258 SER B N 1
ATOM 4898 C CA . SER B 1 258 ? -12.227 16.641 18.094 1 94.62 258 SER B CA 1
ATOM 4899 C C . SER B 1 258 ? -12.016 15.242 18.688 1 94.62 258 SER B C 1
ATOM 4901 O O . SER B 1 258 ? -10.953 14.648 18.516 1 94.62 258 SER B O 1
ATOM 4903 N N . LEU B 1 259 ? -13.008 14.711 19.344 1 92.69 259 LEU B N 1
ATOM 4904 C CA . LEU B 1 259 ? -12.852 13.438 20.047 1 92.69 259 LEU B CA 1
ATOM 4905 C C . LEU B 1 259 ? -12.438 12.328 19.078 1 92.69 259 LEU B C 1
ATOM 4907 O O . LEU B 1 259 ? -11.492 11.586 19.359 1 92.69 259 LEU B O 1
ATOM 4911 N N . GLN B 1 260 ? -13.086 12.273 18.016 1 88.62 260 GLN B N 1
ATOM 4912 C CA . GLN B 1 260 ? -12.781 11.227 17.047 1 88.62 260 GLN B CA 1
ATOM 4913 C C . GLN B 1 260 ? -11.352 11.359 16.516 1 88.62 260 GLN B C 1
ATOM 4915 O O . GLN B 1 260 ? -10.648 10.359 16.359 1 88.62 260 GLN B O 1
ATOM 4920 N N . ASP B 1 261 ? -10.945 12.586 16.219 1 90.38 261 ASP B N 1
ATOM 4921 C CA . ASP B 1 261 ? -9.586 12.836 15.758 1 90.38 261 ASP B CA 1
ATOM 4922 C C . ASP B 1 261 ? -8.562 12.367 16.797 1 90.38 261 ASP B C 1
ATOM 4924 O O . ASP B 1 261 ? -7.523 11.812 16.453 1 90.38 261 ASP B O 1
ATOM 4928 N N . VAL B 1 262 ? -8.922 12.602 18.016 1 91.75 262 VAL B N 1
ATOM 4929 C CA . VAL B 1 262 ? -8.047 12.242 19.125 1 91.75 262 VAL B CA 1
ATOM 4930 C C . VAL B 1 262 ? -7.926 10.719 19.203 1 91.75 262 VAL B C 1
ATOM 4932 O O . VAL B 1 262 ? -6.82 10.18 19.281 1 91.75 262 VAL B O 1
ATOM 4935 N N . LEU B 1 263 ? -8.992 10.102 19.125 1 88.5 263 LEU B N 1
ATOM 4936 C CA . LEU B 1 263 ? -9 8.648 19.234 1 88.5 263 LEU B CA 1
ATOM 4937 C C . LEU B 1 263 ? -8.344 8.008 18.016 1 88.5 263 LEU B C 1
ATOM 4939 O O . LEU B 1 263 ? -7.699 6.961 18.125 1 88.5 263 LEU B O 1
ATOM 4943 N N . ASP B 1 264 ? -8.547 8.664 16.938 1 85.06 264 ASP B N 1
ATOM 4944 C CA . ASP B 1 264 ? -7.91 8.172 15.727 1 85.06 264 ASP B CA 1
ATOM 4945 C C . ASP B 1 264 ? -6.391 8.312 15.812 1 85.06 264 ASP B C 1
ATOM 4947 O O . ASP B 1 264 ? -5.656 7.48 15.281 1 85.06 264 ASP B O 1
ATOM 4951 N N . CYS B 1 265 ? -5.93 9.281 16.438 1 86.56 265 CYS B N 1
ATOM 4952 C CA . CYS B 1 265 ? -4.504 9.586 16.5 1 86.56 265 CYS B CA 1
ATOM 4953 C C . CYS B 1 265 ? -3.822 8.773 17.594 1 86.56 265 CYS B C 1
ATOM 4955 O O . CYS B 1 265 ? -2.734 8.234 17.391 1 86.56 265 CYS B O 1
ATOM 4957 N N . PHE B 1 266 ? -4.523 8.625 18.75 1 87.56 266 PHE B N 1
ATOM 4958 C CA . PHE B 1 266 ? -3.82 8.086 19.906 1 87.56 266 PHE B CA 1
ATOM 4959 C C . PHE B 1 266 ? -4.379 6.723 20.281 1 87.56 266 PHE B C 1
ATOM 4961 O O . PHE B 1 266 ? -3.801 6.023 21.125 1 87.56 266 PHE B O 1
ATOM 4968 N N . GLY B 1 267 ? -5.477 6.379 19.734 1 85 267 GLY B N 1
ATOM 4969 C CA . GLY B 1 267 ? -6.098 5.109 20.078 1 85 267 GLY B CA 1
ATOM 4970 C C . GLY B 1 267 ? -6.984 5.199 21.297 1 85 267 GLY B C 1
ATOM 4971 O O . GLY B 1 267 ? -7.277 6.297 21.781 1 85 267 GLY B O 1
ATOM 4972 N N . LEU B 1 268 ? -7.34 4.008 21.75 1 86.12 268 LEU B N 1
ATOM 4973 C CA . LEU B 1 268 ? -8.289 3.945 22.859 1 86.12 268 LEU B CA 1
ATOM 4974 C C . LEU B 1 268 ? -7.566 3.91 24.188 1 86.12 268 LEU B C 1
ATOM 4976 O O . LEU B 1 268 ? -8.18 4.121 25.25 1 86.12 268 LEU B O 1
ATOM 4980 N N . ASP B 1 269 ? -6.312 3.637 24.125 1 85.62 269 ASP B N 1
ATOM 4981 C CA . ASP B 1 269 ? -5.535 3.557 25.359 1 85.62 269 ASP B CA 1
ATOM 4982 C C . ASP B 1 269 ? -5.086 4.945 25.812 1 85.62 269 ASP B C 1
ATOM 4984 O O . ASP B 1 269 ? -3.885 5.219 25.891 1 85.62 269 ASP B O 1
ATOM 4988 N N . VAL B 1 270 ? -5.969 5.766 26.016 1 92.69 270 VAL B N 1
ATOM 4989 C CA . VAL B 1 270 ? -5.738 7.129 26.484 1 92.69 270 VAL B CA 1
ATOM 4990 C C . VAL B 1 270 ? -6.664 7.438 27.656 1 92.69 270 VAL B C 1
ATOM 4992 O O . VAL B 1 270 ? -7.621 6.703 27.906 1 92.69 270 VAL B O 1
ATOM 4995 N N . THR B 1 271 ? -6.281 8.383 28.375 1 94.56 271 THR B N 1
ATOM 4996 C CA . THR B 1 271 ? -7.133 8.828 29.469 1 94.56 271 THR B CA 1
ATOM 4997 C C . THR B 1 271 ? -7.902 10.094 29.078 1 94.56 271 THR B C 1
ATOM 4999 O O . THR B 1 271 ? -7.305 11.094 28.703 1 94.56 271 THR B O 1
ATOM 5002 N N . ILE B 1 272 ? -9.172 9.977 29.203 1 95.44 272 ILE B N 1
ATOM 5003 C CA . ILE B 1 272 ? -10.047 11.094 28.844 1 95.44 272 ILE B CA 1
ATOM 5004 C C . ILE B 1 272 ? -10.883 11.492 30.062 1 95.44 272 ILE B C 1
ATOM 5006 O O . ILE B 1 272 ? -11.453 10.633 30.734 1 95.44 272 ILE B O 1
ATOM 5010 N N . GLN B 1 273 ? -10.844 12.695 30.344 1 94.88 273 GLN B N 1
ATOM 5011 C CA . GLN B 1 273 ? -11.664 13.227 31.422 1 94.88 273 GLN B CA 1
ATOM 5012 C C . GLN B 1 273 ? -12.508 14.406 30.953 1 94.88 273 GLN B C 1
ATOM 5014 O O . GLN B 1 273 ? -11.992 15.344 30.344 1 94.88 273 GLN B O 1
ATOM 5019 N N . SER B 1 274 ? -13.75 14.344 31.234 1 93.56 274 SER B N 1
ATOM 5020 C CA . SER B 1 274 ? -14.625 15.461 30.891 1 93.56 274 SER B CA 1
ATOM 5021 C C . SER B 1 274 ? -14.281 16.703 31.703 1 93.56 274 SER B C 1
ATOM 5023 O O . SER B 1 274 ? -14.102 16.625 32.906 1 93.56 274 SER B O 1
ATOM 5025 N N . LEU B 1 275 ? -14.164 17.797 31.094 1 92.75 275 LEU B N 1
ATOM 5026 C CA . LEU B 1 275 ? -13.906 19.078 31.75 1 92.75 275 LEU B CA 1
ATOM 5027 C C . LEU B 1 275 ? -15.172 19.922 31.828 1 92.75 275 LEU B C 1
ATOM 5029 O O . LEU B 1 275 ? -15.523 20.422 32.906 1 92.75 275 LEU B O 1
ATOM 5033 N N . THR B 1 276 ? -15.758 20.188 30.734 1 92.38 276 THR B N 1
ATOM 5034 C CA . THR B 1 276 ? -17.031 20.875 30.609 1 92.38 276 THR B CA 1
ATOM 5035 C C . THR B 1 276 ? -17.969 20.109 29.688 1 92.38 276 THR B C 1
ATOM 5037 O O . THR B 1 276 ? -17.703 18.969 29.328 1 92.38 276 THR B O 1
ATOM 5040 N N . ASP B 1 277 ? -19.047 20.75 29.359 1 91.75 277 ASP B N 1
ATOM 5041 C CA . ASP B 1 277 ? -20.016 20.125 28.453 1 91.75 277 ASP B CA 1
ATOM 5042 C C . ASP B 1 277 ? -19.469 20.062 27.031 1 91.75 277 ASP B C 1
ATOM 5044 O O . ASP B 1 277 ? -19.922 19.266 26.203 1 91.75 277 ASP B O 1
ATOM 5048 N N . GLU B 1 278 ? -18.453 20.859 26.828 1 94.12 278 GLU B N 1
ATOM 5049 C CA . GLU B 1 278 ? -18 20.953 25.438 1 94.12 278 GLU B CA 1
ATOM 5050 C C . GLU B 1 278 ? -16.531 20.594 25.312 1 94.12 278 GLU B C 1
ATOM 5052 O O . GLU B 1 278 ? -15.992 20.547 24.203 1 94.12 278 GLU B O 1
ATOM 5057 N N . ARG B 1 279 ? -15.922 20.359 26.422 1 95.56 279 ARG B N 1
ATOM 5058 C CA . ARG B 1 279 ? -14.484 20.141 26.344 1 95.56 279 ARG B CA 1
ATOM 5059 C C . ARG B 1 279 ? -14.062 18.953 27.219 1 95.56 279 ARG B C 1
ATOM 5061 O O . ARG B 1 279 ? -14.766 18.594 28.156 1 95.56 279 ARG B O 1
ATOM 5068 N N . PHE B 1 280 ? -12.984 18.328 26.875 1 96.69 280 PHE B N 1
ATOM 5069 C CA . PHE B 1 280 ? -12.43 17.203 27.625 1 96.69 280 PHE B CA 1
ATOM 5070 C C . PHE B 1 280 ? -10.906 17.297 27.688 1 96.69 280 PHE B C 1
ATOM 5072 O O . PHE B 1 280 ? -10.289 17.984 26.875 1 96.69 280 PHE B O 1
ATOM 5079 N N . LEU B 1 281 ? -10.352 16.688 28.719 1 97.31 281 LEU B N 1
ATOM 5080 C CA . LEU B 1 281 ? -8.906 16.578 28.906 1 97.31 281 LEU B CA 1
ATOM 5081 C C . LEU B 1 281 ? -8.383 15.242 28.422 1 97.31 281 LEU B C 1
ATOM 5083 O O . LEU B 1 281 ? -8.953 14.195 28.75 1 97.31 281 LEU B O 1
ATOM 5087 N N . LEU B 1 282 ? -7.395 15.289 27.641 1 97.19 282 LEU B N 1
ATOM 5088 C CA . LEU B 1 282 ? -6.695 14.094 27.188 1 97.19 282 LEU B CA 1
ATOM 5089 C C . LEU B 1 282 ? -5.332 13.969 27.859 1 97.19 282 LEU B C 1
ATOM 5091 O O . LEU B 1 282 ? -4.562 14.93 27.891 1 97.19 282 LEU B O 1
ATOM 5095 N N . ALA B 1 283 ? -5.098 12.836 28.406 1 96.94 283 ALA B N 1
ATOM 5096 C CA . ALA B 1 283 ? -3.768 12.5 28.906 1 96.94 283 ALA B CA 1
ATOM 5097 C C . ALA B 1 283 ? -3.24 11.227 28.25 1 96.94 283 ALA B C 1
ATOM 5099 O O . ALA B 1 283 ? -3.908 10.188 28.281 1 96.94 283 ALA B O 1
ATOM 5100 N N . THR B 1 284 ? -2.105 11.359 27.719 1 94.94 284 THR B N 1
ATOM 5101 C CA . THR B 1 284 ? -1.497 10.211 27.062 1 94.94 284 THR B CA 1
ATOM 5102 C C . THR B 1 284 ? 0.014 10.391 26.953 1 94.94 284 THR B C 1
ATOM 5104 O O . THR B 1 284 ? 0.577 11.336 27.5 1 94.94 284 THR B O 1
ATOM 5107 N N . LYS B 1 285 ? 0.624 9.438 26.391 1 91.19 285 LYS B N 1
ATOM 5108 C CA . LYS B 1 285 ? 2.033 9.539 26.031 1 91.19 285 LYS B CA 1
ATOM 5109 C C . LYS B 1 285 ? 2.209 9.594 24.516 1 91.19 285 LYS B C 1
ATOM 5111 O O . LYS B 1 285 ? 1.508 8.891 23.781 1 91.19 285 LYS B O 1
ATOM 5116 N N . ALA B 1 286 ? 3.016 10.547 24.141 1 87.75 286 ALA B N 1
ATOM 5117 C CA . ALA B 1 286 ? 3.217 10.68 22.703 1 87.75 286 ALA B CA 1
ATOM 5118 C C . ALA B 1 286 ? 4.633 11.156 22.391 1 87.75 286 ALA B C 1
ATOM 5120 O O . ALA B 1 286 ? 5.301 11.742 23.234 1 87.75 286 ALA B O 1
ATOM 5121 N N . VAL B 1 287 ? 5.062 10.797 21.219 1 83.25 287 VAL B N 1
ATOM 5122 C CA . VAL B 1 287 ? 6.301 11.359 20.688 1 83.25 287 VAL B CA 1
ATOM 5123 C C . VAL B 1 287 ? 6.059 12.797 20.234 1 83.25 287 VAL B C 1
ATOM 5125 O O . VAL B 1 287 ? 5.16 13.062 19.438 1 83.25 287 VAL B O 1
ATOM 5128 N N . ILE B 1 288 ? 6.809 13.711 20.781 1 86.81 288 ILE B N 1
ATOM 5129 C CA . ILE B 1 288 ? 6.68 15.109 20.375 1 86.81 288 ILE B CA 1
ATOM 5130 C C . ILE B 1 288 ? 7.562 15.391 19.172 1 86.81 288 ILE B C 1
ATOM 5132 O O . ILE B 1 288 ? 8.758 15.656 19.312 1 86.81 288 ILE B O 1
ATOM 5136 N N . ASP B 1 289 ? 7.004 15.305 18.062 1 82.81 289 ASP B N 1
ATOM 5137 C CA . ASP B 1 289 ? 7.723 15.508 16.812 1 82.81 289 ASP B CA 1
ATOM 5138 C C . ASP B 1 289 ? 6.914 16.375 15.852 1 82.81 289 ASP B C 1
ATOM 5140 O O . ASP B 1 289 ? 5.91 16.969 16.25 1 82.81 289 ASP B O 1
ATOM 5144 N N . LYS B 1 290 ? 7.453 16.578 14.672 1 82.19 290 LYS B N 1
ATOM 5145 C CA . LYS B 1 290 ? 6.793 17.422 13.68 1 82.19 290 LYS B CA 1
ATOM 5146 C C . LYS B 1 290 ? 5.414 16.875 13.32 1 82.19 290 LYS B C 1
ATOM 5148 O O . LYS B 1 290 ? 4.484 17.641 13.062 1 82.19 290 LYS B O 1
ATOM 5153 N N . GLY B 1 291 ? 5.289 15.578 13.32 1 83.12 291 GLY B N 1
ATOM 5154 C CA . GLY B 1 291 ? 4 14.969 13.031 1 83.12 291 GLY B CA 1
ATOM 5155 C C . GLY B 1 291 ? 2.922 15.359 14.031 1 83.12 291 GLY B C 1
ATOM 5156 O O . GLY B 1 291 ? 1.802 15.695 13.641 1 83.12 291 GLY B O 1
ATOM 5157 N N . LEU B 1 292 ? 3.291 15.273 15.242 1 88.56 292 LEU B N 1
ATOM 5158 C CA . LEU B 1 292 ? 2.342 15.688 16.266 1 88.56 292 LEU B CA 1
ATOM 5159 C C . LEU B 1 292 ? 1.992 17.172 16.125 1 88.56 292 LEU B C 1
ATOM 5161 O O . LEU B 1 292 ? 0.827 17.547 16.25 1 88.56 292 LEU B O 1
ATOM 5165 N N . MET B 1 293 ? 3.029 17.922 15.898 1 89.19 293 MET B N 1
ATOM 5166 C CA . MET B 1 293 ? 2.811 19.359 15.695 1 89.19 293 MET B CA 1
ATOM 5167 C C . MET B 1 293 ? 1.834 19.609 14.547 1 89.19 293 MET B C 1
ATOM 5169 O O . MET B 1 293 ? 0.906 20.406 14.68 1 89.19 293 MET B O 1
ATOM 5173 N N . ASP B 1 294 ? 2.041 18.922 13.516 1 88.62 294 ASP B N 1
ATOM 5174 C CA . ASP B 1 294 ? 1.168 19.047 12.352 1 88.62 294 ASP B CA 1
ATOM 5175 C C . ASP B 1 294 ? -0.262 18.625 12.688 1 88.62 294 ASP B C 1
ATOM 5177 O O . ASP B 1 294 ? -1.221 19.266 12.242 1 88.62 294 ASP B O 1
ATOM 5181 N N . TRP B 1 295 ? -0.327 17.625 13.398 1 90.38 295 TRP B N 1
ATOM 5182 C CA . TRP B 1 295 ? -1.643 17.141 13.789 1 90.38 295 TRP B CA 1
ATOM 5183 C C . TRP B 1 295 ? -2.365 18.156 14.664 1 90.38 295 TRP B C 1
ATOM 5185 O O . TRP B 1 295 ? -3.551 18.422 14.461 1 90.38 295 TRP B O 1
ATOM 5195 N N . LEU B 1 296 ? -1.686 18.703 15.602 1 94.12 296 LEU B N 1
ATOM 5196 C CA . LEU B 1 296 ? -2.254 19.719 16.469 1 94.12 296 LEU B CA 1
ATOM 5197 C C . LEU B 1 296 ? -2.732 20.922 15.664 1 94.12 296 LEU B C 1
ATOM 5199 O O . LEU B 1 296 ? -3.824 21.438 15.898 1 94.12 296 LEU B O 1
ATOM 5203 N N . PHE B 1 297 ? -1.96 21.297 14.695 1 91.44 297 PHE B N 1
ATOM 5204 C CA . PHE B 1 297 ? -2.318 22.438 13.852 1 91.44 297 PHE B CA 1
ATOM 5205 C C . PHE B 1 297 ? -3.561 22.125 13.023 1 91.44 297 PHE B C 1
ATOM 5207 O O . PHE B 1 297 ? -4.383 23 12.773 1 91.44 297 PHE B O 1
ATOM 5214 N N . SER B 1 298 ? -3.617 20.922 12.68 1 90.88 298 SER B N 1
ATOM 5215 C CA . SER B 1 298 ? -4.754 20.531 11.852 1 90.88 298 SER B CA 1
ATOM 5216 C C . SER B 1 298 ? -6.062 20.656 12.625 1 90.88 298 SER B C 1
ATOM 5218 O O . SER B 1 298 ? -7.133 20.781 12.023 1 90.88 298 SER B O 1
ATOM 5220 N N . LEU B 1 299 ? -6.004 20.609 13.945 1 93.38 299 LEU B N 1
ATOM 5221 C CA . LEU B 1 299 ? -7.207 20.688 14.773 1 93.38 299 LEU B CA 1
ATOM 5222 C C . LEU B 1 299 ? -7.531 22.141 15.109 1 93.38 299 LEU B C 1
ATOM 5224 O O . LEU B 1 299 ? -8.625 22.438 15.586 1 93.38 299 LEU B O 1
ATOM 5228 N N . GLY B 1 300 ? -6.566 22.969 14.836 1 90.94 300 GLY B N 1
ATOM 5229 C CA . GLY B 1 300 ? -6.793 24.391 15.023 1 90.94 300 GLY B CA 1
ATOM 5230 C C . GLY B 1 300 ? -7.125 24.766 16.453 1 90.94 300 GLY B C 1
ATOM 5231 O O . GLY B 1 300 ? -6.43 24.344 17.391 1 90.94 300 GLY B O 1
ATOM 5232 N N . GLY B 1 301 ? -8.227 25.531 16.562 1 92.31 301 GLY B N 1
ATOM 5233 C CA . GLY B 1 301 ? -8.617 26.047 17.859 1 92.31 301 GLY B CA 1
ATOM 5234 C C . GLY B 1 301 ? -9.375 25.031 18.703 1 92.31 301 GLY B C 1
ATOM 5235 O O . GLY B 1 301 ? -9.789 25.328 19.812 1 92.31 301 GLY B O 1
ATOM 5236 N N . LYS B 1 302 ? -9.438 23.875 18.266 1 94.81 302 LYS B N 1
ATOM 5237 C CA . LYS B 1 302 ? -10.203 22.859 18.984 1 94.81 302 LYS B CA 1
ATOM 5238 C C . LYS B 1 302 ? -9.352 22.172 20.047 1 94.81 302 LYS B C 1
ATOM 5240 O O . LYS B 1 302 ? -9.875 21.453 20.906 1 94.81 302 LYS B O 1
ATOM 5245 N N . VAL B 1 303 ? -8.07 22.469 19.984 1 96.31 303 VAL B N 1
ATOM 5246 C CA . VAL B 1 303 ? -7.188 21.781 20.922 1 96.31 303 VAL B CA 1
ATOM 5247 C C . VAL B 1 303 ? -6.215 22.766 21.547 1 96.31 303 VAL B C 1
ATOM 5249 O O . VAL B 1 303 ? -5.762 23.703 20.891 1 96.31 303 VAL B O 1
ATOM 5252 N N . LYS B 1 304 ? -5.902 22.578 22.781 1 96.69 304 LYS B N 1
ATOM 5253 C CA . LYS B 1 304 ? -4.918 23.359 23.531 1 96.69 304 LYS B CA 1
ATOM 5254 C C . LYS B 1 304 ? -3.943 22.438 24.266 1 96.69 304 LYS B C 1
ATOM 5256 O O . LYS B 1 304 ? -4.359 21.531 25 1 96.69 304 LYS B O 1
ATOM 5261 N N . VAL B 1 305 ? -2.699 22.688 24.094 1 97.38 305 VAL B N 1
ATOM 5262 C CA . VAL B 1 305 ? -1.688 21.906 24.781 1 97.38 305 VAL B CA 1
ATOM 5263 C C . VAL B 1 305 ? -1.521 22.406 26.219 1 97.38 305 VAL B C 1
ATOM 5265 O O . VAL B 1 305 ? -1.236 23.594 26.438 1 97.38 305 VAL B O 1
ATOM 5268 N N . ILE B 1 306 ? -1.673 21.5 27.125 1 96.31 306 ILE B N 1
ATOM 5269 C CA . ILE B 1 306 ? -1.511 21.828 28.547 1 96.31 306 ILE B CA 1
ATOM 5270 C C . ILE B 1 306 ? -0.12 21.422 29.016 1 96.31 306 ILE B C 1
ATOM 5272 O O . ILE B 1 306 ? 0.544 22.156 29.75 1 96.31 306 ILE B O 1
ATOM 5276 N N . HIS B 1 307 ? 0.255 20.219 28.656 1 96.12 307 HIS B N 1
ATOM 5277 C CA . HIS B 1 307 ? 1.547 19.625 29 1 96.12 307 HIS B CA 1
ATOM 5278 C C . HIS B 1 307 ? 2.113 18.844 27.812 1 96.12 307 HIS B C 1
ATOM 5280 O O . HIS B 1 307 ? 1.388 18.109 27.156 1 96.12 307 HIS B O 1
ATOM 5286 N N . PRO B 1 308 ? 3.432 19.016 27.547 1 96.38 308 PRO B N 1
ATOM 5287 C CA . PRO B 1 308 ? 4.457 19.828 28.203 1 96.38 308 PRO B CA 1
ATOM 5288 C C . PRO B 1 308 ? 4.383 21.297 27.781 1 96.38 308 PRO B C 1
ATOM 5290 O O . PRO B 1 308 ? 3.967 21.609 26.672 1 96.38 308 PRO B O 1
ATOM 5293 N N . PRO B 1 309 ? 4.859 22.203 28.641 1 95.19 309 PRO B N 1
ATOM 5294 C CA . PRO B 1 309 ? 4.793 23.641 28.344 1 95.19 309 PRO B CA 1
ATOM 5295 C C . PRO B 1 309 ? 5.621 24.031 27.125 1 95.19 309 PRO B C 1
ATOM 5297 O O . PRO B 1 309 ? 5.254 24.953 26.391 1 95.19 309 PRO B O 1
ATOM 5300 N N . LYS B 1 310 ? 6.719 23.359 26.953 1 94.94 310 LYS B N 1
ATOM 5301 C CA . LYS B 1 310 ? 7.574 23.641 25.812 1 94.94 310 LYS B CA 1
ATOM 5302 C C . LYS B 1 310 ? 6.812 23.469 24.5 1 94.94 310 LYS B C 1
ATOM 5304 O O . LYS B 1 310 ? 6.996 24.25 23.562 1 94.94 310 LYS B O 1
ATOM 5309 N N . LEU B 1 311 ? 6.043 22.453 24.438 1 94.94 311 LEU B N 1
ATOM 5310 C CA . LEU B 1 311 ? 5.238 22.203 23.25 1 94.94 311 LEU B CA 1
ATOM 5311 C C . LEU B 1 311 ? 4.191 23.297 23.062 1 94.94 311 LEU B C 1
ATOM 5313 O O . LEU B 1 311 ? 3.947 23.75 21.938 1 94.94 311 LEU B O 1
ATOM 5317 N N . ALA B 1 312 ? 3.58 23.719 24.094 1 95.44 312 ALA B N 1
ATOM 5318 C CA . ALA B 1 312 ? 2.611 24.812 24.047 1 95.44 312 ALA B CA 1
ATOM 5319 C C . ALA B 1 312 ? 3.25 26.094 23.5 1 95.44 312 ALA B C 1
ATOM 5321 O O . ALA B 1 312 ? 2.666 26.781 22.672 1 95.44 312 ALA B O 1
ATOM 5322 N N . GLU B 1 313 ? 4.406 26.359 23.984 1 95 313 GLU B N 1
ATOM 5323 C CA . GLU B 1 313 ? 5.141 27.547 23.531 1 95 313 GLU B CA 1
ATOM 5324 C C . GLU B 1 313 ? 5.477 27.453 22.047 1 95 313 GLU B C 1
ATOM 5326 O O . GLU B 1 313 ? 5.383 28.438 21.312 1 95 313 GLU B O 1
ATOM 5331 N N . GLU B 1 314 ? 5.871 26.312 21.672 1 94.31 314 GLU B N 1
ATOM 5332 C CA . GLU B 1 314 ? 6.246 26.094 20.281 1 94.31 314 GLU B CA 1
ATOM 5333 C C . GLU B 1 314 ? 5.055 26.312 19.344 1 94.31 314 GLU B C 1
ATOM 5335 O O . GLU B 1 314 ? 5.188 26.906 18.281 1 94.31 314 GLU B O 1
ATOM 5340 N N . ILE B 1 315 ? 3.934 25.797 19.719 1 94.19 315 ILE B N 1
ATOM 5341 C CA . ILE B 1 315 ? 2.719 25.938 18.922 1 94.19 315 ILE B CA 1
ATOM 5342 C C . ILE B 1 315 ? 2.357 27.422 18.797 1 94.19 315 ILE B C 1
ATOM 5344 O O . ILE B 1 315 ? 2.027 27.891 17.703 1 94.19 315 ILE B O 1
ATOM 5348 N N . GLN B 1 316 ? 2.426 28.109 19.875 1 94.12 316 GLN B N 1
ATOM 5349 C CA . GLN B 1 316 ? 2.119 29.547 19.859 1 94.12 316 GLN B CA 1
ATOM 5350 C C . GLN B 1 316 ? 3.102 30.312 18.984 1 94.12 316 GLN B C 1
ATOM 5352 O O . GLN B 1 316 ? 2.701 31.188 18.219 1 94.12 316 GLN B O 1
ATOM 5357 N N . ARG B 1 317 ? 4.312 29.984 19.125 1 94.5 317 ARG B N 1
ATOM 5358 C CA . ARG B 1 317 ? 5.344 30.641 18.328 1 94.5 317 ARG B CA 1
ATOM 5359 C C . ARG B 1 317 ? 5.102 30.438 16.844 1 94.5 317 ARG B C 1
ATOM 5361 O O . ARG B 1 317 ? 5.195 31.391 16.062 1 94.5 317 ARG B O 1
ATOM 5368 N N . GLU B 1 318 ? 4.789 29.25 16.5 1 93.38 318 GLU B N 1
ATOM 5369 C CA . GLU B 1 318 ? 4.562 28.938 15.094 1 93.38 318 GLU B CA 1
ATOM 5370 C C . GLU B 1 318 ? 3.303 29.609 14.578 1 93.38 318 GLU B C 1
ATOM 5372 O O . GLU B 1 318 ? 3.285 30.125 13.453 1 93.38 318 GLU B O 1
ATOM 5377 N N . ALA B 1 319 ? 2.285 29.594 15.344 1 94.5 319 ALA B N 1
ATOM 5378 C CA . ALA B 1 319 ? 1.048 30.266 14.953 1 94.5 319 ALA B CA 1
ATOM 5379 C C . ALA B 1 319 ? 1.263 31.766 14.797 1 94.5 319 ALA B C 1
ATOM 5381 O O . ALA B 1 319 ? 0.744 32.375 13.859 1 94.5 319 ALA B O 1
ATOM 5382 N N . THR B 1 320 ? 1.999 32.344 15.711 1 94 320 THR B N 1
ATOM 5383 C CA . THR B 1 320 ? 2.32 33.75 15.648 1 94 320 THR B CA 1
ATOM 5384 C C . THR B 1 320 ? 3.141 34.062 14.398 1 94 320 THR B C 1
ATOM 5386 O O . THR B 1 320 ? 2.918 35.094 13.742 1 94 320 THR B O 1
ATOM 5389 N N . ALA B 1 321 ? 4.062 33.219 14.141 1 93.62 321 ALA B N 1
ATOM 5390 C CA . ALA B 1 321 ? 4.883 33.406 12.953 1 93.62 321 ALA B CA 1
ATOM 5391 C C . ALA B 1 321 ? 4.023 33.438 11.688 1 93.62 321 ALA B C 1
ATOM 5393 O O . ALA B 1 321 ? 4.309 34.188 10.758 1 93.62 321 ALA B O 1
ATOM 5394 N N . ILE B 1 322 ? 3.027 32.656 11.656 1 93.81 322 ILE B N 1
ATOM 5395 C CA . ILE B 1 322 ? 2.111 32.625 10.523 1 93.81 322 ILE B CA 1
ATOM 5396 C C . ILE B 1 322 ? 1.375 33.969 10.406 1 93.81 322 ILE B C 1
ATOM 5398 O O . ILE B 1 322 ? 1.336 34.562 9.336 1 93.81 322 ILE B O 1
ATOM 5402 N N . ILE B 1 323 ? 0.851 34.438 11.5 1 93.06 323 ILE B N 1
ATOM 5403 C CA . ILE B 1 323 ? 0.08 35.656 11.516 1 93.06 323 ILE B CA 1
ATOM 5404 C C . ILE B 1 323 ? 0.977 36.844 11.117 1 93.06 323 ILE B C 1
ATOM 5406 O O . ILE B 1 323 ? 0.543 37.75 10.398 1 93.06 323 ILE B O 1
ATOM 5410 N N . ASP B 1 324 ? 2.154 36.812 11.539 1 93.06 324 ASP B N 1
ATOM 5411 C CA . ASP B 1 324 ? 3.102 37.906 11.289 1 93.06 324 ASP B CA 1
ATOM 5412 C C . ASP B 1 324 ? 3.373 38.062 9.797 1 93.06 324 ASP B C 1
ATOM 5414 O O . ASP B 1 324 ? 3.688 39.156 9.336 1 93.06 324 ASP B O 1
ATOM 5418 N N . GLN B 1 325 ? 3.246 37.031 9.07 1 91.5 325 GLN B N 1
ATOM 5419 C CA . GLN B 1 325 ? 3.469 37.094 7.629 1 91.5 325 GLN B CA 1
ATOM 5420 C C . GLN B 1 325 ? 2.416 37.969 6.953 1 91.5 325 GLN B C 1
ATOM 5422 O O . GLN B 1 325 ? 2.67 38.562 5.898 1 91.5 325 GLN B O 1
ATOM 5427 N N . TYR B 1 326 ? 1.29 38.094 7.5 1 89.75 326 TYR B N 1
ATOM 5428 C CA . TYR B 1 326 ? 0.186 38.812 6.883 1 89.75 326 TYR B CA 1
ATOM 5429 C C . TYR B 1 326 ? 0.081 40.219 7.441 1 89.75 326 TYR B C 1
ATOM 5431 O O . TYR B 1 326 ? -0.614 41.094 6.875 1 89.75 326 TYR B O 1
ATOM 5439 N N . ARG B 1 327 ? 0.442 40.5 8.617 1 80.19 327 ARG B N 1
ATOM 5440 C CA . ARG B 1 327 ? 0.437 41.812 9.203 1 80.19 327 ARG B CA 1
ATOM 5441 C C . ARG B 1 327 ? 1.402 42.75 8.469 1 80.19 327 ARG B C 1
ATOM 5443 O O . ARG B 1 327 ? 1.106 43.938 8.266 1 80.19 327 ARG B O 1
ATOM 5450 N N . LEU B 1 328 ? 2.557 42.344 8.25 1 61.09 328 LEU B N 1
ATOM 5451 C CA . LEU B 1 328 ? 3.547 43.219 7.625 1 61.09 328 LEU B CA 1
ATOM 5452 C C . LEU B 1 328 ? 3.074 43.656 6.246 1 61.09 328 LEU B C 1
ATOM 5454 O O . LEU B 1 328 ? 3.529 44.688 5.738 1 61.09 328 LEU B O 1
ATOM 5458 N N . ALA B 1 329 ? 2.246 43.094 5.469 1 54.44 329 ALA B N 1
ATOM 5459 C CA . ALA B 1 329 ? 1.776 43.531 4.16 1 54.44 329 ALA B CA 1
ATOM 5460 C C . ALA B 1 329 ? 0.823 44.719 4.293 1 54.44 329 ALA B C 1
ATOM 5462 O O . ALA B 1 329 ? 0.75 45.562 3.4 1 54.44 329 ALA B O 1
ATOM 5463 N N . ASN B 1 330 ? -0.047 44.781 5.223 1 44.84 330 ASN B N 1
ATOM 5464 C CA . ASN B 1 330 ? -0.92 45.938 5.359 1 44.84 330 ASN B CA 1
ATOM 5465 C C . ASN B 1 330 ? -0.152 47.188 5.848 1 44.84 330 ASN B C 1
ATOM 5467 O O . ASN B 1 330 ? -0.724 48.25 5.98 1 44.84 330 ASN B O 1
ATOM 5471 N N . SER B 1 331 ? 1.074 47.094 6.367 1 38.12 331 SER B N 1
ATOM 5472 C CA . SER B 1 331 ? 1.693 48.375 6.629 1 38.12 331 SER B CA 1
ATOM 5473 C C . SER B 1 331 ? 2.4 48.906 5.391 1 38.12 331 SER B C 1
ATOM 5475 O O . SER B 1 331 ? 2.986 48.156 4.625 1 38.12 331 SER B O 1
#

Sequence (662 aa):
MNNKERLLYVQEILQKETDEENELTLEQIMTKLHAVKGTEVNKKTLRDDLNALKDSGLFPISVNQEKNGVEKTYQHRTKLFTIQELRLLADALTTASFISKEETEQMINKLKKLTSHRLADHLDNRLLVPPDRGNREVQELIKTVHLLHDVIKHGEVIRYQYGQYNLTKEFTLRENGRFYTLKSYALIWDDQRYYLIGEDEDEDLIRYERVDQMYHVERTGAFFTWPEKFDLMEWLRTHSSVMTEQKEDLQLECHLDSLQDVLDCFGLDVTIQSLTDERFLLATKAVIDKGLMDWLFSLGGKVKVIHPPKLAEEIQREATAIIDQYRLANSMNNKERLLYVQEILQKETDEENELTLEQIMTKLHAVKGTEVNKKTLRDDLNALKDSGLFPISVNQEKNGVEKTYQHRTKLFTIQELRLLADALTTASFISKEETEQMINKLKKLTSHRLADHLDNRLLVPPDRGNREVQELIKTVHLLHDVIKHGEVIRYQYGQYNLTKEFTLRENGRFYTLKSYALIWDDQRYYLIGEDEDEDLIRYERVDQMYHVERTGAFFTWPEKFDLMEWLRTHSSVMTEQKEDLQLECHLDSLQDVLDCFGLDVTIQSLTDERFLLATKAVIDKGLMDWLFSLGGKVKVIHPPKLAEEIQREATAIIDQYRLANS